Protein 1ZUD (pdb70)

Sequence (605 aa):
MNDRDFMRYSRQILLDDIALDGQQKLLDSQVLIIGLGGLGTPAALYLAGAGVGTLVLADDDDVHLSNLQRQILFTTEDIDRPKSQVSQQRLTQLNPDIQLTALQQRLTGEALKDAVARADVVLDCTDNMATRQEINAACVALNTPLITASAVGFGGQLMVLTPPWEQGCYRCLWPAGVVGPVVGVMGTLQALEAIKLLSGIETPAGELRLFDGKSSQWRSLALRRASGCPVCGGQILFNDQAMQCAAGQTVHELLEQLDQRQAGAALAINQQIVPREQWAQHIVQDGDQILLFQVIAGGMNDRDFMRYSRQILLDDIALDGQQKLLDSQVLIIGLGGLGTPAALYLAGAGVGTLVLADDDDVHLSNLQRQILFTTEDIDRPKSQVSQQRLTQLNPDIQLTALQQRLTGEALKDAVARADVVLDCTDNMATRQEINAACVALNTPLITASAVGFGGQLMVLTPPWEQGCYRCLWPDNQEPTAGVVGPVVGVMGTLQALEAIKLLSGIETPAGELRLFDGKSSQWRSLALRRASGCPVCGGMQILFNDQAMQCAAGQTVHELLEQLDQRQAGAALAINQQIVPREQWAQHIVQDGDQILLFQVIAGG

B-factor: mean 33.73, std 13.26, range [6.79, 96.32]

Secondary structure (DSSP, 8-state):
--HHHHHHTHHHHTSTTTHHHHHHHHHT-EEEEE--STTHHHHHHHHHHTT-SEEEEE---B--GGGTTT-TT--GGGTTSBHHHHHHHHHHHH-TTSEEEEE-S---HHHHHHHHHH-SEEEE--SSHHHHHHHHHHHHHTT--EEEEEEEBTEEEEEEE-TT-TT--HHHH----B-HHHHHHHHHHHHHHHHHHHHT-----SEEEEEETTTTEEEEEE----TT-TTT--/-EEETTEEE---TT-BHHHHHHHHT---TTEEEEETTEE--GGGTTTPBPPTT-EEEEEE-----/--HHHHHHTHHHHTSTTTHHHHHHHHHT-EEEEE--STTHHHHHHHHHHHT-SEEEEE---B--GGGTTT-TT--GGGTTSBHHHHHHHHHHHH-TTSEEEEE-S---HHHHHHHHHH-SEEEE--SSHHHHHHHHHHHHHTT--EEEEEEEBTEEEEEEE-TT-TT--HHHH---SS-----B-HHHHHHHHHHHHHHHHHHHHT-----SEEEEEETTTTEEEEEE----TT-TTT--/-EEEETTEEEE--TT-BHHHHHHHTT---TTEEEEETTEE--GGGTTT-B--TT-EEEEEE-----

Radius of gyration: 24.11 Å; Cα contacts (8 Å, |Δi|>4): 1489; chains: 4; bounding box: 51×65×67 Å

Solvent-accessible surface area: 22979 Å² total; per-residue (Å²): 85,81,126,122,16,97,85,2,0,15,45,0,18,99,24,142,70,1,26,96,109,6,0,68,120,0,34,106,5,37,0,0,0,9,10,0,10,0,0,0,0,0,0,0,7,2,0,0,1,1,0,0,11,35,0,12,0,2,21,80,66,57,0,81,36,9,11,0,2,26,8,10,12,1,11,48,111,0,50,108,76,27,10,2,77,0,0,62,53,32,0,59,44,2,0,68,51,21,101,14,46,30,46,115,70,174,9,60,44,151,44,3,118,71,11,0,55,161,6,68,0,0,0,1,3,15,94,61,60,80,29,3,20,61,0,0,40,16,0,19,85,59,93,8,20,1,0,2,2,4,3,61,12,18,16,2,13,1,7,9,2,49,33,112,20,98,67,2,1,6,76,6,8,7,95,105,2,13,0,1,1,0,0,0,0,0,0,1,0,0,0,0,2,0,0,0,54,9,17,63,10,128,43,53,40,8,33,1,8,19,5,68,0,64,36,4,111,46,93,54,1,45,5,94,122,8,97,51,10,109,39,29,42,123,107,6,58,12,60,76,128,69,60,156,39,51,106,57,32,18,1,74,83,7,0,96,130,57,129,68,199,37,73,34,5,4,1,0,14,73,89,81,4,6,2,94,95,47,7,71,159,55,67,8,103,120,46,10,76,1,17,21,37,109,29,31,26,22,22,84,74,124,123,14,90,95,2,0,10,87,1,15,87,12,139,68,4,32,95,114,3,0,65,103,0,32,104,11,38,0,0,0,8,8,0,10,0,0,0,0,0,0,0,8,2,0,0,1,1,0,0,10,30,0,12,0,2,16,78,64,59,0,90,34,11,10,0,1,14,8,11,11,1,10,49,107,2,51,108,79,41,10,1,70,0,0,54,80,44,0,52,60,3,0,76,54,19,100,11,44,32,43,74,70,128,5,62,28,154,40,2,113,74,9,0,60,166,6,67,0,0,0,1,3,15,94,55,4,45,12,3,19,57,0,0,40,6,0,19,78,67,98,8,20,2,0,3,3,4,3,57,12,21,17,2,13,0,6,11,3,39,33,102,22,106,72,2,2,8,58,4,9,3,46,17,91,138,92,76,148,65,3,9,0,1,0,0,0,0,0,0,0,1,0,0,0,0,2,0,0,0,59,20,6,58,15,170,37,49,43,9,38,0,10,20,7,66,0,60,35,4,120,47,100,50,1,38,9,122,116,7,105,53,5,99,42,28,43,118,118,91,8,57,26,63,83,134,80,37,140,26,66,58,56,24,18,1,70,80,2,0,103,138,59,132,72,140,46,49,0,1,3,2,0,14,62,81,97,8,11,4,56,92,67,3,72,154,63,74,8,114,87,51,12,75,1,15,19,34,73,9,27,0,21,25

Nearest PDB structures (foldseek):
  1zud-assembly1_4  TM=1.008E+00  e=6.772E-12  Escherichia coli K-12
  3cwi-assembly1_A  TM=8.551E-01  e=4.385E-05  Geobacter metallireducens GS-15
  2lek-assembly1_A  TM=8.545E-01  e=7.566E-05  Rhodopseudomonas palustris
  2htm-assembly3_H  TM=7.481E-01  e=8.100E-05  Thermus thermophilus
  1tyg-assembly1_G-2  TM=8.431E-01  e=2.029E-02  Bacillus subtilis

Structure (mmCIF, N/CA/C/O backbone):
data_1ZUD
#
_entry.id   1ZUD
#
_cell.length_a   49.505
_cell.length_b   111.171
_cell.length_c   114.153
_cell.angle_alpha   90.00
_cell.angle_beta   90.00
_cell.angle_gamma   90.00
#
_symmetry.space_group_name_H-M   'P 21 21 21'
#
loop_
_entity.id
_entity.type
_entity.pdbx_description
1 polymer 'Adenylyltransferase thiF'
2 polymer 'ThiS protein'
3 non-polymer 'ZINC ION'
4 non-polymer 'CALCIUM ION'
5 non-polymer 'SODIUM ION'
6 water water
#
loop_
_atom_site.group_PDB
_atom_site.id
_atom_site.type_symbol
_atom_site.label_atom_id
_atom_site.label_alt_id
_atom_site.label_comp_id
_atom_site.label_asym_id
_atom_site.label_entity_id
_atom_site.label_seq_id
_atom_site.pdbx_PDB_ins_code
_atom_site.Cartn_x
_atom_site.Cartn_y
_atom_site.Cartn_z
_atom_site.occupancy
_atom_site.B_iso_or_equiv
_atom_site.auth_seq_id
_atom_site.auth_comp_id
_atom_site.auth_asym_id
_atom_site.auth_atom_id
_atom_site.pdbx_PDB_model_num
ATOM 1 N N . MET A 1 1 ? -5.548 66.234 19.586 1.00 51.95 1 MET 1 N 1
ATOM 2 C CA . MET A 1 1 ? -4.424 66.848 18.820 1.00 50.87 1 MET 1 CA 1
ATOM 3 C C . MET A 1 1 ? -4.913 67.183 1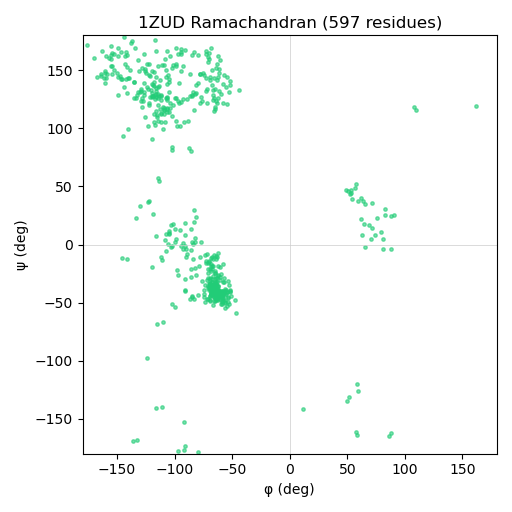7.414 1.00 49.56 1 MET 1 C 1
ATOM 4 O O . MET A 1 1 ? -5.869 66.578 16.919 1.00 52.96 1 MET 1 O 1
ATOM 9 N N . ASN A 1 2 ? -4.229 68.106 16.750 1.00 49.18 2 ASN 1 N 1
ATOM 10 C CA . ASN A 1 2 ? -4.622 68.513 15.405 1.00 47.10 2 ASN 1 CA 1
ATOM 11 C C . ASN A 1 2 ? -4.386 67.441 14.351 1.00 42.47 2 ASN 1 C 1
ATOM 12 O O . ASN A 1 2 ? -3.656 66.474 14.577 1.00 42.43 2 ASN 1 O 1
ATOM 17 N N . ASP A 1 3 ? -4.999 67.626 13.190 1.00 38.52 3 ASP 1 N 1
ATOM 18 C CA . ASP A 1 3 ? -4.909 66.673 12.105 1.00 39.23 3 ASP 1 CA 1
ATOM 19 C C . ASP A 1 3 ? -3.486 66.365 11.644 1.00 39.03 3 ASP 1 C 1
ATOM 20 O O . ASP A 1 3 ? -3.171 65.212 11.342 1.00 36.23 3 ASP 1 O 1
ATOM 25 N N . ARG A 1 4 ? -2.643 67.391 11.562 1.00 35.27 4 ARG 1 N 1
ATOM 26 C CA . ARG A 1 4 ? -1.272 67.187 11.129 1.00 32.82 4 ARG 1 CA 1
ATOM 27 C C . ARG A 1 4 ? -0.517 66.238 12.113 1.00 31.36 4 ARG 1 C 1
ATOM 28 O O . ARG A 1 4 ? 0.190 65.344 11.670 1.00 30.90 4 ARG 1 O 1
ATOM 36 N N . ASP A 1 5 ? -0.657 66.437 13.423 1.00 30.28 5 ASP 1 N 1
ATOM 37 C CA . ASP A 1 5 ? -0.011 65.532 14.393 1.00 31.89 5 ASP 1 CA 1
ATOM 38 C C . ASP A 1 5 ? -0.577 64.104 14.279 1.00 29.83 5 ASP 1 C 1
ATOM 39 O O . ASP A 1 5 ? 0.160 63.115 14.374 1.00 27.52 5 ASP 1 O 1
ATOM 44 N N . PHE A 1 6 ? -1.877 63.991 14.069 1.00 27.39 6 PHE 1 N 1
ATOM 45 C CA . PHE A 1 6 ? -2.484 62.655 13.936 1.00 27.92 6 PHE 1 CA 1
ATOM 46 C C . PHE A 1 6 ? -1.854 61.865 12.781 1.00 27.71 6 PHE 1 C 1
ATOM 47 O O . PHE A 1 6 ? -1.438 60.690 12.944 1.00 28.89 6 PHE 1 O 1
ATOM 55 N N . MET A 1 7 ? -1.786 62.469 11.601 1.00 30.80 7 MET 1 N 1
ATOM 56 C CA . MET A 1 7 ? -1.140 61.765 10.473 1.00 29.31 7 MET 1 CA 1
ATOM 57 C C . MET A 1 7 ? 0.346 61.470 10.728 1.00 30.03 7 MET 1 C 1
ATOM 58 O O . MET A 1 7 ? 0.846 60.340 10.479 1.00 23.74 7 MET 1 O 1
ATOM 63 N N . ARG A 1 8 ? 1.063 62.503 11.181 1.00 25.99 8 ARG 1 N 1
ATOM 64 C CA . ARG A 1 8 ? 2.493 62.359 11.476 1.00 26.15 8 ARG 1 CA 1
ATOM 65 C C . ARG A 1 8 ? 2.785 61.195 12.429 1.00 22.27 8 ARG 1 C 1
ATOM 66 O O . ARG A 1 8 ? 3.736 60.459 12.182 1.00 20.14 8 ARG 1 O 1
ATOM 74 N N . TYR A 1 9 ? 1.994 61.058 13.515 1.00 20.55 9 TYR 1 N 1
ATOM 75 C CA . TYR A 1 9 ? 2.221 60.003 14.503 1.00 22.96 9 TYR 1 CA 1
ATOM 76 C C . TYR A 1 9 ? 1.335 58.782 14.362 1.00 17.57 9 TYR 1 C 1
ATOM 77 O O . TYR A 1 9 ? 1.328 57.948 15.250 1.00 20.23 9 TYR 1 O 1
ATOM 86 N N . SER A 1 10 ? 0.666 58.667 13.231 1.00 20.53 10 SER 1 N 1
ATOM 87 C CA . SER A 1 10 ? -0.294 57.611 12.999 1.00 23.48 10 SER 1 CA 1
ATOM 88 C C . SER A 1 10 ? 0.259 56.206 13.213 1.00 24.40 10 SER 1 C 1
ATOM 89 O O . SER A 1 10 ? -0.425 55.388 13.836 1.00 22.04 10 SER 1 O 1
ATOM 92 N N . ARG A 1 11 ? 1.488 55.930 12.770 1.00 24.52 11 ARG 1 N 1
ATOM 93 C CA . ARG A 1 11 ? 1.989 54.557 12.931 1.00 27.49 11 ARG 1 CA 1
ATOM 94 C C . ARG A 1 11 ? 2.237 54.129 14.361 1.00 27.67 11 ARG 1 C 1
ATOM 95 O O . ARG A 1 11 ? 2.272 52.923 14.642 1.00 30.60 11 ARG 1 O 1
ATOM 110 N N . GLN A 1 12 ? 2.416 55.071 15.303 1.00 22.38 12 GLN 1 N 1
ATOM 111 C CA . GLN A 1 12 ? 2.500 54.611 16.682 1.00 22.46 12 GLN 1 CA 1
ATOM 112 C C . GLN A 1 12 ? 1.159 54.777 17.370 1.00 18.90 12 GLN 1 C 1
ATOM 113 O O . GLN A 1 12 ? 0.889 54.066 18.352 1.00 23.58 12 GLN 1 O 1
ATOM 119 N N . ILE A 1 13 ? 0.296 55.671 16.861 1.00 21.81 13 ILE 1 N 1
ATOM 120 C CA . ILE A 1 13 ? -1.066 55.809 17.439 1.00 19.85 13 ILE 1 CA 1
ATOM 121 C C . ILE A 1 13 ? -1.881 54.518 17.183 1.00 21.52 13 ILE 1 C 1
ATOM 122 O O . ILE A 1 13 ? -2.811 54.152 17.940 1.00 22.81 13 ILE 1 O 1
ATOM 127 N N . LEU A 1 14 ? -1.520 53.819 16.115 1.00 19.04 14 LEU 1 N 1
ATOM 128 C CA . LEU A 1 14 ? -2.192 52.563 15.784 1.00 20.67 14 LEU 1 CA 1
ATOM 129 C C . LEU A 1 14 ? -1.917 51.537 16.873 1.00 19.06 14 LEU 1 C 1
ATOM 130 O O . LEU A 1 14 ? -2.719 50.599 17.075 1.00 23.12 14 LEU 1 O 1
ATOM 135 N N . LEU A 1 15 ? -0.821 51.695 17.610 1.00 22.62 15 LEU 1 N 1
ATOM 136 C CA . LEU A 1 15 ? -0.516 50.738 18.706 1.00 26.72 15 LEU 1 CA 1
ATOM 137 C C . LEU A 1 15 ? -1.394 50.986 19.925 1.00 26.63 15 LEU 1 C 1
ATOM 138 O O . LEU A 1 15 ? -1.417 52.098 20.480 1.00 20.95 15 LEU 1 O 1
ATOM 143 N N . ASP A 1 16 ? -2.122 49.959 20.357 1.00 24.37 16 ASP 1 N 1
ATOM 144 C CA . ASP A 1 16 ? -3.056 50.149 21.473 1.00 27.67 16 ASP 1 CA 1
ATOM 145 C C . ASP A 1 16 ? -2.375 50.590 22.762 1.00 28.02 16 ASP 1 C 1
ATOM 146 O O . ASP A 1 16 ? -2.974 51.318 23.551 1.00 30.00 16 ASP 1 O 1
ATOM 151 N N . ASP A 1 17 ? -1.105 50.216 22.929 1.00 26.31 17 ASP 1 N 1
ATOM 152 C CA . ASP A 1 17 ? -0.345 50.622 24.100 1.00 31.12 17 ASP 1 CA 1
ATOM 153 C C . ASP A 1 17 ? 0.011 52.111 24.085 1.00 31.90 17 ASP 1 C 1
ATOM 154 O O . ASP A 1 17 ? 0.393 52.633 25.101 1.00 30.57 17 ASP 1 O 1
ATOM 159 N N . ILE A 1 18 ? -0.089 52.778 22.946 1.00 27.51 18 ILE 1 N 1
ATOM 160 C CA . ILE A 1 18 ? 0.230 54.208 22.915 1.00 27.59 18 ILE 1 CA 1
ATOM 161 C C . ILE A 1 18 ? -1.052 54.882 22.575 1.00 25.51 18 ILE 1 C 1
ATOM 162 O O . ILE A 1 18 ? -1.632 55.556 23.416 1.00 27.37 18 ILE 1 O 1
ATOM 167 N N . ALA A 1 19 ? -1.531 54.687 21.351 1.00 18.91 19 ALA 1 N 1
ATOM 168 C CA . ALA A 1 19 ? -2.813 55.261 20.976 1.00 21.96 19 ALA 1 CA 1
ATOM 169 C C . ALA A 1 19 ? -2.872 56.818 21.142 1.00 22.29 19 ALA 1 C 1
ATOM 170 O O . ALA A 1 19 ? -1.853 57.466 21.236 1.00 20.90 19 ALA 1 O 1
ATOM 172 N N . LEU A 1 20 ? -4.072 57.388 21.188 1.00 23.21 20 LEU 1 N 1
ATOM 173 C CA . LEU A 1 20 ? -4.225 58.850 21.285 1.00 30.65 20 LEU 1 CA 1
ATOM 174 C C . LEU A 1 20 ? -3.771 59.418 22.620 1.00 31.89 20 LEU 1 C 1
ATOM 175 O O . LEU A 1 20 ? -3.109 60.454 22.655 1.00 29.89 20 LEU 1 O 1
ATOM 180 N N . ASP A 1 21 ? -4.135 58.759 23.718 1.00 30.14 21 ASP 1 N 1
ATOM 181 C CA . ASP A 1 21 ? -3.711 59.257 25.026 1.00 34.48 21 ASP 1 CA 1
ATOM 182 C C . ASP A 1 21 ? -2.216 59.103 25.218 1.00 34.24 21 ASP 1 C 1
ATOM 183 O O . ASP A 1 21 ? -1.594 59.949 25.826 1.00 26.40 21 ASP 1 O 1
ATOM 188 N N . GLY A 1 22 ? -1.632 58.002 24.740 1.00 25.52 22 GLY 1 N 1
ATOM 189 C CA . GLY A 1 22 ? -0.195 57.854 24.895 1.00 25.15 22 GLY 1 CA 1
ATOM 190 C C . GLY A 1 22 ? 0.583 58.878 24.077 1.00 24.07 22 GLY 1 C 1
ATOM 191 O O . GLY A 1 22 ? 1.652 59.371 24.490 1.00 25.29 22 GLY 1 O 1
ATOM 192 N N . GLN A 1 23 ? 0.085 59.193 22.896 1.00 23.97 23 GLN 1 N 1
ATOM 193 C CA . GLN A 1 23 ? 0.798 60.155 22.073 1.00 25.76 23 GLN 1 CA 1
ATOM 194 C C . GLN A 1 23 ? 0.733 61.563 22.687 1.00 25.63 23 GLN 1 C 1
ATOM 195 O O . GLN A 1 23 ? 1.698 62.341 22.627 1.00 26.29 23 GLN 1 O 1
ATOM 201 N N . GLN A 1 24 ? -0.425 61.871 23.254 1.00 22.80 24 GLN 1 N 1
ATOM 202 C CA . GLN A 1 24 ? -0.670 63.177 23.875 1.00 26.46 24 GLN 1 CA 1
ATOM 203 C C . GLN A 1 24 ? 0.305 63.311 25.022 1.00 22.93 24 GLN 1 C 1
ATOM 204 O O . GLN A 1 24 ? 0.883 64.405 25.246 1.00 20.22 24 GLN 1 O 1
ATOM 210 N N . LYS A 1 25 ? 0.511 62.202 25.754 1.00 22.98 25 LYS 1 N 1
ATOM 211 C CA . LYS A 1 25 ? 1.458 62.219 26.864 1.00 24.27 25 LYS 1 CA 1
ATOM 212 C C . LYS A 1 25 ? 2.865 62.520 26.334 1.00 29.25 25 LYS 1 C 1
ATOM 213 O O . LYS A 1 25 ? 3.613 63.316 26.950 1.00 24.24 25 LYS 1 O 1
ATOM 224 N N . LEU A 1 26 ? 3.256 61.890 25.213 1.00 20.46 26 LEU 1 N 1
ATOM 225 C CA . LEU A 1 26 ? 4.585 62.216 24.680 1.00 19.59 26 LEU 1 CA 1
ATOM 226 C C . LEU A 1 26 ? 4.607 63.740 24.310 1.00 18.37 26 LEU 1 C 1
ATOM 227 O O . LEU A 1 26 ? 5.592 64.444 24.534 1.00 19.08 26 LEU 1 O 1
ATOM 232 N N . LEU A 1 27 ? 3.546 64.204 23.678 1.00 21.33 27 LEU 1 N 1
ATOM 233 C CA . LEU A 1 27 ? 3.516 65.598 23.250 1.00 24.63 27 LEU 1 CA 1
ATOM 234 C C . LEU A 1 27 ? 3.589 66.581 24.439 1.00 24.78 27 LEU 1 C 1
ATOM 235 O O . LEU A 1 27 ? 4.052 67.676 24.279 1.00 26.71 27 LEU 1 O 1
ATOM 240 N N . ASP A 1 28 ? 3.149 66.159 25.625 1.00 23.53 28 ASP 1 N 1
ATOM 241 C CA . ASP A 1 28 ? 3.159 67.006 26.821 1.00 27.59 28 ASP 1 CA 1
ATOM 242 C C . ASP A 1 28 ? 4.467 66.827 27.598 1.00 31.56 28 ASP 1 C 1
ATOM 243 O O . ASP A 1 28 ? 4.646 67.469 28.612 1.00 26.52 28 ASP 1 O 1
ATOM 248 N N . SER A 1 29 ? 5.370 65.952 27.135 1.00 23.61 29 SER 1 N 1
ATOM 249 C CA . SER A 1 29 ? 6.598 65.671 27.885 1.00 24.79 29 SER 1 CA 1
ATOM 250 C C . SER A 1 29 ? 7.810 66.486 27.464 1.00 23.75 29 SER 1 C 1
ATOM 251 O O . SER A 1 29 ? 7.859 67.053 26.371 1.00 24.90 29 SER 1 O 1
ATOM 254 N N . GLN A 1 30 ? 8.826 66.452 28.318 1.00 21.35 30 GLN 1 N 1
ATOM 255 C CA . GLN A 1 30 ? 10.066 67.165 28.056 1.00 24.59 30 GLN 1 CA 1
ATOM 256 C C . GLN A 1 30 ? 11.247 66.255 28.333 1.00 19.18 30 GLN 1 C 1
ATOM 257 O O . GLN A 1 30 ? 11.363 65.716 29.459 1.00 22.56 30 GLN 1 O 1
ATOM 263 N N . VAL A 1 31 ? 12.142 66.107 27.351 1.00 21.73 31 VAL 1 N 1
ATOM 264 C CA . VAL A 1 31 ? 13.306 65.245 27.528 1.00 24.63 31 VAL 1 CA 1
ATOM 265 C C . VAL A 1 31 ? 14.586 66.032 27.363 1.00 19.51 31 VAL 1 C 1
ATOM 266 O O . VAL A 1 31 ? 14.713 66.801 26.432 1.00 24.84 31 VAL 1 O 1
ATOM 270 N N . LEU A 1 32 ? 15.500 65.831 28.298 1.00 17.47 32 LEU 1 N 1
ATOM 271 C CA . LEU A 1 32 ? 16.818 66.459 28.274 1.00 19.75 32 LEU 1 CA 1
ATOM 272 C C . LEU A 1 32 ? 17.807 65.431 27.790 1.00 22.41 32 LEU 1 C 1
ATOM 273 O O . LEU A 1 32 ? 17.980 64.368 28.424 1.00 20.11 32 LEU 1 O 1
ATOM 278 N N . ILE A 1 33 ? 18.471 65.734 26.685 1.00 19.16 33 ILE 1 N 1
ATOM 279 C CA . ILE A 1 33 ? 19.490 64.837 26.144 1.00 21.57 33 ILE 1 CA 1
ATOM 280 C C . ILE A 1 33 ? 20.851 65.548 26.320 1.00 22.93 33 ILE 1 C 1
ATOM 281 O O . ILE A 1 33 ? 21.110 66.595 25.654 1.00 25.41 33 ILE 1 O 1
ATOM 286 N N . ILE A 1 34 ? 21.696 64.995 27.189 1.00 20.33 34 ILE 1 N 1
ATOM 287 C CA . ILE A 1 34 ? 23.017 65.525 27.466 1.00 23.02 34 ILE 1 CA 1
ATOM 288 C C . ILE A 1 34 ? 24.110 64.779 26.689 1.00 23.49 34 ILE 1 C 1
ATOM 289 O O . ILE A 1 34 ? 24.444 63.623 27.004 1.00 24.35 34 ILE 1 O 1
ATOM 294 N N . GLY A 1 35 ? 24.642 65.443 25.656 1.00 25.02 35 GLY 1 N 1
ATOM 295 C CA . GLY A 1 35 ? 25.668 64.840 24.800 1.00 23.77 35 GLY 1 CA 1
ATOM 296 C C . GLY A 1 35 ? 25.026 64.523 23.435 1.00 22.62 35 GLY 1 C 1
ATOM 297 O O . GLY A 1 35 ? 24.088 63.748 23.369 1.00 30.81 35 GLY 1 O 1
ATOM 298 N N . LEU A 1 36 ? 25.520 65.122 22.360 1.00 21.63 36 LEU 1 N 1
ATOM 299 C CA . LEU A 1 36 ? 24.993 64.921 21.027 1.00 22.33 36 LEU 1 CA 1
ATOM 300 C C . LEU A 1 36 ? 26.039 64.232 20.140 1.00 28.29 36 LEU 1 C 1
ATOM 301 O O . LEU A 1 36 ? 26.398 64.724 19.062 1.00 26.65 36 LEU 1 O 1
ATOM 306 N N . GLY A 1 37 ? 26.487 63.059 20.584 1.00 31.04 37 GLY 1 N 1
ATOM 307 C CA . GLY A 1 37 ? 27.481 62.288 19.825 1.00 27.88 37 GLY 1 CA 1
ATOM 308 C C . GLY A 1 37 ? 26.882 60.962 19.356 1.00 26.92 37 GLY 1 C 1
ATOM 309 O O . GLY A 1 37 ? 25.705 60.894 18.983 1.00 28.16 37 GLY 1 O 1
ATOM 310 N N . GLY A 1 38 ? 27.679 59.899 19.409 1.00 25.16 38 GLY 1 N 1
ATOM 311 C CA . GLY A 1 38 ? 27.199 58.609 18.979 1.00 25.84 38 GLY 1 CA 1
ATOM 312 C C . GLY A 1 38 ? 25.881 58.156 19.597 1.00 21.15 38 GLY 1 C 1
ATOM 313 O O . GLY A 1 38 ? 25.042 57.525 18.918 1.00 23.30 38 GLY 1 O 1
ATOM 314 N N . LEU A 1 39 ? 25.713 58.424 20.887 1.00 16.36 39 LEU 1 N 1
ATOM 315 C CA . LEU A 1 39 ? 24.490 58.047 21.579 1.00 17.15 39 LEU 1 CA 1
ATOM 316 C C . LEU A 1 39 ? 23.371 59.018 21.406 1.00 22.07 39 LEU 1 C 1
ATOM 317 O O . LEU A 1 39 ? 22.243 58.649 21.112 1.00 21.82 39 LEU 1 O 1
ATOM 322 N N . GLY A 1 40 ? 23.689 60.288 21.584 1.00 21.19 40 GLY 1 N 1
ATOM 323 C CA . GLY A 1 40 ? 22.644 61.296 21.512 1.00 21.00 40 GLY 1 CA 1
ATOM 324 C C . GLY A 1 40 ? 22.006 61.602 20.207 1.00 19.82 40 GLY 1 C 1
ATOM 325 O O . GLY A 1 40 ? 20.840 61.956 20.171 1.00 20.47 40 GLY 1 O 1
ATOM 326 N N . THR A 1 41 ? 22.738 61.447 19.103 1.00 23.97 41 THR 1 N 1
ATOM 327 C CA . THR A 1 41 ? 22.125 61.802 17.858 1.00 25.13 41 THR 1 CA 1
ATOM 328 C C . THR A 1 41 ? 21.049 60.806 17.445 1.00 23.54 41 THR 1 C 1
ATOM 329 O O . THR A 1 41 ? 19.972 61.226 17.030 1.00 22.08 41 THR 1 O 1
ATOM 333 N N . PRO A 1 42 ? 21.321 59.479 17.510 1.00 22.47 42 PRO 1 N 1
ATOM 334 C CA . PRO A 1 42 ? 20.169 58.643 17.102 1.00 19.24 42 PRO 1 CA 1
ATOM 335 C C . PRO A 1 42 ? 19.061 58.843 18.117 1.00 19.98 42 PRO 1 C 1
ATOM 336 O O . PRO A 1 42 ? 17.905 58.942 17.769 1.00 23.17 42 PRO 1 O 1
ATOM 340 N N . ALA A 1 43 ? 19.389 58.975 19.397 1.00 19.22 43 ALA 1 N 1
ATOM 341 C CA . ALA A 1 43 ? 18.288 59.130 20.347 1.00 17.95 43 ALA 1 CA 1
ATOM 342 C C . ALA A 1 43 ? 17.415 60.348 20.082 1.00 20.99 43 ALA 1 C 1
ATOM 343 O O . ALA A 1 43 ? 16.163 60.291 20.177 1.00 18.45 43 ALA 1 O 1
ATOM 345 N N . ALA A 1 44 ? 18.058 61.460 19.757 1.00 18.76 44 ALA 1 N 1
ATOM 346 C CA . ALA A 1 44 ? 17.281 62.679 19.503 1.00 21.04 44 ALA 1 CA 1
ATOM 347 C C . ALA A 1 44 ? 16.461 62.527 18.240 1.00 20.79 44 ALA 1 C 1
ATOM 348 O O . ALA A 1 44 ? 15.340 62.998 18.176 1.00 21.80 44 ALA 1 O 1
ATOM 350 N N . LEU A 1 45 ? 17.023 61.897 17.223 1.00 20.48 45 LEU 1 N 1
ATOM 351 C CA . LEU A 1 45 ? 16.267 61.707 15.995 1.00 20.22 45 LEU 1 CA 1
ATOM 352 C C . LEU A 1 45 ? 14.987 60.894 16.238 1.00 24.03 45 LEU 1 C 1
ATOM 353 O O . LEU A 1 45 ? 13.957 61.247 15.678 1.00 17.63 45 LEU 1 O 1
ATOM 358 N N . TYR A 1 46 ? 15.055 59.807 17.036 1.00 17.49 46 TYR 1 N 1
ATOM 359 C CA . TYR A 1 46 ? 13.895 58.987 17.262 1.00 18.63 46 TYR 1 CA 1
ATOM 360 C C . TYR A 1 46 ? 12.927 59.661 18.165 1.00 19.25 46 TYR 1 C 1
ATOM 361 O O . TYR A 1 46 ? 11.739 59.547 17.988 1.00 19.67 46 TYR 1 O 1
ATOM 370 N N . LEU A 1 47 ? 13.432 60.415 19.126 1.00 19.16 47 LEU 1 N 1
ATOM 371 C CA . LEU A 1 47 ? 12.512 61.072 20.046 1.00 17.49 47 LEU 1 CA 1
ATOM 372 C C . LEU A 1 47 ? 11.762 62.196 19.344 1.00 22.25 47 LEU 1 C 1
ATOM 373 O O . LEU A 1 47 ? 10.581 62.414 19.599 1.00 22.76 47 LEU 1 O 1
ATOM 378 N N . ALA A 1 48 ? 12.429 62.901 18.433 1.00 20.59 48 ALA 1 N 1
ATOM 379 C CA . ALA A 1 48 ? 11.750 63.990 17.665 1.00 22.21 48 ALA 1 CA 1
ATOM 380 C C . ALA A 1 48 ? 10.686 63.347 16.710 1.00 21.69 48 ALA 1 C 1
ATOM 381 O O . ALA A 1 48 ? 9.542 63.798 16.564 1.00 21.74 48 ALA 1 O 1
ATOM 383 N N . GLY A 1 49 ? 11.060 62.241 16.089 1.00 20.03 49 GLY 1 N 1
ATOM 384 C CA . GLY A 1 49 ? 10.112 61.585 15.201 1.00 17.43 49 GLY 1 CA 1
ATOM 385 C C . GLY A 1 49 ? 8.897 61.073 15.957 1.00 16.13 49 GLY 1 C 1
ATOM 386 O O . GLY A 1 49 ? 7.791 61.077 15.433 1.00 22.88 49 GLY 1 O 1
ATOM 387 N N . ALA A 1 50 ? 9.113 60.636 17.184 1.00 19.31 50 ALA 1 N 1
ATOM 388 C CA . ALA A 1 50 ? 8.052 60.058 18.002 1.00 22.27 50 ALA 1 CA 1
ATOM 389 C C . ALA A 1 50 ? 7.143 61.111 18.593 1.00 24.09 50 ALA 1 C 1
ATOM 390 O O . ALA A 1 50 ? 6.116 60.764 19.161 1.00 22.98 50 ALA 1 O 1
ATOM 392 N N . GLY A 1 51 ? 7.517 62.389 18.491 1.00 19.48 51 GLY 1 N 1
ATOM 393 C CA . GLY A 1 51 ? 6.605 63.394 19.012 1.00 19.08 51 GLY 1 CA 1
ATOM 394 C C . GLY A 1 51 ? 6.766 63.823 20.457 1.00 22.00 51 GLY 1 C 1
ATOM 395 O O . GLY A 1 51 ? 5.786 64.254 21.049 1.00 22.33 51 GLY 1 O 1
ATOM 396 N N . VAL A 1 52 ? 7.970 63.697 21.028 1.00 18.60 52 VAL 1 N 1
ATOM 397 C CA . VAL A 1 52 ? 8.207 64.194 22.381 1.00 23.63 52 VAL 1 CA 1
ATOM 398 C C . VAL A 1 52 ? 8.055 65.738 22.207 1.00 24.72 52 VAL 1 C 1
ATOM 399 O O . VAL A 1 52 ? 8.727 66.329 21.376 1.00 23.07 52 VAL 1 O 1
ATOM 403 N N . GLY A 1 53 ? 7.193 66.341 23.022 1.00 24.08 53 GLY 1 N 1
ATOM 404 C CA . GLY A 1 53 ? 6.849 67.763 22.950 1.00 27.40 53 GLY 1 CA 1
ATOM 405 C C . GLY A 1 53 ? 8.001 68.738 22.979 1.00 31.73 53 GLY 1 C 1
ATOM 406 O O . GLY A 1 53 ? 8.038 69.719 22.204 1.00 30.64 53 GLY 1 O 1
ATOM 407 N N . THR A 1 54 ? 8.924 68.517 23.899 1.00 25.95 54 THR 1 N 1
ATOM 408 C CA . THR A 1 54 ? 10.078 69.381 23.906 1.00 30.14 54 THR 1 CA 1
ATOM 409 C C . THR A 1 54 ? 11.321 68.607 24.213 1.00 25.68 54 THR 1 C 1
ATOM 410 O O . THR A 1 54 ? 11.365 67.736 25.076 1.00 24.83 54 THR 1 O 1
ATOM 414 N N . LEU A 1 55 ? 12.291 68.836 23.355 1.00 20.40 55 LEU 1 N 1
ATOM 415 C CA . LEU A 1 55 ? 13.583 68.200 23.476 1.00 25.40 55 LEU 1 CA 1
ATOM 416 C C . LEU A 1 55 ? 14.605 69.259 23.775 1.00 26.19 55 LEU 1 C 1
ATOM 417 O O . LEU A 1 55 ? 14.692 70.234 23.023 1.00 28.62 55 LEU 1 O 1
ATOM 422 N N . VAL A 1 56 ? 15.369 69.075 24.854 1.00 21.86 56 VAL 1 N 1
ATOM 423 C CA . VAL A 1 56 ? 16.438 70.011 25.209 1.00 23.63 56 VAL 1 CA 1
ATOM 424 C C . VAL A 1 56 ? 17.744 69.277 24.874 1.00 27.16 56 VAL 1 C 1
ATOM 425 O O . VAL A 1 56 ? 18.051 68.198 25.429 1.00 25.73 56 VAL 1 O 1
ATOM 429 N N . LEU A 1 57 ? 18.494 69.843 23.929 1.00 22.98 57 LEU 1 N 1
ATOM 430 C CA . LEU A 1 57 ? 19.746 69.232 23.423 1.00 28.93 57 LEU 1 CA 1
ATOM 431 C C . LEU A 1 57 ? 20.981 69.959 23.967 1.00 31.84 57 LEU 1 C 1
ATOM 432 O O . LEU A 1 57 ? 21.226 71.125 23.641 1.00 31.66 57 LEU 1 O 1
ATOM 437 N N . ALA A 1 58 ? 21.763 69.280 24.792 1.00 24.08 58 ALA 1 N 1
ATOM 438 C CA . ALA A 1 58 ? 22.937 69.913 25.409 1.00 27.24 58 ALA 1 CA 1
ATOM 439 C C . ALA A 1 58 ? 24.286 69.363 24.924 1.00 28.95 58 ALA 1 C 1
ATOM 440 O O . ALA A 1 58 ? 24.532 68.148 24.960 1.00 24.77 58 ALA 1 O 1
ATOM 442 N N . ASP A 1 59 ? 25.150 70.239 24.418 1.00 27.24 59 ASP 1 N 1
ATOM 443 C CA . ASP A 1 59 ? 26.496 69.809 23.975 1.00 31.60 59 ASP 1 CA 1
ATOM 444 C C . ASP A 1 59 ? 27.346 71.065 23.751 1.00 36.29 59 ASP 1 C 1
ATOM 445 O O . ASP A 1 59 ? 26.821 72.064 23.283 1.00 33.09 59 ASP 1 O 1
ATOM 450 N N . ASP A 1 60 ? 28.639 71.021 24.065 1.00 40.27 60 ASP 1 N 1
ATOM 451 C CA . ASP A 1 60 ? 29.476 72.207 23.809 1.00 45.23 60 ASP 1 CA 1
ATOM 452 C C . ASP A 1 60 ? 30.624 71.937 22.817 1.00 44.73 60 ASP 1 C 1
ATOM 453 O O . ASP A 1 60 ? 31.642 72.620 22.838 1.00 46.67 60 ASP 1 O 1
ATOM 458 N N . ASP A 1 61 ? 30.446 70.963 21.930 1.00 34.18 61 ASP 1 N 1
ATOM 459 C CA . ASP A 1 61 ? 31.474 70.616 20.959 1.00 32.55 61 ASP 1 CA 1
ATOM 460 C C . ASP A 1 61 ? 31.037 71.117 19.596 1.00 30.87 61 ASP 1 C 1
ATOM 461 O O . ASP A 1 61 ? 29.892 71.485 19.412 1.00 30.73 61 ASP 1 O 1
ATOM 466 N N . ASP A 1 62 ? 31.952 71.134 18.640 1.00 26.92 62 ASP 1 N 1
ATOM 467 C CA . ASP A 1 62 ? 31.616 71.489 17.280 1.00 29.50 62 ASP 1 CA 1
ATOM 468 C C . ASP A 1 62 ? 31.692 70.197 16.477 1.00 26.06 62 ASP 1 C 1
ATOM 469 O O . ASP A 1 62 ? 32.365 69.261 16.872 1.00 31.23 62 ASP 1 O 1
ATOM 474 N N . VAL A 1 63 ? 31.048 70.168 15.324 1.00 25.59 63 VAL 1 N 1
ATOM 475 C CA . VAL A 1 63 ? 31.106 68.982 14.477 1.00 28.54 63 VAL 1 CA 1
ATOM 476 C C . VAL A 1 63 ? 32.514 68.858 13.833 1.00 32.27 63 VAL 1 C 1
ATOM 477 O O . VAL A 1 63 ? 33.091 69.833 13.289 1.00 27.40 63 VAL 1 O 1
ATOM 481 N N . HIS A 1 64 ? 33.046 67.647 13.891 1.00 27.84 64 HIS 1 N 1
ATOM 482 C CA . HIS A 1 64 ? 34.344 67.354 13.316 1.00 32.36 64 HIS 1 CA 1
ATOM 483 C C . HIS A 1 64 ? 34.196 66.177 12.313 1.00 30.98 64 HIS 1 C 1
ATOM 484 O O . HIS A 1 64 ? 33.373 65.256 12.493 1.00 25.26 64 HIS 1 O 1
ATOM 497 N N . LEU A 1 65 ? 35.009 66.195 11.263 1.00 27.36 65 LEU 1 N 1
ATOM 498 C CA . LEU A 1 65 ? 34.946 65.156 10.245 1.00 25.08 65 LEU 1 CA 1
ATOM 499 C C . LEU A 1 65 ? 34.917 63.734 10.829 1.00 23.87 65 LEU 1 C 1
ATOM 500 O O . LEU A 1 65 ? 34.102 62.908 10.428 1.00 24.18 65 LEU 1 O 1
ATOM 505 N N . SER A 1 66 ? 35.807 63.456 11.765 1.00 21.33 66 SER 1 N 1
ATOM 506 C CA . SER A 1 66 ? 35.893 62.116 12.362 1.00 27.79 66 SER 1 CA 1
ATOM 507 C C . SER A 1 66 ? 34.623 61.708 13.135 1.00 29.31 66 SER 1 C 1
ATOM 508 O O . SER A 1 66 ? 34.471 60.529 13.524 1.00 22.41 66 SER 1 O 1
ATOM 511 N N . ASN A 1 67 ? 33.718 62.669 13.350 1.00 22.88 67 ASN 1 N 1
ATOM 512 C CA . ASN A 1 67 ? 32.434 62.416 14.059 1.00 27.78 67 ASN 1 CA 1
ATOM 513 C C . ASN A 1 67 ? 31.417 61.679 13.162 1.00 23.65 67 ASN 1 C 1
ATOM 514 O O . ASN A 1 67 ? 30.570 60.943 13.667 1.00 23.45 67 ASN 1 O 1
ATOM 519 N N . LEU A 1 68 ? 31.487 61.939 11.861 1.00 23.25 68 LEU 1 N 1
ATOM 520 C CA . LEU A 1 68 ? 30.492 61.460 10.894 1.00 28.85 68 LEU 1 CA 1
ATOM 521 C C . LEU A 1 68 ? 30.330 59.941 10.764 1.00 30.97 68 LEU 1 C 1
ATOM 522 O O . LEU A 1 68 ? 29.306 59.465 10.300 1.00 37.45 68 LEU 1 O 1
ATOM 527 N N . GLN A 1 69 ? 31.328 59.206 11.208 1.00 27.24 69 GLN 1 N 1
ATOM 528 C CA . GLN A 1 69 ? 31.320 57.748 11.165 1.00 27.63 69 GLN 1 CA 1
ATOM 529 C C . GLN A 1 69 ? 30.244 57.218 12.126 1.00 29.44 69 GLN 1 C 1
ATOM 530 O O . GLN A 1 69 ? 29.821 56.096 12.006 1.00 30.68 69 GLN 1 O 1
ATOM 536 N N . ARG A 1 70 ? 29.777 58.028 13.073 1.00 27.04 70 ARG 1 N 1
ATOM 537 C CA . ARG A 1 70 ? 28.763 57.538 14.002 1.00 25.88 70 ARG 1 CA 1
ATOM 538 C C . ARG A 1 70 ? 27.729 58.546 14.480 1.00 27.80 70 ARG 1 C 1
ATOM 539 O O . ARG A 1 70 ? 26.722 58.174 15.107 1.00 33.45 70 ARG 1 O 1
ATOM 547 N N . GLN A 1 71 ? 27.946 59.825 14.214 1.00 25.91 71 GLN 1 N 1
ATOM 548 C CA . GLN A 1 71 ? 26.985 60.853 14.675 1.00 20.45 71 GLN 1 CA 1
ATOM 549 C C . GLN A 1 71 ? 26.181 61.197 13.429 1.00 30.79 71 GLN 1 C 1
ATOM 550 O O . GLN A 1 71 ? 26.473 62.179 12.709 1.00 30.96 71 GLN 1 O 1
ATOM 556 N N . ILE A 1 72 ? 25.169 60.355 13.202 1.00 30.80 72 ILE 1 N 1
ATOM 557 C CA . ILE A 1 72 ? 24.302 60.357 12.017 1.00 31.97 72 ILE 1 CA 1
ATOM 558 C C . ILE A 1 72 ? 23.379 61.524 11.746 1.00 31.43 72 ILE 1 C 1
ATOM 559 O O . ILE A 1 72 ? 22.764 61.597 10.681 1.00 33.21 72 ILE 1 O 1
ATOM 564 N N . LEU A 1 73 ? 23.266 62.421 12.704 1.00 26.84 73 LEU 1 N 1
ATOM 565 C CA . LEU A 1 73 ? 22.445 63.580 12.511 1.00 27.10 73 LEU 1 CA 1
ATOM 566 C C . LEU A 1 73 ? 23.231 64.658 11.721 1.00 31.62 73 LEU 1 C 1
ATOM 567 O O . LEU A 1 73 ? 22.635 65.530 11.104 1.00 33.52 73 LEU 1 O 1
ATOM 572 N N . PHE A 1 74 ? 24.567 64.574 11.708 1.00 32.46 74 PHE 1 N 1
ATOM 573 C CA . PHE A 1 74 ? 25.418 65.592 11.054 1.00 25.09 74 PHE 1 CA 1
ATOM 574 C C . PHE A 1 74 ? 25.843 65.302 9.613 1.00 29.37 74 PHE 1 C 1
ATOM 575 O O . PHE A 1 74 ? 25.739 64.182 9.126 1.00 31.30 74 PHE 1 O 1
ATOM 583 N N . THR A 1 75 ? 26.312 66.333 8.924 1.00 25.50 75 THR 1 N 1
ATOM 584 C CA . THR A 1 75 ? 26.773 66.173 7.551 1.00 28.21 75 THR 1 CA 1
ATOM 585 C C . THR A 1 75 ? 28.122 66.890 7.367 1.00 28.82 75 THR 1 C 1
ATOM 586 O O . THR A 1 75 ? 28.561 67.650 8.217 1.00 28.30 75 THR 1 O 1
ATOM 590 N N . THR A 1 76 ? 28.770 66.639 6.247 1.00 27.08 76 THR 1 N 1
ATOM 591 C CA . THR A 1 76 ? 30.045 67.281 5.966 1.00 33.92 76 THR 1 CA 1
ATOM 592 C C . THR A 1 76 ? 29.919 68.809 5.968 1.00 36.91 76 THR 1 C 1
ATOM 593 O O . THR A 1 76 ? 30.843 69.469 6.364 1.00 30.19 76 THR 1 O 1
ATOM 597 N N . GLU A 1 77 ? 28.776 69.370 5.558 1.00 32.19 77 GLU 1 N 1
ATOM 598 C CA . GLU A 1 77 ? 28.651 70.835 5.573 1.00 40.63 77 GLU 1 CA 1
ATOM 599 C C . GLU A 1 77 ? 28.490 71.411 6.984 1.00 41.22 77 GLU 1 C 1
ATOM 600 O O . GLU A 1 77 ? 28.533 72.638 7.172 1.00 38.42 77 GLU 1 O 1
ATOM 606 N N . ASP A 1 78 ? 28.304 70.549 7.986 1.00 31.71 78 ASP 1 N 1
ATOM 607 C CA . ASP A 1 78 ? 28.153 71.052 9.356 1.00 28.33 78 ASP 1 CA 1
ATOM 608 C C . ASP A 1 78 ? 29.503 71.170 10.070 1.00 25.04 78 ASP 1 C 1
ATOM 609 O O . ASP A 1 78 ? 29.573 71.676 11.179 1.00 28.38 78 ASP 1 O 1
ATOM 614 N N . ILE A 1 79 ? 30.571 70.670 9.452 1.00 26.22 79 ILE 1 N 1
ATOM 615 C CA . ILE A 1 79 ? 31.885 70.694 10.103 1.00 27.51 79 ILE 1 CA 1
ATOM 616 C C . ILE A 1 79 ? 32.269 72.082 10.593 1.00 32.27 79 ILE 1 C 1
ATOM 617 O O . ILE A 1 79 ? 32.126 73.045 9.836 1.00 31.65 79 ILE 1 O 1
ATOM 622 N N . ASP A 1 80 ? 32.703 72.147 11.855 1.00 25.69 80 ASP 1 N 1
ATOM 623 C CA . ASP A 1 80 ? 33.104 73.360 12.556 1.00 37.53 80 ASP 1 CA 1
ATOM 624 C C . ASP A 1 80 ? 31.931 74.152 13.101 1.00 39.23 80 ASP 1 C 1
ATOM 625 O O . ASP A 1 80 ? 32.104 75.240 13.638 1.00 37.34 80 ASP 1 O 1
ATOM 630 N N . ARG A 1 81 ? 30.722 73.623 12.973 1.00 33.67 81 ARG 1 N 1
ATOM 631 C CA . ARG A 1 81 ? 29.599 74.361 13.548 1.00 34.37 81 ARG 1 CA 1
ATOM 632 C C . ARG A 1 81 ? 29.280 73.730 14.890 1.00 28.50 81 ARG 1 C 1
ATOM 633 O O . ARG A 1 81 ? 29.602 72.557 15.106 1.00 31.81 81 ARG 1 O 1
ATOM 641 N N . PRO A 1 82 ? 28.665 74.485 15.818 1.00 29.07 82 PRO 1 N 1
ATOM 642 C CA . PRO A 1 82 ? 28.307 73.993 17.166 1.00 28.11 82 PRO 1 CA 1
ATOM 643 C C . PRO A 1 82 ? 27.287 72.832 17.077 1.00 29.95 82 PRO 1 C 1
ATOM 644 O O . PRO A 1 82 ? 26.265 72.997 16.463 1.00 25.73 82 PRO 1 O 1
ATOM 648 N N . LYS A 1 83 ? 27.568 71.677 17.691 1.00 26.92 83 LYS 1 N 1
ATOM 649 C CA . LYS A 1 83 ? 26.641 70.543 17.596 1.00 31.12 83 LYS 1 CA 1
ATOM 650 C C . LYS A 1 83 ? 25.196 70.824 18.038 1.00 26.16 83 LYS 1 C 1
ATOM 651 O O . LYS A 1 83 ? 24.269 70.384 17.394 1.00 27.19 83 LYS 1 O 1
ATOM 657 N N . SER A 1 84 ? 24.991 71.549 19.138 1.00 27.06 84 SER 1 N 1
ATOM 658 C CA . SER A 1 84 ? 23.624 71.762 19.592 1.00 26.84 84 SER 1 CA 1
ATOM 659 C C . SER A 1 84 ? 22.815 72.564 18.587 1.00 25.64 84 SER 1 C 1
ATOM 660 O O . SER A 1 84 ? 21.606 72.345 18.413 1.00 27.92 84 SER 1 O 1
ATOM 663 N N . GLN A 1 85 ? 23.470 73.498 17.893 1.00 30.62 85 GLN 1 N 1
ATOM 664 C CA . GLN A 1 85 ? 22.782 74.329 16.904 1.00 30.09 85 GLN 1 CA 1
ATOM 665 C C . GLN A 1 85 ? 22.458 73.564 15.615 1.00 32.78 85 GLN 1 C 1
ATOM 666 O O . GLN A 1 85 ? 21.360 73.691 15.019 1.00 26.55 85 GLN 1 O 1
ATOM 672 N N . VAL A 1 86 ? 23.426 72.776 15.166 1.00 27.50 86 VAL 1 N 1
ATOM 673 C CA . VAL A 1 86 ? 23.229 71.972 13.969 1.00 28.21 86 VAL 1 CA 1
ATOM 674 C C . VAL A 1 86 ? 22.106 70.933 14.251 1.00 25.33 86 VAL 1 C 1
ATOM 675 O O . VAL A 1 86 ? 21.249 70.659 13.387 1.00 27.11 86 VAL 1 O 1
ATOM 679 N N . SER A 1 87 ? 22.116 70.374 15.462 1.00 25.21 87 SER 1 N 1
ATOM 680 C CA . SER A 1 87 ? 21.127 69.367 15.852 1.00 25.63 87 SER 1 CA 1
ATOM 681 C C . SER A 1 87 ? 19.752 69.972 15.842 1.00 27.47 87 SER 1 C 1
ATOM 682 O O . SER A 1 87 ? 18.790 69.393 15.309 1.00 21.13 87 SER 1 O 1
ATOM 685 N N . GLN A 1 88 ? 19.659 71.158 16.443 1.00 24.09 88 GLN 1 N 1
ATOM 686 C CA . GLN A 1 88 ? 18.397 71.853 16.522 1.00 24.48 88 GLN 1 CA 1
ATOM 687 C C . GLN A 1 88 ? 17.839 72.111 15.115 1.00 24.44 88 GLN 1 C 1
ATOM 688 O O . GLN A 1 88 ? 16.634 71.970 14.852 1.00 25.20 88 GLN 1 O 1
ATOM 694 N N . GLN A 1 89 ? 18.723 72.498 14.196 1.00 29.53 89 GLN 1 N 1
ATOM 695 C CA . GLN A 1 89 ? 18.355 72.798 12.808 1.00 27.82 89 GLN 1 CA 1
ATOM 696 C C . GLN A 1 89 ? 17.884 71.543 12.046 1.00 27.70 89 GLN 1 C 1
ATOM 697 O O . GLN A 1 89 ? 16.815 71.527 11.382 1.00 25.97 89 GLN 1 O 1
ATOM 703 N N . ARG A 1 90 ? 18.710 70.503 12.101 1.00 24.62 90 ARG 1 N 1
ATOM 704 C CA . ARG A 1 90 ? 18.364 69.260 11.389 1.00 29.24 90 ARG 1 CA 1
ATOM 705 C C . ARG A 1 90 ? 17.085 68.635 11.988 1.00 22.35 90 ARG 1 C 1
ATOM 706 O O . ARG A 1 90 ? 16.235 68.163 11.254 1.00 26.13 90 ARG 1 O 1
ATOM 714 N N . LEU A 1 91 ? 16.966 68.607 13.327 1.00 22.99 91 LEU 1 N 1
ATOM 715 C CA . LEU A 1 91 ? 15.759 67.999 13.927 1.00 23.89 91 LEU 1 CA 1
ATOM 716 C C . LEU A 1 91 ? 14.485 68.774 13.594 1.00 27.38 91 LEU 1 C 1
ATOM 717 O O . LEU A 1 91 ? 13.389 68.219 13.511 1.00 22.14 91 LEU 1 O 1
ATOM 722 N N . THR A 1 92 ? 14.620 70.096 13.444 1.00 23.57 92 THR 1 N 1
ATOM 723 C CA . THR A 1 92 ? 13.496 70.923 13.052 1.00 22.85 92 THR 1 CA 1
ATOM 724 C C . THR A 1 92 ? 12.980 70.533 11.650 1.00 25.34 92 THR 1 C 1
ATOM 725 O O . THR A 1 92 ? 11.763 70.551 11.388 1.00 26.14 92 THR 1 O 1
ATOM 729 N N . GLN A 1 93 ? 13.906 70.206 10.757 1.00 26.28 93 GLN 1 N 1
ATOM 730 C CA . GLN A 1 93 ? 13.563 69.799 9.398 1.00 25.52 93 GLN 1 CA 1
ATOM 731 C C . GLN A 1 93 ? 12.770 68.462 9.476 1.00 29.96 93 GLN 1 C 1
ATOM 732 O O . GLN A 1 93 ? 11.851 68.233 8.710 1.00 26.60 93 GLN 1 O 1
ATOM 738 N N . LEU A 1 94 ? 13.170 67.576 10.390 1.00 26.44 94 LEU 1 N 1
ATOM 739 C CA . LEU A 1 94 ? 12.464 66.292 10.564 1.00 23.09 94 LEU 1 CA 1
ATOM 740 C C . LEU A 1 94 ? 11.061 66.514 11.157 1.00 23.08 94 LEU 1 C 1
ATOM 741 O O . LEU A 1 94 ? 10.068 65.980 10.657 1.00 23.36 94 LEU 1 O 1
ATOM 746 N N . ASN A 1 95 ? 10.979 67.324 12.230 1.00 22.95 95 ASN 1 N 1
ATOM 747 C CA . ASN A 1 95 ? 9.704 67.600 12.890 1.00 22.56 95 ASN 1 CA 1
ATOM 748 C C . ASN A 1 95 ? 9.644 69.083 13.311 1.00 25.52 95 ASN 1 C 1
ATOM 749 O O . ASN A 1 95 ? 10.186 69.459 14.379 1.00 19.82 95 ASN 1 O 1
ATOM 754 N N . PRO A 1 96 ? 8.966 69.917 12.517 1.00 28.07 96 PRO 1 N 1
ATOM 755 C CA . PRO A 1 96 ? 8.899 71.351 12.875 1.00 29.60 96 PRO 1 CA 1
ATOM 756 C C . PRO A 1 96 ? 7.792 71.648 13.848 1.00 34.66 96 PRO 1 C 1
ATOM 757 O O . PRO A 1 96 ? 7.615 72.773 14.237 1.00 28.21 96 PRO 1 O 1
ATOM 761 N N . ASP A 1 97 ? 7.072 70.617 14.276 1.00 31.00 97 ASP 1 N 1
ATOM 762 C CA . ASP A 1 97 ? 5.959 70.856 15.155 1.00 33.12 97 ASP 1 CA 1
ATOM 763 C C . ASP A 1 97 ? 6.185 70.650 16.642 1.00 34.89 97 ASP 1 C 1
ATOM 764 O O . ASP A 1 97 ? 5.251 70.749 17.408 1.00 36.32 97 ASP 1 O 1
ATOM 769 N N . ILE A 1 98 ? 7.413 70.365 17.062 1.00 26.58 98 ILE 1 N 1
ATOM 770 C CA . ILE A 1 98 ? 7.653 70.210 18.478 1.00 26.16 98 ILE 1 CA 1
ATOM 771 C C . ILE A 1 98 ? 8.629 71.325 18.883 1.00 25.18 98 ILE 1 C 1
A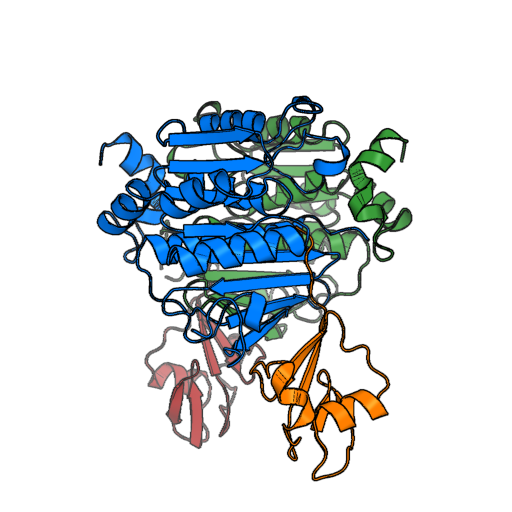TOM 772 O O . ILE A 1 98 ? 9.134 72.043 18.039 1.00 25.86 98 ILE 1 O 1
ATOM 777 N N . GLN A 1 99 ? 8.924 71.421 20.169 1.00 25.70 99 GLN 1 N 1
ATOM 778 C CA . GLN A 1 99 ? 9.852 72.447 20.654 1.00 29.49 99 GLN 1 CA 1
ATOM 779 C C . GLN A 1 99 ? 11.241 71.868 20.805 1.00 28.33 99 GLN 1 C 1
ATOM 780 O O . GLN A 1 99 ? 11.425 70.853 21.499 1.00 25.51 99 GLN 1 O 1
ATOM 786 N N . LEU A 1 100 ? 12.215 72.484 20.127 1.00 22.49 100 LEU 1 N 1
ATOM 787 C CA . LEU A 1 100 ? 13.620 72.042 20.175 1.00 27.02 100 LEU 1 CA 1
ATOM 788 C C . LEU A 1 100 ? 14.471 73.145 20.811 1.00 29.77 100 LEU 1 C 1
ATOM 789 O O . LEU A 1 100 ? 14.592 74.221 20.247 1.00 33.67 100 LEU 1 O 1
ATOM 794 N N . THR A 1 101 ? 15.044 72.886 21.975 1.00 27.20 101 THR 1 N 1
ATOM 795 C CA . THR A 1 101 ? 15.862 73.891 22.655 1.00 33.16 101 THR 1 CA 1
ATOM 796 C C . THR A 1 101 ? 17.310 73.423 22.651 1.00 35.43 101 THR 1 C 1
ATOM 797 O O . THR A 1 101 ? 17.623 72.286 23.062 1.00 32.67 101 THR 1 O 1
ATOM 801 N N . ALA A 1 102 ? 18.193 74.295 22.189 1.00 32.12 102 ALA 1 N 1
ATOM 802 C CA . ALA A 1 102 ? 19.610 73.968 22.142 1.00 34.36 102 ALA 1 CA 1
ATOM 803 C C . ALA A 1 102 ? 20.392 74.669 23.242 1.00 34.06 102 ALA 1 C 1
ATOM 804 O O . ALA A 1 102 ? 20.238 75.875 23.450 1.00 35.02 102 ALA 1 O 1
ATOM 806 N N . LEU A 1 103 ? 21.218 73.916 23.964 1.00 33.15 103 LEU 1 N 1
ATOM 807 C CA . LEU A 1 103 ? 22.070 74.495 25.012 1.00 30.79 103 LEU 1 CA 1
ATOM 808 C C . LEU A 1 103 ? 23.542 74.257 24.604 1.00 34.07 103 LEU 1 C 1
ATOM 809 O O . LEU A 1 103 ? 24.050 73.121 24.684 1.00 32.34 103 LEU 1 O 1
ATOM 814 N N . GLN A 1 104 ? 24.216 75.311 24.145 1.00 32.66 104 GLN 1 N 1
ATOM 815 C CA . GLN A 1 104 ? 25.613 75.209 23.679 1.00 36.49 104 GLN 1 CA 1
ATOM 816 C C . GLN A 1 104 ? 26.523 75.395 24.884 1.00 41.75 104 GLN 1 C 1
ATOM 817 O O . GLN A 1 104 ? 27.008 76.490 25.136 1.00 41.99 104 GLN 1 O 1
ATOM 823 N N . GLN A 1 105 ? 26.755 74.339 25.645 1.00 42.80 105 GLN 1 N 1
ATOM 824 C CA . GLN A 1 105 ? 27.583 74.481 26.831 1.00 44.46 105 GLN 1 CA 1
ATOM 825 C C . GLN A 1 105 ? 27.815 73.168 27.531 1.00 47.68 105 GLN 1 C 1
ATOM 826 O O . GLN A 1 105 ? 27.193 72.143 27.219 1.00 44.78 105 GLN 1 O 1
ATOM 832 N N . ARG A 1 106 ? 28.703 73.220 28.508 1.00 47.16 106 ARG 1 N 1
ATOM 833 C CA . ARG A 1 106 ? 28.987 72.053 29.294 1.00 50.07 106 ARG 1 CA 1
ATOM 834 C C . ARG A 1 106 ? 28.070 72.268 30.499 1.00 49.13 106 ARG 1 C 1
ATOM 835 O O . ARG A 1 106 ? 28.367 73.103 31.362 1.00 43.97 106 ARG 1 O 1
ATOM 843 N N . LEU A 1 107 ? 26.941 71.544 30.499 1.00 42.33 107 LEU 1 N 1
ATOM 844 C CA . LEU A 1 107 ? 25.928 71.606 31.550 1.00 42.10 107 LEU 1 CA 1
ATOM 845 C C . LEU A 1 107 ? 26.501 71.112 32.837 1.00 42.19 107 LEU 1 C 1
ATOM 846 O O . LEU A 1 107 ? 26.831 69.922 32.956 1.00 44.04 107 LEU 1 O 1
ATOM 851 N N . THR A 1 108 ? 26.573 71.996 33.820 1.00 38.00 108 THR 1 N 1
ATOM 852 C CA . THR A 1 108 ? 27.134 71.607 35.098 1.00 40.14 108 THR 1 CA 1
ATOM 853 C C . THR A 1 108 ? 26.587 72.498 36.201 1.00 36.41 108 THR 1 C 1
ATOM 854 O O . THR A 1 108 ? 25.897 73.472 35.929 1.00 37.88 108 THR 1 O 1
ATOM 858 N N . GLY A 1 109 ? 26.859 72.145 37.447 1.00 35.00 109 GLY 1 N 1
ATOM 859 C CA . GLY A 1 109 ? 26.364 72.987 38.520 1.00 36.22 109 GLY 1 CA 1
ATOM 860 C C . GLY A 1 109 ? 24.887 73.352 38.459 1.00 40.93 109 GLY 1 C 1
ATOM 861 O O . GLY A 1 109 ? 24.011 72.499 38.191 1.00 34.46 109 GLY 1 O 1
ATOM 862 N N . GLU A 1 110 ? 24.608 74.637 38.685 1.00 38.91 110 GLU 1 N 1
ATOM 863 C CA . GLU A 1 110 ? 23.242 75.175 38.745 1.00 41.11 110 GLU 1 CA 1
ATOM 864 C C . GLU A 1 110 ? 22.428 74.996 37.471 1.00 36.56 110 GLU 1 C 1
ATOM 865 O O . GLU A 1 110 ? 21.224 74.692 37.513 1.00 37.04 110 GLU 1 O 1
ATOM 871 N N . ALA A 1 111 ? 23.087 75.216 36.348 1.00 34.20 111 ALA 1 N 1
ATOM 872 C CA . ALA A 1 111 ? 22.468 75.095 35.050 1.00 35.97 111 ALA 1 CA 1
ATOM 873 C C . ALA A 1 111 ? 22.013 73.632 34.783 1.00 32.08 111 ALA 1 C 1
ATOM 874 O O . ALA A 1 111 ? 20.964 73.408 34.171 1.00 28.88 111 ALA 1 O 1
ATOM 876 N N . LEU A 1 112 ? 22.822 72.672 35.209 1.00 30.79 112 LEU 1 N 1
ATOM 877 C CA . LEU A 1 112 ? 22.485 71.257 35.021 1.00 31.47 112 LEU 1 CA 1
ATOM 878 C C . LEU A 1 112 ? 21.235 71.022 35.863 1.00 33.39 112 LEU 1 C 1
ATOM 879 O O . LEU A 1 112 ? 20.226 70.479 35.366 1.00 28.87 112 LEU 1 O 1
ATOM 884 N N . LYS A 1 113 ? 21.275 71.473 37.123 1.00 30.92 113 LYS 1 N 1
ATOM 885 C CA . LYS A 1 113 ? 20.138 71.283 38.025 1.00 34.05 113 LYS 1 CA 1
ATOM 886 C C . LYS A 1 113 ? 18.807 71.880 37.526 1.00 30.09 113 LYS 1 C 1
ATOM 887 O O . LYS A 1 113 ? 17.759 71.274 37.686 1.00 33.43 113 LYS 1 O 1
ATOM 898 N N . ASP A 1 114 ? 18.833 73.062 36.918 1.00 28.29 114 ASP 1 N 1
ATOM 899 C CA . ASP A 1 114 ? 17.594 73.648 36.401 1.00 31.44 114 ASP 1 CA 1
ATOM 900 C C . ASP A 1 114 ? 17.065 72.857 35.198 1.00 30.12 114 ASP 1 C 1
ATOM 901 O O . ASP A 1 114 ? 15.877 72.738 34.988 1.00 27.62 114 ASP 1 O 1
ATOM 906 N N . ALA A 1 115 ? 17.966 72.319 34.391 1.00 28.27 115 ALA 1 N 1
ATOM 907 C CA . ALA A 1 115 ? 17.520 71.593 33.225 1.00 25.24 115 ALA 1 CA 1
ATOM 908 C C . ALA A 1 115 ? 16.940 70.219 33.603 1.00 25.63 115 ALA 1 C 1
ATOM 909 O O . ALA A 1 115 ? 15.928 69.809 33.028 1.00 28.50 115 ALA 1 O 1
ATOM 911 N N . VAL A 1 116 ? 17.565 69.535 34.569 1.00 26.51 116 VAL 1 N 1
ATOM 912 C CA . VAL A 1 116 ? 17.103 68.229 35.056 1.00 24.93 116 VAL 1 CA 1
ATOM 913 C C . VAL A 1 116 ? 15.775 68.471 35.755 1.00 30.45 116 VAL 1 C 1
ATOM 914 O O . VAL A 1 116 ? 14.826 67.639 35.659 1.00 28.25 116 VAL 1 O 1
ATOM 918 N N . ALA A 1 117 ? 15.670 69.620 36.443 1.00 25.03 117 ALA 1 N 1
ATOM 919 C CA . ALA A 1 117 ? 14.430 69.930 37.136 1.00 25.68 117 ALA 1 CA 1
ATOM 920 C C . ALA A 1 117 ? 13.292 69.976 36.139 1.00 26.33 117 ALA 1 C 1
ATOM 921 O O . ALA A 1 117 ? 12.272 69.348 36.336 1.00 27.90 117 ALA 1 O 1
ATOM 923 N N . ARG A 1 118 ? 13.459 70.738 35.065 1.00 28.51 118 ARG 1 N 1
ATOM 924 C CA . ARG A 1 118 ? 12.395 70.863 34.060 1.00 28.44 118 ARG 1 CA 1
ATOM 925 C C . ARG A 1 118 ? 12.102 69.602 33.211 1.00 26.95 118 ARG 1 C 1
ATOM 926 O O . ARG A 1 118 ? 11.034 69.502 32.625 1.00 27.85 118 ARG 1 O 1
ATOM 934 N N . ALA A 1 119 ? 13.059 68.677 33.123 1.00 24.78 119 ALA 1 N 1
ATOM 935 C CA . ALA A 1 119 ? 12.870 67.476 32.312 1.00 26.08 119 ALA 1 CA 1
ATOM 936 C C . ALA A 1 119 ? 12.000 66.409 32.979 1.00 27.39 119 ALA 1 C 1
ATOM 937 O O . ALA A 1 119 ? 12.019 66.283 34.205 1.00 28.39 119 ALA 1 O 1
ATOM 939 N N . ASP A 1 120 ? 11.231 65.659 32.188 1.00 20.92 120 ASP 1 N 1
ATOM 940 C CA . ASP A 1 120 ? 10.469 64.540 32.750 1.00 25.76 120 ASP 1 CA 1
ATOM 941 C C . ASP A 1 120 ? 11.397 63.307 32.778 1.00 23.03 120 ASP 1 C 1
ATOM 942 O O . ASP A 1 120 ? 11.209 62.391 33.605 1.00 22.46 120 ASP 1 O 1
ATOM 947 N N . VAL A 1 121 ? 12.369 63.269 31.861 1.00 22.81 121 VAL 1 N 1
ATOM 948 C CA . VAL A 1 121 ? 13.354 62.172 31.851 1.00 24.09 121 VAL 1 CA 1
ATOM 949 C C . VAL A 1 121 ? 14.614 62.767 31.291 1.00 21.90 121 VAL 1 C 1
ATOM 950 O O . VAL A 1 121 ? 14.548 63.644 30.436 1.00 23.22 121 VAL 1 O 1
ATOM 957 N N . VAL A 1 122 ? 15.749 62.271 31.755 1.00 16.93 122 VAL 1 N 1
ATOM 958 C CA . VAL A 1 122 ? 17.037 62.739 31.283 1.00 16.62 122 VAL 1 CA 1
ATOM 959 C C . VAL A 1 122 ? 17.783 61.563 30.623 1.00 20.84 122 VAL 1 C 1
ATOM 960 O O . VAL A 1 122 ? 17.732 60.413 31.141 1.00 21.79 122 VAL 1 O 1
ATOM 964 N N . LEU A 1 123 ? 18.391 61.843 29.468 1.00 15.88 123 LEU 1 N 1
ATOM 965 C CA . LEU A 1 123 ? 19.226 60.868 28.730 1.00 20.94 123 LEU 1 CA 1
ATOM 966 C C . LEU A 1 123 ? 20.660 61.298 28.829 1.00 20.04 123 LEU 1 C 1
ATOM 967 O O . LEU A 1 123 ? 21.018 62.401 28.385 1.00 24.62 123 LEU 1 O 1
ATOM 976 N N . ASP A 1 124 ? 21.449 60.436 29.449 1.00 22.22 124 ASP 1 N 1
ATOM 977 C CA . ASP A 1 124 ? 22.886 60.669 29.660 1.00 24.04 124 ASP 1 CA 1
ATOM 978 C C . ASP A 1 124 ? 23.567 60.042 28.485 1.00 25.55 124 ASP 1 C 1
ATOM 979 O O . ASP A 1 124 ? 23.657 58.799 28.380 1.00 23.47 124 ASP 1 O 1
ATOM 984 N N . CYS A 1 125 ? 24.021 60.913 27.591 1.00 23.06 125 CYS 1 N 1
ATOM 985 C CA . CYS A 1 125 ? 24.695 60.481 26.389 1.00 23.45 125 CYS 1 CA 1
ATOM 986 C C . CYS A 1 125 ? 26.088 61.105 26.331 1.00 26.68 125 CYS 1 C 1
ATOM 987 O O . CYS A 1 125 ? 26.569 61.415 25.245 1.00 28.60 125 CYS 1 O 1
ATOM 990 N N . THR A 1 126 ? 26.739 61.223 27.493 1.00 26.66 126 THR 1 N 1
ATOM 991 C CA . THR A 1 126 ? 28.080 61.823 27.563 1.00 32.16 126 THR 1 CA 1
ATOM 992 C C . THR A 1 126 ? 29.176 60.783 27.449 1.00 35.40 126 THR 1 C 1
ATOM 993 O O . THR A 1 126 ? 28.923 59.573 27.229 1.00 35.11 126 THR 1 O 1
ATOM 997 N N . ASP A 1 127 ? 30.402 61.241 27.565 1.00 32.42 127 ASP 1 N 1
ATOM 998 C CA . ASP A 1 127 ? 31.510 60.327 27.348 1.00 34.84 127 ASP 1 CA 1
ATOM 999 C C . ASP A 1 127 ? 32.597 60.287 28.387 1.00 36.17 127 ASP 1 C 1
ATOM 1000 O O . ASP A 1 127 ? 33.752 60.080 28.036 1.00 34.70 127 ASP 1 O 1
ATOM 1005 N N . ASN A 1 128 ? 32.272 60.489 29.656 1.00 34.43 128 ASN 1 N 1
ATOM 1006 C CA . ASN A 1 128 ? 33.326 60.434 30.651 1.00 38.76 128 ASN 1 CA 1
ATOM 1007 C C . ASN A 1 128 ? 32.630 60.284 32.006 1.00 35.61 128 ASN 1 C 1
ATOM 1008 O O . ASN A 1 128 ? 31.516 60.797 32.178 1.00 29.49 128 ASN 1 O 1
ATOM 1013 N N . MET A 1 129 ? 33.265 59.564 32.933 1.00 33.28 129 MET 1 N 1
ATOM 1014 C CA . MET A 1 129 ? 32.659 59.282 34.234 1.00 39.99 129 MET 1 CA 1
ATOM 1015 C C . MET A 1 129 ? 32.344 60.481 35.128 1.00 39.96 129 MET 1 C 1
ATOM 1016 O O . MET A 1 129 ? 31.317 60.497 35.802 1.00 35.88 129 MET 1 O 1
ATOM 1025 N N . ALA A 1 130 ? 33.214 61.477 35.150 1.00 37.89 130 ALA 1 N 1
ATOM 1026 C CA . ALA A 1 130 ? 32.965 62.636 36.006 1.00 38.52 130 ALA 1 CA 1
ATOM 1027 C C . ALA A 1 130 ? 31.611 63.228 35.644 1.00 36.50 130 ALA 1 C 1
ATOM 1028 O O . ALA A 1 130 ? 30.796 63.441 36.514 1.00 31.13 130 ALA 1 O 1
ATOM 1030 N N . THR A 1 131 ? 31.376 63.480 34.357 1.00 32.86 131 THR 1 N 1
ATOM 1031 C CA . THR A 1 131 ? 30.094 64.026 33.916 1.00 32.95 131 THR 1 CA 1
ATOM 1032 C C . THR A 1 131 ? 28.894 63.110 34.208 1.00 29.54 131 THR 1 C 1
ATOM 1033 O O . THR A 1 131 ? 27.866 63.582 34.665 1.00 27.84 131 THR 1 O 1
ATOM 1037 N N . ARG A 1 132 ? 29.024 61.808 33.935 1.00 26.89 132 ARG 1 N 1
ATOM 1038 C CA . ARG A 1 132 ? 27.959 60.859 34.236 1.00 26.54 132 ARG 1 CA 1
ATOM 1039 C C . ARG A 1 132 ? 27.642 60.853 35.760 1.00 28.96 132 ARG 1 C 1
ATOM 1040 O O . ARG A 1 132 ? 26.481 60.774 36.143 1.00 26.14 132 ARG 1 O 1
ATOM 1048 N N . GLN A 1 133 ? 28.661 60.931 36.630 1.00 27.11 133 GLN 1 N 1
ATOM 1049 C CA . GLN A 1 133 ? 28.419 60.977 38.085 1.00 26.15 133 GLN 1 CA 1
ATOM 1050 C C . GLN A 1 133 ? 27.686 62.275 38.461 1.00 28.85 133 GLN 1 C 1
ATOM 1051 O O . GLN A 1 133 ? 26.786 62.279 39.319 1.00 28.41 133 GLN 1 O 1
ATOM 1057 N N . GLU A 1 134 ? 28.057 63.385 37.828 1.00 27.36 134 GLU 1 N 1
ATOM 1058 C CA . GLU A 1 134 ? 27.376 64.638 38.167 1.00 24.99 134 GLU 1 CA 1
ATOM 1059 C C . GLU A 1 134 ? 25.903 64.596 37.699 1.00 29.58 134 GLU 1 C 1
ATOM 1060 O O . GLU A 1 134 ? 24.998 65.061 38.406 1.00 27.44 134 GLU 1 O 1
ATOM 1066 N N . ILE A 1 135 ? 25.654 64.091 36.488 1.00 25.72 135 ILE 1 N 1
ATOM 1067 C CA . ILE A 1 135 ? 24.259 63.998 36.023 1.00 28.04 135 ILE 1 CA 1
ATOM 1068 C C . ILE A 1 135 ? 23.448 63.044 36.949 1.00 20.38 135 ILE 1 C 1
ATOM 1069 O O . ILE A 1 135 ? 22.316 63.318 37.298 1.00 22.14 135 ILE 1 O 1
ATOM 1074 N N . ASN A 1 136 ? 24.031 61.910 37.321 1.00 24.68 136 ASN 1 N 1
ATOM 1075 C CA . ASN A 1 136 ? 23.332 60.955 38.183 1.00 26.36 136 ASN 1 CA 1
ATOM 1076 C C . ASN A 1 136 ? 22.971 61.640 39.527 1.00 30.97 136 ASN 1 C 1
ATOM 1077 O O . ASN A 1 136 ? 21.853 61.483 40.053 1.00 28.15 136 ASN 1 O 1
ATOM 1082 N N . ALA A 1 137 ? 23.904 62.422 40.072 1.00 27.53 137 ALA 1 N 1
ATOM 1083 C CA . ALA A 1 137 ? 23.643 63.111 41.352 1.00 32.11 137 ALA 1 CA 1
ATOM 1084 C C . ALA A 1 137 ? 22.476 64.073 41.218 1.00 23.51 137 ALA 1 C 1
ATOM 1085 O O . ALA A 1 137 ? 21.635 64.129 42.105 1.00 25.03 137 ALA 1 O 1
ATOM 1087 N N . ALA A 1 138 ? 22.415 64.813 40.109 1.00 23.38 138 ALA 1 N 1
ATOM 1088 C CA . ALA A 1 138 ? 21.334 65.767 39.889 1.00 23.63 138 ALA 1 CA 1
ATOM 1089 C C . ALA A 1 138 ? 19.984 65.039 39.698 1.00 28.79 138 ALA 1 C 1
ATOM 1090 O O . ALA A 1 138 ? 18.984 65.441 40.258 1.00 27.27 138 ALA 1 O 1
ATOM 1092 N N . CYS A 1 139 ? 19.956 63.941 38.933 1.00 26.56 139 CYS 1 N 1
ATOM 1093 C CA . CYS A 1 139 ? 18.695 63.197 38.742 1.00 26.57 139 CYS 1 CA 1
ATOM 1094 C C . CYS A 1 139 ? 18.096 62.631 40.032 1.00 22.74 139 CYS 1 C 1
ATOM 1095 O O . CYS A 1 139 ? 16.900 62.708 40.241 1.00 20.89 139 CYS 1 O 1
ATOM 1098 N N . VAL A 1 140 ? 18.924 62.019 40.867 1.00 19.00 140 VAL 1 N 1
ATOM 1099 C CA . VAL A 1 140 ? 18.413 61.494 42.132 1.00 28.37 140 VAL 1 CA 1
ATOM 1100 C C . VAL A 1 140 ? 17.893 62.662 43.038 1.00 31.63 140 VAL 1 C 1
ATOM 1101 O O . VAL A 1 140 ? 16.747 62.638 43.542 1.00 29.25 140 VAL 1 O 1
ATOM 1105 N N . ALA A 1 141 ? 18.699 63.707 43.158 1.00 28.15 141 ALA 1 N 1
ATOM 1106 C CA . ALA A 1 141 ? 18.323 64.850 44.000 1.00 28.62 141 ALA 1 CA 1
ATOM 1107 C C . ALA A 1 141 ? 17.020 65.465 43.516 1.00 32.72 141 ALA 1 C 1
ATOM 1108 O O . ALA A 1 141 ? 16.167 65.834 44.326 1.00 30.55 141 ALA 1 O 1
ATOM 1110 N N . LEU A 1 142 ? 16.856 65.573 42.197 1.00 29.89 142 LEU 1 N 1
ATOM 1111 C CA . LEU A 1 142 ? 15.647 66.137 41.637 1.00 24.37 142 LEU 1 CA 1
ATOM 1112 C C . LEU A 1 142 ? 14.579 65.085 41.347 1.00 25.40 142 LEU 1 C 1
ATOM 1113 O O . LEU A 1 142 ? 13.567 65.367 40.727 1.00 25.34 142 LEU 1 O 1
ATOM 1118 N N . ASN A 1 143 ? 14.820 63.870 41.785 1.00 23.41 143 ASN 1 N 1
ATOM 1119 C CA . ASN A 1 143 ? 13.856 62.802 41.598 1.00 30.10 143 ASN 1 CA 1
ATOM 1120 C C . ASN A 1 143 ? 13.361 62.665 40.136 1.00 29.36 143 ASN 1 C 1
ATOM 1121 O O . ASN A 1 143 ? 12.176 62.533 39.915 1.00 28.76 143 ASN 1 O 1
ATOM 1126 N N . THR A 1 144 ? 14.284 62.690 39.162 1.00 25.71 144 THR 1 N 1
ATOM 1127 C CA . THR A 1 144 ? 13.961 62.608 37.747 1.00 22.44 144 THR 1 CA 1
ATOM 1128 C C . THR A 1 144 ? 14.589 61.283 37.199 1.00 22.43 144 THR 1 C 1
ATOM 1129 O O . THR A 1 144 ? 15.751 60.978 37.460 1.00 23.72 144 THR 1 O 1
ATOM 1133 N N . PRO A 1 145 ? 13.813 60.485 36.460 1.00 21.34 145 PRO 1 N 1
ATOM 1134 C CA . PRO A 1 145 ? 14.364 59.201 35.924 1.00 22.73 145 PRO 1 CA 1
ATOM 1135 C C . PRO A 1 145 ? 15.533 59.508 34.987 1.00 22.73 145 PRO 1 C 1
ATOM 1136 O O . PRO A 1 145 ? 15.556 60.531 34.328 1.00 23.87 145 PRO 1 O 1
ATOM 1140 N N . LEU A 1 146 ? 16.505 58.624 34.956 1.00 21.06 146 LEU 1 N 1
ATOM 1141 C CA . LEU A 1 146 ? 17.680 58.765 34.143 1.00 19.66 146 LEU 1 CA 1
ATOM 1142 C C . LEU A 1 146 ? 17.877 57.503 33.277 1.00 22.67 146 LEU 1 C 1
ATOM 1143 O O . LEU A 1 146 ? 17.871 56.352 33.809 1.00 19.74 146 LEU 1 O 1
ATOM 1148 N N . ILE A 1 147 ? 18.055 57.724 31.985 1.00 18.57 147 ILE 1 N 1
ATOM 1149 C CA . ILE A 1 147 ? 18.355 56.610 31.076 1.00 20.86 147 ILE 1 CA 1
ATOM 1150 C C . ILE A 1 147 ? 19.798 56.832 30.618 1.00 20.29 147 ILE 1 C 1
ATOM 1151 O O . ILE A 1 147 ? 20.100 57.828 29.929 1.00 22.26 147 ILE 1 O 1
ATOM 1156 N N . THR A 1 148 ? 20.694 55.927 31.040 1.00 19.48 148 THR 1 N 1
ATOM 1157 C CA . THR A 1 148 ? 22.116 56.044 30.737 1.00 20.18 148 THR 1 CA 1
ATOM 1158 C C . THR A 1 148 ? 22.621 54.840 29.938 1.00 22.80 148 THR 1 C 1
ATOM 1159 O O . THR A 1 148 ? 22.214 53.694 30.205 1.00 23.57 148 THR 1 O 1
ATOM 1163 N N . ALA A 1 149 ? 23.448 55.127 28.941 1.00 22.86 149 ALA 1 N 1
ATOM 1164 C CA . ALA A 1 149 ? 24.065 54.098 28.068 1.00 20.91 149 ALA 1 CA 1
ATOM 1165 C C . ALA A 1 149 ? 25.478 54.529 27.730 1.00 25.80 149 ALA 1 C 1
ATOM 1166 O O . ALA A 1 149 ? 25.842 55.740 27.866 1.00 21.67 149 ALA 1 O 1
ATOM 1168 N N . SER A 1 150 ? 26.275 53.556 27.272 1.00 19.07 150 SER 1 N 1
ATOM 1169 C CA . SER A 1 150 ? 27.659 53.795 26.885 1.00 19.67 150 SER 1 CA 1
ATOM 1170 C C . SER A 1 150 ? 28.046 52.711 25.869 1.00 23.30 150 SER 1 C 1
ATOM 1171 O O . SER A 1 150 ? 27.374 51.665 25.751 1.00 22.64 150 SER 1 O 1
ATOM 1174 N N . ALA A 1 151 ? 29.136 52.988 25.156 1.00 20.73 151 ALA 1 N 1
ATOM 1175 C CA . ALA A 1 151 ? 29.677 52.097 24.157 1.00 21.38 151 ALA 1 CA 1
ATOM 1176 C C . ALA A 1 151 ? 31.106 52.424 23.872 1.00 24.23 151 ALA 1 C 1
ATOM 1177 O O . ALA A 1 151 ? 31.501 53.601 23.852 1.00 24.99 151 ALA 1 O 1
ATOM 1179 N N . VAL A 1 152 ? 31.860 51.381 23.559 1.00 20.91 152 VAL 1 N 1
ATOM 1180 C CA . VAL A 1 152 ? 33.249 51.509 23.173 1.00 19.10 152 VAL 1 CA 1
ATOM 1181 C C . VAL A 1 152 ? 33.585 50.208 22.453 1.00 22.99 152 VAL 1 C 1
ATOM 1182 O O . VAL A 1 152 ? 33.125 49.148 22.870 1.00 19.83 152 VAL 1 O 1
ATOM 1186 N N . GLY A 1 153 ? 34.346 50.298 21.356 1.00 23.03 153 GLY 1 N 1
ATOM 1187 C CA . GLY A 1 153 ? 34.672 49.119 20.570 1.00 26.56 153 GLY 1 CA 1
ATOM 1188 C C . GLY A 1 153 ? 33.394 48.430 20.079 1.00 28.38 153 GLY 1 C 1
ATOM 1189 O O . GLY A 1 153 ? 32.577 49.039 19.395 1.00 21.84 153 GLY 1 O 1
ATOM 1190 N N . PHE A 1 154 ? 33.206 47.170 20.464 1.00 21.22 154 PHE 1 N 1
ATOM 1191 C CA . PHE A 1 154 ? 32.026 46.410 20.067 1.00 25.77 154 PHE 1 CA 1
ATOM 1192 C C . PHE A 1 154 ? 31.081 46.223 21.237 1.00 22.56 154 PHE 1 C 1
ATOM 1193 O O . PHE A 1 154 ? 30.089 45.489 21.096 1.00 28.06 154 PHE 1 O 1
ATOM 1201 N N . GLY A 1 155 ? 31.357 46.909 22.359 1.00 23.81 155 GLY 1 N 1
ATOM 1202 C CA . GLY A 1 155 ? 30.541 46.732 23.580 1.00 25.25 155 GLY 1 CA 1
ATOM 1203 C C . GLY A 1 155 ? 29.603 47.873 23.970 1.00 25.95 155 GLY 1 C 1
ATOM 1204 O O . GLY A 1 155 ? 29.887 49.026 23.681 1.00 19.77 155 GLY 1 O 1
ATOM 1205 N N . GLY A 1 156 ? 28.488 47.554 24.627 1.00 21.67 156 GLY 1 N 1
ATOM 1206 C CA . GLY A 1 156 ? 27.591 48.599 25.059 1.00 25.01 156 GLY 1 CA 1
ATOM 1207 C C . GLY A 1 156 ? 26.998 48.248 26.407 1.00 27.06 156 GLY 1 C 1
ATOM 1208 O O . GLY A 1 156 ? 26.941 47.066 26.781 1.00 20.45 156 GLY 1 O 1
ATOM 1209 N N . GLN A 1 157 ? 26.587 49.262 27.162 1.00 20.71 157 GLN 1 N 1
ATOM 1210 C CA . GLN A 1 157 ? 25.941 49.036 28.456 1.00 17.36 157 GLN 1 CA 1
ATOM 1211 C C . GLN A 1 157 ? 24.803 50.041 28.555 1.00 25.23 157 GLN 1 C 1
ATOM 1212 O O . GLN A 1 157 ? 24.941 51.200 28.101 1.00 19.47 157 GLN 1 O 1
ATOM 1218 N N . LEU A 1 158 ? 23.694 49.610 29.150 1.00 20.40 158 LEU 1 N 1
ATOM 1219 C CA . LEU A 1 158 ? 22.529 50.499 29.289 1.00 22.39 158 LEU 1 CA 1
ATOM 1220 C C . LEU A 1 158 ? 21.776 50.205 30.598 1.00 24.62 158 LEU 1 C 1
ATOM 1221 O O . LEU A 1 158 ? 21.669 49.049 31.014 1.00 24.22 158 LEU 1 O 1
ATOM 1226 N N . MET A 1 159 ? 21.258 51.232 31.265 1.00 21.49 159 MET 1 N 1
ATOM 1227 C CA . MET A 1 159 ? 20.429 51.011 32.481 1.00 19.29 159 MET 1 CA 1
ATOM 1228 C C . MET A 1 159 ? 19.376 52.115 32.549 1.00 24.62 159 MET 1 C 1
ATOM 1229 O O . MET A 1 159 ? 19.645 53.260 32.157 1.00 23.97 159 MET 1 O 1
ATOM 1234 N N . VAL A 1 160 ? 18.189 51.761 33.049 1.00 22.41 160 VAL 1 N 1
ATOM 1235 C CA . VAL A 1 160 ? 17.099 52.724 33.231 1.00 23.10 160 VAL 1 CA 1
ATOM 1236 C C . VAL A 1 160 ? 17.003 52.891 34.739 1.00 25.50 160 VAL 1 C 1
ATOM 1237 O O . VAL A 1 160 ? 16.703 51.934 35.455 1.00 21.50 160 VAL 1 O 1
ATOM 1241 N N . LEU A 1 161 ? 17.277 54.099 35.229 1.00 19.41 161 LEU 1 N 1
ATOM 1242 C CA . LEU A 1 161 ? 17.260 54.339 36.692 1.00 24.38 161 LEU 1 CA 1
ATOM 1243 C C . LEU A 1 161 ? 16.066 55.214 37.053 1.00 26.66 161 LEU 1 C 1
ATOM 1244 O O . LEU A 1 161 ? 15.947 56.354 36.580 1.00 20.91 161 LEU 1 O 1
ATOM 1249 N N . THR A 1 162 ? 15.170 54.683 37.864 1.00 23.33 162 THR 1 N 1
ATOM 1250 C CA . THR A 1 162 ? 13.996 55.471 38.198 1.00 30.76 162 THR 1 CA 1
ATOM 1251 C C . THR A 1 162 ? 13.640 55.577 39.709 1.00 26.72 162 THR 1 C 1
ATOM 1252 O O . THR A 1 162 ? 13.936 54.676 40.496 1.00 23.16 162 THR 1 O 1
ATOM 1256 N N . PRO A 1 163 ? 13.037 56.717 40.130 1.00 26.22 163 PRO 1 N 1
ATOM 1257 C CA . PRO A 1 163 ? 12.611 56.933 41.538 1.00 30.05 163 PRO 1 CA 1
ATOM 1258 C C . PRO A 1 163 ? 11.668 55.739 41.810 1.00 31.01 163 PRO 1 C 1
ATOM 1259 O O . PRO A 1 163 ? 10.970 55.326 40.885 1.00 30.74 163 PRO 1 O 1
ATOM 1263 N N . PRO A 1 164 ? 11.618 55.172 43.051 1.00 29.59 164 PRO 1 N 1
ATOM 1264 C CA . PRO A 1 164 ? 12.350 55.523 44.274 1.00 29.66 164 PRO 1 CA 1
ATOM 1265 C C . PRO A 1 164 ? 13.780 54.916 44.377 1.00 23.65 164 PRO 1 C 1
ATOM 1266 O O . PRO A 1 164 ? 14.274 54.655 45.474 1.00 24.49 164 PRO 1 O 1
ATOM 1270 N N . TRP A 1 165 ? 14.435 54.696 43.235 1.00 21.71 165 TRP 1 N 1
ATOM 1271 C CA . TRP A 1 165 ? 15.822 54.172 43.203 1.00 23.71 165 TRP 1 CA 1
ATOM 1272 C C . TRP A 1 165 ? 16.012 52.870 43.997 1.00 22.25 165 TRP 1 C 1
ATOM 1273 O O . TRP A 1 165 ? 17.019 52.684 44.689 1.00 22.01 165 TRP 1 O 1
ATOM 1284 N N . GLU A 1 166 ? 15.016 51.996 43.916 1.00 26.60 166 GLU 1 N 1
ATOM 1285 C CA . GLU A 1 166 ? 15.018 50.702 44.606 1.00 28.38 166 GLU 1 CA 1
ATOM 1286 C C . GLU A 1 166 ? 16.224 49.810 44.259 1.00 27.23 166 GLU 1 C 1
ATOM 1287 O O . GLU A 1 166 ? 16.668 48.983 45.097 1.00 28.30 166 GLU 1 O 1
ATOM 1293 N N . GLN A 1 167 ? 16.716 49.913 43.022 1.00 24.27 167 GLN 1 N 1
ATOM 1294 C CA . GLN A 1 167 ? 17.910 49.154 42.595 1.00 25.33 167 GLN 1 CA 1
ATOM 1295 C C . GLN A 1 167 ? 19.156 50.069 42.594 1.00 25.30 167 GLN 1 C 1
ATOM 1296 O O . GLN A 1 167 ? 20.133 49.804 41.924 1.00 26.19 167 GLN 1 O 1
ATOM 1302 N N . GLY A 1 168 ? 19.076 51.202 43.286 1.00 22.75 168 GLY 1 N 1
ATOM 1303 C CA . GLY A 1 168 ? 20.229 52.068 43.366 1.00 18.40 168 GLY 1 CA 1
ATOM 1304 C C . GLY A 1 168 ? 20.378 53.048 42.216 1.00 24.99 168 GLY 1 C 1
ATOM 1305 O O . GLY A 1 168 ? 19.451 53.244 41.404 1.00 23.30 168 GLY 1 O 1
ATOM 1306 N N . CYS A 1 169 ? 21.577 53.625 42.109 1.00 22.96 169 CYS 1 N 1
ATOM 1307 C CA . CYS A 1 169 ? 21.837 54.627 41.105 1.00 24.08 169 CYS 1 CA 1
ATOM 1308 C C . CYS A 1 169 ? 23.148 54.322 40.375 1.00 23.26 169 CYS 1 C 1
ATOM 1309 O O . CYS A 1 169 ? 23.725 53.208 40.504 1.00 22.47 169 CYS 1 O 1
ATOM 1312 N N . TYR A 1 170 ? 23.622 55.287 39.599 1.00 19.98 170 TYR 1 N 1
ATOM 1313 C CA . TYR A 1 170 ? 24.845 55.067 38.822 1.00 23.20 170 TYR 1 CA 1
ATOM 1314 C C . TYR A 1 170 ? 26.034 54.889 39.771 1.00 26.19 170 TYR 1 C 1
ATOM 1315 O O . TYR A 1 170 ? 26.928 54.045 39.548 1.00 26.55 170 TYR 1 O 1
ATOM 1324 N N . ARG A 1 171 ? 26.015 55.670 40.851 1.00 26.93 171 ARG 1 N 1
ATOM 1325 C CA . ARG A 1 171 ? 27.070 55.633 41.818 1.00 26.81 171 ARG 1 CA 1
ATOM 1326 C C . ARG A 1 171 ? 27.072 54.359 42.654 1.00 30.83 171 ARG 1 C 1
ATOM 1327 O O . ARG A 1 171 ? 28.121 53.968 43.180 1.00 33.75 171 ARG 1 O 1
ATOM 1342 N N . CYS A 1 172 ? 25.931 53.699 42.786 1.00 27.83 172 CYS 1 N 1
ATOM 1343 C CA . CYS A 1 172 ? 25.927 52.416 43.497 1.00 30.48 172 CYS 1 CA 1
ATOM 1344 C C . CYS A 1 172 ? 26.660 51.381 42.655 1.00 32.64 172 CYS 1 C 1
ATOM 1345 O O . CYS A 1 172 ? 27.290 50.450 43.196 1.00 35.47 172 CYS 1 O 1
ATOM 1348 N N . LEU A 1 173 ? 26.528 51.491 41.329 1.00 31.08 173 LEU 1 N 1
ATOM 1349 C CA . LEU A 1 173 ? 27.196 50.527 40.425 1.00 31.67 173 LEU 1 CA 1
ATOM 1350 C C . LEU A 1 173 ? 28.678 50.873 40.240 1.00 29.95 173 LEU 1 C 1
ATOM 1351 O O . LEU A 1 173 ? 29.544 50.002 40.266 1.00 29.24 173 LEU 1 O 1
ATOM 1356 N N . TRP A 1 174 ? 28.963 52.152 40.046 1.00 27.96 174 TRP 1 N 1
ATOM 1357 C CA . TRP A 1 174 ? 30.324 52.592 39.819 1.00 29.51 174 TRP 1 CA 1
ATOM 1358 C C . TRP A 1 174 ? 30.696 53.573 40.925 1.00 32.04 174 TRP 1 C 1
ATOM 1359 O O . TRP A 1 174 ? 30.440 54.784 40.837 1.00 30.55 174 TRP 1 O 1
ATOM 1370 N N . PRO A 1 175 ? 31.271 53.056 42.020 1.00 35.43 175 PRO 1 N 1
ATOM 1371 C CA . PRO A 1 175 ? 31.598 54.059 43.026 1.00 40.51 175 PRO 1 CA 1
ATOM 1372 C C . PRO A 1 175 ? 32.946 54.696 42.667 1.00 41.32 175 PRO 1 C 1
ATOM 1373 O O . PRO A 1 175 ? 33.138 55.883 42.899 1.00 48.22 175 PRO 1 O 1
ATOM 1377 N N . ALA A 1 187 ? 40.025 52.812 22.623 1.00 52.77 187 ALA 1 N 1
ATOM 1378 C CA . ALA A 1 187 ? 40.241 52.761 21.175 1.00 51.15 187 ALA 1 CA 1
ATOM 1379 C C . ALA A 1 187 ? 39.051 53.397 20.460 1.00 48.40 187 ALA 1 C 1
ATOM 1380 O O . ALA A 1 187 ? 38.473 54.402 20.897 1.00 54.26 187 ALA 1 O 1
ATOM 1382 N N . GLY A 1 188 ? 38.656 52.824 19.351 1.00 45.23 188 GLY 1 N 1
ATOM 1383 C CA . GLY A 1 188 ? 37.540 53.428 18.692 1.00 38.27 188 GLY 1 CA 1
ATOM 1384 C C . GLY A 1 188 ? 36.234 52.824 19.131 1.00 31.94 188 GLY 1 C 1
ATOM 1385 O O . GLY A 1 188 ? 36.046 52.298 20.249 1.00 24.04 188 GLY 1 O 1
ATOM 1386 N N . VAL A 1 189 ? 35.301 52.910 18.219 1.00 26.45 189 VAL 1 N 1
ATOM 1387 C CA . VAL A 1 189 ? 34.013 52.337 18.471 1.00 26.92 189 VAL 1 CA 1
ATOM 1388 C C . VAL A 1 189 ? 33.434 52.143 17.104 1.00 27.30 189 VAL 1 C 1
ATOM 1389 O O . VAL A 1 189 ? 33.734 52.897 16.191 1.00 29.75 189 VAL 1 O 1
ATOM 1393 N N . VAL A 1 190 ? 32.640 51.094 16.966 1.00 26.74 190 VAL 1 N 1
ATOM 1394 C CA . VAL A 1 190 ? 31.924 50.771 15.725 1.00 26.64 190 VAL 1 CA 1
ATOM 1395 C C . VAL A 1 190 ? 30.638 51.605 15.730 1.00 24.53 190 VAL 1 C 1
ATOM 1396 O O . VAL A 1 190 ? 29.930 51.608 16.725 1.00 23.71 190 VAL 1 O 1
ATOM 1400 N N . GLY A 1 191 ? 30.335 52.303 14.645 1.00 24.27 191 GLY 1 N 1
ATOM 1401 C CA . GLY A 1 191 ? 29.156 53.152 14.616 1.00 19.86 191 GLY 1 CA 1
ATOM 1402 C C . GLY A 1 191 ? 27.844 52.514 15.002 1.00 21.82 191 GLY 1 C 1
ATOM 1403 O O . GLY A 1 191 ? 27.150 53.016 15.889 1.00 22.92 191 GLY 1 O 1
ATOM 1404 N N . PRO A 1 192 ? 27.494 51.357 14.386 1.00 21.81 192 PRO 1 N 1
ATOM 1405 C CA . PRO A 1 192 ? 26.213 50.788 14.788 1.00 24.15 192 PRO 1 CA 1
ATOM 1406 C C . PRO A 1 192 ? 26.161 50.255 16.215 1.00 22.54 192 PRO 1 C 1
ATOM 1407 O O . PRO A 1 192 ? 25.062 50.058 16.763 1.00 22.04 192 PRO 1 O 1
ATOM 1411 N N . VAL A 1 193 ? 27.301 50.029 16.867 1.00 15.31 193 VAL 1 N 1
ATOM 1412 C CA . VAL A 1 193 ? 27.170 49.567 18.259 1.00 18.32 193 VAL 1 CA 1
ATOM 1413 C C . VAL A 1 193 ? 26.752 50.770 19.143 1.00 21.60 193 VAL 1 C 1
ATOM 1414 O O . VAL A 1 193 ? 25.801 50.693 19.978 1.00 19.16 193 VAL 1 O 1
ATOM 1418 N N . VAL A 1 194 ? 27.405 51.906 18.946 1.00 19.36 194 VAL 1 N 1
ATOM 1419 C CA . VAL A 1 194 ? 26.972 53.022 19.829 1.00 21.87 194 VAL 1 CA 1
ATOM 1420 C C . VAL A 1 194 ? 25.566 53.449 19.406 1.00 22.97 194 VAL 1 C 1
ATOM 1421 O O . VAL A 1 194 ? 24.718 53.827 20.251 1.00 22.18 194 VAL 1 O 1
ATOM 1425 N N . GLY A 1 195 ? 25.301 53.347 18.111 1.00 24.64 195 GLY 1 N 1
ATOM 1426 C CA . GLY A 1 195 ? 23.988 53.675 17.572 1.00 22.46 195 GLY 1 CA 1
ATOM 1427 C C . GLY A 1 195 ? 22.865 52.805 18.153 1.00 21.12 195 GLY 1 C 1
ATOM 1428 O O . GLY A 1 195 ? 21.811 53.327 18.518 1.00 22.57 195 GLY 1 O 1
ATOM 1429 N N . VAL A 1 196 ? 23.080 51.493 18.274 1.00 21.04 196 VAL 1 N 1
ATOM 1430 C CA . VAL A 1 196 ? 22.049 50.664 18.861 1.00 18.18 196 VAL 1 CA 1
ATOM 1431 C C . VAL A 1 196 ? 21.798 51.074 20.297 1.00 19.83 196 VAL 1 C 1
ATOM 1432 O O . VAL A 1 196 ? 20.636 51.094 20.728 1.00 17.91 196 VAL 1 O 1
ATOM 1439 N N . MET A 1 197 ? 22.852 51.481 21.026 1.00 19.81 197 MET 1 N 1
ATOM 1440 C CA . MET A 1 197 ? 22.661 51.874 22.424 1.00 19.95 197 MET 1 CA 1
ATOM 1441 C C . MET A 1 197 ? 21.859 53.172 22.561 1.00 20.07 197 MET 1 C 1
ATOM 1442 O O . MET A 1 197 ? 21.008 53.283 23.447 1.00 20.65 197 MET 1 O 1
ATOM 1447 N N . GLY A 1 198 ? 22.162 54.151 21.708 1.00 22.97 198 GLY 1 N 1
ATOM 1448 C CA . GLY A 1 198 ? 21.443 55.424 21.772 1.00 25.02 198 GLY 1 CA 1
ATOM 1449 C C . GLY A 1 198 ? 19.970 55.238 21.357 1.00 23.36 198 GLY 1 C 1
ATOM 1450 O O . GLY A 1 198 ? 19.040 55.847 21.919 1.00 20.42 198 GLY 1 O 1
ATOM 1451 N N . THR A 1 199 ? 19.744 54.367 20.378 1.00 17.98 199 THR 1 N 1
ATOM 1452 C CA . THR A 1 199 ? 18.378 54.114 19.909 1.00 20.73 199 THR 1 CA 1
ATOM 1453 C C . THR A 1 199 ? 17.588 53.423 21.003 1.00 20.73 199 THR 1 C 1
ATOM 1454 O O . THR A 1 199 ? 16.399 53.711 21.200 1.00 20.62 199 THR 1 O 1
ATOM 1458 N N . LEU A 1 200 ? 18.237 52.510 21.730 1.00 21.37 200 LEU 1 N 1
ATOM 1459 C CA . LEU A 1 200 ? 17.552 51.840 22.837 1.00 18.48 200 LEU 1 CA 1
ATOM 1460 C C . LEU A 1 200 ? 17.256 52.841 23.968 1.00 20.44 200 LEU 1 C 1
ATOM 1461 O O . LEU A 1 200 ? 16.292 52.693 24.707 1.00 20.01 200 LEU 1 O 1
ATOM 1466 N N . GLN A 1 201 ? 18.094 53.864 24.121 1.00 18.04 201 GLN 1 N 1
ATOM 1467 C CA . GLN A 1 201 ? 17.793 54.884 25.127 1.00 22.96 201 GLN 1 CA 1
ATOM 1468 C C . GLN A 1 201 ? 16.499 55.562 24.732 1.00 18.66 201 GLN 1 C 1
ATOM 1469 O O . GLN A 1 201 ? 15.667 55.836 25.600 1.00 21.37 201 GLN 1 O 1
ATOM 1475 N N . ALA A 1 202 ? 16.311 55.827 23.439 1.00 19.29 202 ALA 1 N 1
ATOM 1476 C CA . ALA A 1 202 ? 15.085 56.477 22.976 1.00 19.69 202 ALA 1 CA 1
ATOM 1477 C C . ALA A 1 202 ? 13.886 55.552 23.238 1.00 21.65 202 ALA 1 C 1
ATOM 1478 O O . ALA A 1 202 ? 12.811 55.980 23.633 1.00 17.76 202 ALA 1 O 1
ATOM 1480 N N . LEU A 1 203 ? 14.059 54.273 22.955 1.00 18.81 203 LEU 1 N 1
ATOM 1481 C CA . LEU A 1 203 ? 12.964 53.356 23.206 1.00 12.75 203 LEU 1 CA 1
ATOM 1482 C C . LEU A 1 203 ? 12.573 53.387 24.695 1.00 17.48 203 LEU 1 C 1
ATOM 1483 O O . LEU A 1 203 ? 11.384 53.389 25.033 1.00 17.69 203 LEU 1 O 1
ATOM 1488 N N . GLU A 1 204 ? 13.539 53.405 25.610 1.00 19.61 204 GLU 1 N 1
ATOM 1489 C CA . GLU A 1 204 ? 13.171 53.392 27.017 1.00 20.41 204 GLU 1 CA 1
ATOM 1490 C C . GLU A 1 204 ? 12.424 54.669 27.432 1.00 19.65 204 GLU 1 C 1
ATOM 1491 O O . GLU A 1 204 ? 11.530 54.642 28.293 1.00 21.09 204 GLU 1 O 1
ATOM 1497 N N . ALA A 1 205 ? 12.829 55.783 26.855 1.00 17.58 205 ALA 1 N 1
ATOM 1498 C CA . ALA A 1 205 ? 12.172 57.055 27.182 1.00 19.72 205 ALA 1 CA 1
ATOM 1499 C C . ALA A 1 205 ? 10.721 57.032 26.690 1.00 16.85 205 ALA 1 C 1
ATOM 1500 O O . ALA A 1 205 ? 9.806 57.487 27.387 1.00 19.48 205 ALA 1 O 1
ATOM 1502 N N . ILE A 1 206 ? 10.490 56.496 25.488 1.00 18.53 206 ILE 1 N 1
ATOM 1503 C CA . ILE A 1 206 ? 9.125 56.483 24.982 1.00 20.13 206 ILE 1 CA 1
ATOM 1504 C C . ILE A 1 206 ? 8.225 55.677 25.872 1.00 19.57 206 ILE 1 C 1
ATOM 1505 O O . ILE A 1 206 ? 7.082 56.053 26.132 1.00 20.68 206 ILE 1 O 1
ATOM 1510 N N . LYS A 1 207 ? 8.728 54.540 26.336 1.00 17.19 207 LYS 1 N 1
ATOM 1511 C CA . LYS A 1 207 ? 7.938 53.693 27.194 1.00 19.32 207 LYS 1 CA 1
ATOM 1512 C C . LYS A 1 207 ? 7.645 54.369 28.554 1.00 20.48 207 LYS 1 C 1
ATOM 1513 O O . LYS A 1 207 ? 6.528 54.325 29.074 1.00 20.15 207 LYS 1 O 1
ATOM 1519 N N . LEU A 1 208 ? 8.678 54.956 29.133 1.00 19.09 208 LEU 1 N 1
ATOM 1520 C CA . LEU A 1 208 ? 8.528 55.607 30.430 1.00 22.08 208 LEU 1 CA 1
ATOM 1521 C C . LEU A 1 208 ? 7.569 56.801 30.278 1.00 25.90 208 LEU 1 C 1
ATOM 1522 O O . LEU A 1 208 ? 6.665 56.980 31.105 1.00 25.86 208 LEU 1 O 1
ATOM 1527 N N . LEU A 1 209 ? 7.718 57.595 29.218 1.00 24.26 209 LEU 1 N 1
ATOM 1528 C CA . LEU A 1 209 ? 6.828 58.782 29.098 1.00 27.81 209 LEU 1 CA 1
ATOM 1529 C C . LEU A 1 209 ? 5.392 58.393 28.746 1.00 31.63 209 LEU 1 C 1
ATOM 1530 O O . LEU A 1 209 ? 4.458 59.063 29.156 1.00 28.75 209 LEU 1 O 1
ATOM 1535 N N . SER A 1 210 ? 5.202 57.298 28.011 1.00 23.94 210 SER 1 N 1
ATOM 1536 C CA . SER A 1 210 ? 3.855 56.932 27.642 1.00 25.16 210 SER 1 CA 1
ATOM 1537 C C . SER A 1 210 ? 3.210 56.014 28.685 1.00 27.20 210 SER 1 C 1
ATOM 1538 O O . SER A 1 210 ? 2.047 55.664 28.559 1.00 29.34 210 SER 1 O 1
ATOM 1541 N N . GLY A 1 211 ? 3.946 55.612 29.718 1.00 26.56 211 GLY 1 N 1
ATOM 1542 C CA . GLY A 1 211 ? 3.354 54.776 30.757 1.00 26.64 211 GLY 1 CA 1
ATOM 1543 C C . GLY A 1 211 ? 3.315 53.276 30.423 1.00 34.28 211 GLY 1 C 1
ATOM 1544 O O . GLY A 1 211 ? 2.481 52.512 30.947 1.00 34.11 211 GLY 1 O 1
ATOM 1545 N N . ILE A 1 212 ? 4.214 52.820 29.564 1.00 27.49 212 ILE 1 N 1
ATOM 1546 C CA . ILE A 1 212 ? 4.219 51.397 29.214 1.00 29.47 212 ILE 1 CA 1
ATOM 1547 C C . ILE A 1 212 ? 5.030 50.654 30.269 1.00 32.08 212 ILE 1 C 1
ATOM 1548 O O . ILE A 1 212 ? 6.141 51.034 30.582 1.00 31.10 212 ILE 1 O 1
ATOM 1553 N N . GLU A 1 213 ? 4.443 49.612 30.837 1.00 30.31 213 GLU 1 N 1
ATOM 1554 C CA . GLU A 1 213 ? 5.098 48.821 31.880 1.00 37.37 213 GLU 1 CA 1
ATOM 1555 C C . GLU A 1 213 ? 6.283 48.110 31.248 1.00 39.36 213 GLU 1 C 1
ATOM 1556 O O . GLU A 1 213 ? 6.140 47.418 30.227 1.00 32.31 213 GLU 1 O 1
ATOM 1562 N N . THR A 1 214 ? 7.446 48.245 31.871 1.00 36.23 214 THR 1 N 1
ATOM 1563 C CA . THR A 1 214 ? 8.640 47.626 31.329 1.00 35.89 214 THR 1 CA 1
ATOM 1564 C C . THR A 1 214 ? 9.606 47.527 32.502 1.00 31.93 214 THR 1 C 1
ATOM 1565 O O . THR A 1 214 ? 9.411 48.173 33.494 1.00 30.05 214 THR 1 O 1
ATOM 1569 N N . PRO A 1 215 ? 10.644 46.689 32.414 1.00 34.23 215 PRO 1 N 1
ATOM 1570 C CA . PRO A 1 215 ? 11.588 46.580 33.540 1.00 32.03 215 PRO 1 CA 1
ATOM 1571 C C . PRO A 1 215 ? 12.431 47.861 33.661 1.00 31.13 215 PRO 1 C 1
ATOM 1572 O O . PRO A 1 215 ? 12.547 48.600 32.690 1.00 33.46 215 PRO 1 O 1
ATOM 1576 N N . ALA A 1 216 ? 13.008 48.097 34.839 1.00 29.14 216 ALA 1 N 1
ATOM 1577 C CA . ALA A 1 216 ? 13.957 49.206 35.069 1.00 29.38 216 ALA 1 CA 1
ATOM 1578 C C . ALA A 1 216 ? 14.854 48.624 36.137 1.00 29.12 216 ALA 1 C 1
ATOM 1579 O O . ALA A 1 216 ? 14.541 47.561 36.692 1.00 27.29 216 ALA 1 O 1
ATOM 1581 N N . GLY A 1 217 ? 15.976 49.268 36.438 1.00 25.82 217 GLY 1 N 1
ATOM 1582 C CA . GLY A 1 217 ? 16.804 48.703 37.475 1.00 27.09 217 GLY 1 CA 1
ATOM 1583 C C . GLY A 1 217 ? 17.593 47.488 37.003 1.00 29.05 217 GLY 1 C 1
ATOM 1584 O O . GLY A 1 217 ? 17.980 46.650 37.806 1.00 28.60 217 GLY 1 O 1
ATOM 1585 N N . GLU A 1 218 ? 17.817 47.369 35.703 1.00 29.76 218 GLU 1 N 1
ATOM 1586 C CA . GLU A 1 218 ? 18.634 46.263 35.218 1.00 28.39 218 GLU 1 CA 1
ATOM 1587 C C . GLU A 1 218 ? 19.772 46.774 34.339 1.00 27.12 218 GLU 1 C 1
ATOM 1588 O O . GLU A 1 218 ? 19.617 47.716 33.583 1.00 32.33 218 GLU 1 O 1
ATOM 1594 N N . LEU A 1 219 ? 20.959 46.221 34.478 1.00 21.12 219 LEU 1 N 1
ATOM 1595 C CA . LEU A 1 219 ? 22.021 46.670 33.606 1.00 18.79 219 LEU 1 CA 1
ATOM 1596 C C . LEU A 1 219 ? 22.000 45.724 32.405 1.00 26.97 219 LEU 1 C 1
ATOM 1597 O O . LEU A 1 219 ? 22.062 44.478 32.583 1.00 25.26 219 LEU 1 O 1
ATOM 1602 N N . ARG A 1 220 ? 21.895 46.276 31.203 1.00 19.63 220 ARG 1 N 1
ATOM 1603 C CA . ARG A 1 220 ? 21.891 45.426 30.010 1.00 23.25 220 ARG 1 CA 1
ATOM 1604 C C . ARG A 1 220 ? 23.212 45.588 29.323 1.00 25.52 220 ARG 1 C 1
ATOM 1605 O O . ARG A 1 220 ? 23.664 46.720 29.033 1.00 20.69 220 ARG 1 O 1
ATOM 1613 N N . LEU A 1 221 ? 23.857 44.460 29.078 1.00 19.67 221 LEU 1 N 1
ATOM 1614 C CA . LEU A 1 221 ? 25.158 44.491 28.438 1.00 22.58 221 LEU 1 CA 1
ATOM 1615 C C . LEU A 1 221 ? 25.099 43.857 27.049 1.00 25.06 221 LEU 1 C 1
ATOM 1616 O O . LEU A 1 221 ? 24.532 42.773 26.862 1.00 22.98 221 LEU 1 O 1
ATOM 1621 N N . PHE A 1 222 ? 25.747 44.520 26.106 1.00 21.36 222 PHE 1 N 1
ATOM 1622 C CA . PHE A 1 222 ? 25.785 44.063 24.731 1.00 23.77 222 PHE 1 CA 1
ATOM 1623 C C . PHE A 1 222 ? 27.219 43.834 24.234 1.00 23.59 222 PHE 1 C 1
ATOM 1624 O O . PHE A 1 222 ? 28.097 44.713 24.363 1.00 20.89 222 PHE 1 O 1
ATOM 1632 N N . ASP A 1 223 ? 27.449 42.639 23.702 1.00 23.47 223 ASP 1 N 1
ATOM 1633 C CA . ASP A 1 223 ? 28.736 42.302 23.079 1.00 26.24 223 ASP 1 CA 1
ATOM 1634 C C . ASP A 1 223 ? 28.394 42.197 21.567 1.00 24.26 223 ASP 1 C 1
ATOM 1635 O O . ASP A 1 223 ? 27.847 41.177 21.118 1.00 24.97 223 ASP 1 O 1
ATOM 1640 N N . GLY A 1 224 ? 28.684 43.248 20.795 1.00 22.98 224 GLY 1 N 1
ATOM 1641 C CA . GLY A 1 224 ? 28.362 43.253 19.364 1.00 22.06 224 GLY 1 CA 1
ATOM 1642 C C . GLY A 1 224 ? 29.166 42.270 18.510 1.00 29.99 224 GLY 1 C 1
ATOM 1643 O O . GLY A 1 224 ? 28.847 42.078 17.348 1.00 29.19 224 GLY 1 O 1
ATOM 1644 N N . LYS A 1 225 ? 30.212 41.662 19.069 1.00 25.92 225 LYS 1 N 1
ATOM 1645 C CA . LYS A 1 225 ? 31.030 40.718 18.323 1.00 26.63 225 LYS 1 CA 1
ATOM 1646 C C . LYS A 1 225 ? 30.484 39.291 18.509 1.00 26.07 225 LYS 1 C 1
ATOM 1647 O O . LYS A 1 225 ? 30.490 38.482 17.577 1.00 33.87 225 LYS 1 O 1
ATOM 1658 N N . SER A 1 226 ? 30.039 38.948 19.702 1.00 26.16 226 SER 1 N 1
ATOM 1659 C CA . SER A 1 226 ? 29.468 37.604 19.869 1.00 29.53 226 SER 1 CA 1
ATOM 1660 C C . SER A 1 226 ? 27.957 37.729 19.573 1.00 32.05 226 SER 1 C 1
ATOM 1661 O O . SER A 1 226 ? 27.253 36.732 19.465 1.00 28.08 226 SER 1 O 1
ATOM 1664 N N . SER A 1 227 ? 27.474 38.974 19.465 1.00 27.49 227 SER 1 N 1
ATOM 1665 C CA . SER A 1 227 ? 26.075 39.285 19.190 1.00 29.42 227 SER 1 CA 1
ATOM 1666 C C . SER A 1 227 ? 25.153 38.808 20.318 1.00 31.58 227 SER 1 C 1
ATOM 1667 O O . SER A 1 227 ? 24.037 38.336 20.071 1.00 31.45 227 SER 1 O 1
ATOM 1670 N N . GLN A 1 228 ? 25.618 38.927 21.549 1.00 26.07 228 GLN 1 N 1
ATOM 1671 C CA . GLN A 1 228 ? 24.830 38.475 22.689 1.00 26.66 228 GLN 1 CA 1
ATOM 1672 C C . GLN A 1 228 ? 24.557 39.600 23.693 1.00 24.12 228 GLN 1 C 1
ATOM 1673 O O . GLN A 1 228 ? 25.331 40.541 23.792 1.00 23.48 228 GLN 1 O 1
ATOM 1679 N N . TRP A 1 229 ? 23.480 39.452 24.451 1.00 20.07 229 TRP 1 N 1
ATOM 1680 C CA . TRP A 1 229 ? 23.054 40.402 25.461 1.00 23.54 229 TRP 1 CA 1
ATOM 1681 C C . TRP A 1 229 ? 22.895 39.675 26.780 1.00 26.84 229 TRP 1 C 1
ATOM 1682 O O . TRP A 1 229 ? 22.542 38.484 26.815 1.00 26.43 229 TRP 1 O 1
ATOM 1693 N N . ARG A 1 230 ? 23.132 40.388 27.869 1.00 25.18 230 ARG 1 N 1
ATOM 1694 C CA . ARG A 1 230 ? 22.890 39.801 29.175 1.00 30.09 230 ARG 1 CA 1
ATOM 1695 C C . ARG A 1 230 ? 22.286 40.895 30.050 1.00 27.51 230 ARG 1 C 1
ATOM 1696 O O . ARG A 1 230 ? 22.615 42.071 29.896 1.00 25.73 230 ARG 1 O 1
ATOM 1704 N N . SER A 1 231 ? 21.355 40.503 30.911 1.00 22.19 231 SER 1 N 1
ATOM 1705 C CA . SER A 1 231 ? 20.689 41.407 31.820 1.00 24.23 231 SER 1 CA 1
ATOM 1706 C C . SER A 1 231 ? 21.070 41.047 33.239 1.00 27.60 231 SER 1 C 1
ATOM 1707 O O . SER A 1 231 ? 21.041 39.877 33.623 1.00 27.55 231 SER 1 O 1
ATOM 1710 N N . LEU A 1 232 ? 21.494 42.048 33.997 1.00 22.28 232 LEU 1 N 1
ATOM 1711 C CA . LEU A 1 232 ? 21.862 41.851 35.366 1.00 20.97 232 LEU 1 CA 1
ATOM 1712 C C . LEU A 1 232 ? 21.043 42.785 36.222 1.00 29.07 232 LEU 1 C 1
ATOM 1713 O O . LEU A 1 232 ? 20.898 43.985 35.899 1.00 26.24 232 LEU 1 O 1
ATOM 1718 N N . ALA A 1 233 ? 20.527 42.238 37.327 1.00 23.85 233 ALA 1 N 1
ATOM 1719 C CA . ALA A 1 233 ? 19.775 43.018 38.312 1.00 28.72 233 ALA 1 CA 1
ATOM 1720 C C . ALA A 1 233 ? 20.730 43.952 39.103 1.00 27.52 233 ALA 1 C 1
ATOM 1721 O O . ALA A 1 233 ? 21.717 43.490 39.707 1.00 25.99 233 ALA 1 O 1
ATOM 1723 N N . LEU A 1 234 ? 20.474 45.268 39.050 1.00 23.81 234 LEU 1 N 1
ATOM 1724 C CA . LEU A 1 234 ? 21.280 46.234 39.784 1.00 22.53 234 LEU 1 CA 1
ATOM 1725 C C . LEU A 1 234 ? 20.900 46.072 41.260 1.00 28.06 234 LEU 1 C 1
ATOM 1726 O O . LEU A 1 234 ? 19.875 45.468 41.560 1.00 26.39 234 LEU 1 O 1
ATOM 1731 N N . ARG A 1 235 ? 21.715 46.594 42.175 1.00 25.79 235 ARG 1 N 1
ATOM 1732 C CA . ARG A 1 235 ? 21.434 46.473 43.615 1.00 26.72 235 ARG 1 CA 1
ATOM 1733 C C . ARG A 1 235 ? 21.878 47.775 44.297 1.00 27.73 235 ARG 1 C 1
ATOM 1734 O O . ARG A 1 235 ? 22.946 48.311 44.000 1.00 27.10 235 ARG 1 O 1
ATOM 1742 N N . ARG A 1 236 ? 21.071 48.331 45.189 1.00 24.75 236 ARG 1 N 1
ATOM 1743 C CA . ARG A 1 236 ? 21.552 49.587 45.786 1.00 26.97 236 ARG 1 CA 1
ATOM 1744 C C . ARG A 1 236 ? 22.658 49.280 46.831 1.00 26.83 236 ARG 1 C 1
ATOM 1745 O O . ARG A 1 236 ? 22.698 48.194 47.410 1.00 28.33 236 ARG 1 O 1
ATOM 1753 N N . ALA A 1 237 ? 23.608 50.197 46.947 1.00 23.68 237 ALA 1 N 1
ATOM 1754 C CA . ALA A 1 237 ? 24.724 50.109 47.864 1.00 27.83 237 ALA 1 CA 1
ATOM 1755 C C . ALA A 1 237 ? 24.325 50.911 49.121 1.00 30.15 237 ALA 1 C 1
ATOM 1756 O O . ALA A 1 237 ? 24.059 52.131 49.055 1.00 30.08 237 ALA 1 O 1
ATOM 1758 N N . SER A 1 238 ? 24.325 50.253 50.274 1.00 34.48 238 SER 1 N 1
ATOM 1759 C CA . SER A 1 238 ? 23.909 50.946 51.506 1.00 38.68 238 SER 1 CA 1
ATOM 1760 C C . SER A 1 238 ? 24.711 52.209 51.756 1.00 38.86 238 SER 1 C 1
ATOM 1761 O O . SER A 1 238 ? 24.160 53.226 52.174 1.00 44.79 238 SER 1 O 1
ATOM 1764 N N . GLY A 1 239 ? 26.002 52.180 51.483 1.00 36.71 239 GLY 1 N 1
ATOM 1765 C CA . GLY A 1 239 ? 26.767 53.397 51.724 1.00 41.39 239 GLY 1 CA 1
ATOM 1766 C C . GLY A 1 239 ? 26.743 54.491 50.668 1.00 41.74 239 GLY 1 C 1
ATOM 1767 O O . GLY A 1 239 ? 27.437 55.507 50.830 1.00 40.54 239 GLY 1 O 1
ATOM 1768 N N . CYS A 1 240 ? 25.924 54.338 49.612 1.00 38.23 240 CYS 1 N 1
ATOM 1769 C CA . CYS A 1 240 ? 25.905 55.320 48.532 1.00 29.45 240 CYS 1 CA 1
ATOM 1770 C C . CYS A 1 240 ? 25.663 56.757 48.970 1.00 28.09 240 CYS 1 C 1
ATOM 1771 O O . CYS A 1 240 ? 24.602 57.066 49.533 1.00 26.70 240 CYS 1 O 1
ATOM 1774 N N . PRO A 1 241 ? 26.624 57.660 48.671 1.00 26.90 241 PRO 1 N 1
ATOM 1775 C CA . PRO A 1 241 ? 26.537 59.084 49.021 1.00 27.74 241 PRO 1 CA 1
ATOM 1776 C C . PRO A 1 241 ? 25.470 59.810 48.245 1.00 31.75 241 PRO 1 C 1
ATOM 1777 O O . PRO A 1 241 ? 25.161 60.950 48.569 1.00 35.58 241 PRO 1 O 1
ATOM 1781 N N . VAL A 1 242 ? 24.909 59.173 47.202 1.00 28.74 242 VAL 1 N 1
ATOM 1782 C CA . VAL A 1 242 ? 23.883 59.845 46.410 1.00 24.12 242 VAL 1 CA 1
ATOM 1783 C C . VAL A 1 242 ? 22.441 59.384 46.729 1.00 28.49 242 VAL 1 C 1
ATOM 1784 O O . VAL A 1 242 ? 21.545 60.232 46.942 1.00 24.08 242 VAL 1 O 1
ATOM 1788 N N . CYS A 1 243 ? 22.196 58.064 46.720 1.00 24.09 243 CYS 1 N 1
ATOM 1789 C CA . CYS A 1 243 ? 20.845 57.562 46.957 1.00 22.82 243 CYS 1 CA 1
ATOM 1790 C C . CYS A 1 243 ? 20.704 56.713 48.246 1.00 22.32 243 CYS 1 C 1
ATOM 1791 O O . CYS A 1 243 ? 19.629 56.145 48.532 1.00 26.84 243 CYS 1 O 1
ATOM 1794 N N . GLY A 1 244 ? 21.759 56.660 49.057 1.00 26.99 244 GLY 1 N 1
ATOM 1795 C CA . GLY A 1 244 ? 21.676 55.868 50.273 1.00 28.50 244 GLY 1 CA 1
ATOM 1796 C C . GLY A 1 244 ? 21.033 56.607 51.463 1.00 30.79 244 GLY 1 C 1
ATOM 1797 O O . GLY A 1 244 ? 20.910 56.044 52.531 1.00 35.60 244 GLY 1 O 1
ATOM 1798 N N . GLY A 1 245 ? 20.610 57.849 51.301 1.00 28.86 245 GLY 1 N 1
ATOM 1799 C CA . GLY A 1 245 ? 20.005 58.534 52.440 1.00 36.90 245 GLY 1 CA 1
ATOM 1800 C C . GLY A 1 245 ? 20.819 59.653 53.078 1.00 43.10 245 GLY 1 C 1
ATOM 1801 O O . GLY A 1 245 ? 20.207 60.597 53.631 1.00 44.89 245 GLY 1 O 1
ATOM 1802 N N . GLN B 2 2 ? 33.722 24.788 43.301 1.00 59.93 2 GLN 2 N 1
ATOM 1803 C CA . GLN B 2 2 ? 33.138 24.821 41.917 1.00 57.64 2 GLN 2 CA 1
ATOM 1804 C C . GLN B 2 2 ? 32.143 25.990 41.648 1.00 54.01 2 GLN 2 C 1
ATOM 1805 O O . GLN B 2 2 ? 31.035 26.051 42.203 1.00 55.74 2 GLN 2 O 1
ATOM 1811 N N . ILE B 2 3 ? 32.549 26.905 40.775 1.00 51.12 3 ILE 2 N 1
ATOM 1812 C CA . ILE B 2 3 ? 31.742 28.072 40.396 1.00 44.13 3 ILE 2 CA 1
ATOM 1813 C C . ILE B 2 3 ? 31.983 28.349 38.917 1.00 45.32 3 ILE 2 C 1
ATOM 1814 O O . ILE B 2 3 ? 32.788 27.682 38.272 1.00 43.18 3 ILE 2 O 1
ATOM 1819 N N . LEU B 2 4 ? 31.295 29.362 38.395 1.00 41.33 4 LEU 2 N 1
ATOM 1820 C CA . LEU B 2 4 ? 31.442 29.771 37.010 1.00 42.65 4 LEU 2 CA 1
ATOM 1821 C C . LEU B 2 4 ? 31.995 31.182 37.136 1.00 43.01 4 LEU 2 C 1
ATOM 1822 O O . LEU B 2 4 ? 31.441 31.994 37.846 1.00 42.17 4 LEU 2 O 1
ATOM 1827 N N . PHE B 2 5 ? 33.106 31.459 36.480 1.00 40.39 5 PHE 2 N 1
ATOM 1828 C CA . PHE B 2 5 ? 33.677 32.775 36.552 1.00 43.33 5 PHE 2 CA 1
ATOM 1829 C C . PHE B 2 5 ? 33.718 33.202 35.119 1.00 46.56 5 PHE 2 C 1
ATOM 1830 O O . PHE B 2 5 ? 34.320 32.532 34.269 1.00 47.14 5 PHE 2 O 1
ATOM 1838 N N . ASN B 2 6 ? 33.047 34.311 34.848 1.00 40.63 6 ASN 2 N 1
ATOM 1839 C CA . ASN B 2 6 ? 32.970 34.820 33.513 1.00 39.38 6 ASN 2 CA 1
ATOM 1840 C C . ASN B 2 6 ? 32.566 33.712 32.537 1.00 38.58 6 ASN 2 C 1
ATOM 1841 O O . ASN B 2 6 ? 33.139 33.526 31.479 1.00 44.77 6 ASN 2 O 1
ATOM 1846 N N . ASP B 2 7 ? 31.531 32.985 32.942 1.00 43.58 7 ASP 2 N 1
ATOM 1847 C CA . ASP B 2 7 ? 30.918 31.896 32.171 1.00 47.06 7 ASP 2 CA 1
ATOM 1848 C C . ASP B 2 7 ? 31.765 30.633 32.056 1.00 49.10 7 ASP 2 C 1
ATOM 1849 O O . ASP B 2 7 ? 31.371 29.705 31.336 1.00 46.86 7 ASP 2 O 1
ATOM 1854 N N . GLN B 2 8 ? 32.910 30.602 32.741 1.00 51.82 8 GLN 2 N 1
ATOM 1855 C CA . GLN B 2 8 ? 33.819 29.454 32.689 1.00 56.09 8 GLN 2 CA 1
ATOM 1856 C C . GLN B 2 8 ? 34.046 28.807 34.048 1.00 55.46 8 GLN 2 C 1
ATOM 1857 O O . GLN B 2 8 ? 34.432 29.470 35.026 1.00 52.00 8 GLN 2 O 1
ATOM 1863 N N . ALA B 2 9 ? 33.827 27.497 34.095 1.00 55.75 9 ALA 2 N 1
ATOM 1864 C CA . ALA B 2 9 ? 34.010 26.746 35.331 1.00 57.40 9 ALA 2 CA 1
ATOM 1865 C C . ALA B 2 9 ? 35.449 26.835 35.798 1.00 58.43 9 ALA 2 C 1
ATOM 1866 O O . ALA B 2 9 ? 36.384 27.011 34.999 1.00 57.98 9 ALA 2 O 1
ATOM 1868 N N . MET B 2 10 ? 35.608 26.737 37.112 1.00 59.30 10 MET 2 N 1
ATOM 1869 C CA . MET B 2 10 ? 36.910 26.769 37.748 1.00 58.84 10 MET 2 CA 1
ATOM 1870 C C . MET B 2 10 ? 36.640 26.383 39.185 1.00 60.23 10 MET 2 C 1
ATOM 1871 O O . MET B 2 10 ? 35.502 26.464 39.636 1.00 56.32 10 MET 2 O 1
ATOM 1876 N N . GLN B 2 11 ? 37.674 25.941 39.893 1.00 65.52 11 GLN 2 N 1
ATOM 1877 C CA . GLN B 2 11 ? 37.539 25.562 41.299 1.00 68.56 11 GLN 2 CA 1
ATOM 1878 C C . GLN B 2 11 ? 38.013 26.722 42.179 1.00 69.42 11 GLN 2 C 1
ATOM 1879 O O . GLN B 2 11 ? 38.861 27.511 41.765 1.00 65.68 11 GLN 2 O 1
ATOM 1885 N N . CYS B 2 12 ? 37.493 26.804 43.400 1.00 70.26 12 CYS 2 N 1
ATOM 1886 C CA . CYS B 2 12 ? 37.824 27.924 44.266 1.00 74.86 12 CYS 2 CA 1
ATOM 1887 C C . CYS B 2 12 ? 38.416 27.607 45.662 1.00 75.83 12 CYS 2 C 1
ATOM 1888 O O . CYS B 2 12 ? 39.624 27.386 45.805 1.00 79.60 12 CYS 2 O 1
ATOM 1891 N N . ALA B 2 13 ? 37.565 27.609 46.684 1.00 73.00 13 ALA 2 N 1
ATOM 1892 C CA . ALA B 2 13 ? 37.965 27.365 48.066 1.00 69.91 13 ALA 2 CA 1
ATOM 1893 C C . ALA B 2 13 ? 36.793 27.912 48.865 1.00 69.12 13 ALA 2 C 1
ATOM 1894 O O . ALA B 2 13 ? 36.488 29.104 48.761 1.00 68.87 13 ALA 2 O 1
ATOM 1896 N N . ALA B 2 14 ? 36.141 27.052 49.649 1.00 64.98 14 ALA 2 N 1
ATOM 1897 C CA . ALA B 2 14 ? 34.970 27.446 50.435 1.00 63.87 14 ALA 2 CA 1
ATOM 1898 C C . ALA B 2 14 ? 35.252 28.521 51.473 1.00 62.72 14 ALA 2 C 1
ATOM 1899 O O . ALA B 2 14 ? 36.408 28.754 51.834 1.00 61.86 14 ALA 2 O 1
ATOM 1901 N N . GLY B 2 15 ? 34.184 29.170 51.943 1.00 60.63 15 GLY 2 N 1
ATOM 1902 C CA . GLY B 2 15 ? 34.297 30.220 52.947 1.00 60.59 15 GLY 2 CA 1
ATOM 1903 C C . GLY B 2 15 ? 35.085 31.469 52.565 1.00 60.75 15 GLY 2 C 1
ATOM 1904 O O . GLY B 2 15 ? 35.339 32.318 53.416 1.00 63.70 15 GLY 2 O 1
ATOM 1905 N N . GLN B 2 16 ? 35.469 31.591 51.296 1.00 60.06 16 GLN 2 N 1
ATOM 1906 C CA . GLN B 2 16 ? 36.252 32.732 50.832 1.00 59.88 16 GLN 2 CA 1
ATOM 1907 C C . GLN B 2 16 ? 35.389 33.910 50.441 1.00 57.48 16 GLN 2 C 1
ATOM 1908 O O . GLN B 2 16 ? 34.287 33.720 49.933 1.00 54.11 16 GLN 2 O 1
ATOM 1914 N N . THR B 2 17 ? 35.903 35.119 50.669 1.00 54.00 17 THR 2 N 1
ATOM 1915 C CA . THR B 2 17 ? 35.178 36.334 50.308 1.00 51.72 17 THR 2 CA 1
ATOM 1916 C C . THR B 2 17 ? 35.399 36.647 48.834 1.00 50.31 17 THR 2 C 1
ATOM 1917 O O . THR B 2 17 ? 36.309 36.087 48.190 1.00 41.56 17 THR 2 O 1
ATOM 1921 N N . VAL B 2 18 ? 34.560 37.542 48.304 1.00 46.82 18 VAL 2 N 1
ATOM 1922 C CA . VAL B 2 18 ? 34.707 37.947 46.912 1.00 45.88 18 VAL 2 CA 1
ATOM 1923 C C . VAL B 2 18 ? 36.097 38.548 46.789 1.00 43.27 18 VAL 2 C 1
ATOM 1924 O O . VAL B 2 18 ? 36.818 38.264 45.834 1.00 43.76 18 VAL 2 O 1
ATOM 1928 N N . HIS B 2 19 ? 36.462 39.385 47.766 1.00 47.21 19 HIS 2 N 1
ATOM 1929 C CA . HIS B 2 19 ? 37.773 40.029 47.765 1.00 52.25 19 HIS 2 CA 1
ATOM 1930 C C . HIS B 2 19 ? 38.889 38.978 47.744 1.00 51.82 19 HIS 2 C 1
ATOM 1931 O O . HIS B 2 19 ? 39.829 39.071 46.956 1.00 49.88 19 HIS 2 O 1
ATOM 1938 N N . GLU B 2 20 ? 38.774 37.977 48.607 1.00 56.59 20 GLU 2 N 1
ATOM 1939 C CA . GLU B 2 20 ? 39.766 36.912 48.659 1.00 60.88 20 GLU 2 CA 1
ATOM 1940 C C . GLU B 2 20 ? 39.920 36.314 47.254 1.00 60.42 20 GLU 2 C 1
ATOM 1941 O O . GLU B 2 20 ? 41.040 36.226 46.730 1.00 56.82 20 GLU 2 O 1
ATOM 1947 N N . LEU B 2 21 ? 38.795 35.916 46.644 1.00 56.75 21 LEU 2 N 1
ATOM 1948 C CA . LEU B 2 21 ? 38.824 35.330 45.299 1.00 51.38 21 LEU 2 CA 1
ATOM 1949 C C . LEU B 2 21 ? 39.489 36.241 44.260 1.00 50.09 21 LEU 2 C 1
ATOM 1950 O O . LEU B 2 21 ? 40.421 35.815 43.572 1.00 45.04 21 LEU 2 O 1
ATOM 1955 N N . LEU B 2 22 ? 39.020 37.485 44.134 1.00 45.68 22 LEU 2 N 1
ATOM 1956 C CA . LEU B 2 22 ? 39.624 38.409 43.171 1.00 50.20 22 LEU 2 CA 1
ATOM 1957 C C . LEU B 2 22 ? 41.135 38.563 43.420 1.00 53.10 22 LEU 2 C 1
ATOM 1958 O O . LEU B 2 22 ? 41.920 38.658 42.471 1.00 58.09 22 LEU 2 O 1
ATOM 1963 N N . GLU B 2 23 ? 41.549 38.597 44.681 1.00 55.51 23 GLU 2 N 1
ATOM 1964 C CA . GLU B 2 23 ? 42.984 38.721 44.998 1.00 60.03 23 GLU 2 CA 1
ATOM 1965 C C . GLU B 2 23 ? 43.838 37.559 44.487 1.00 60.06 23 GLU 2 C 1
ATOM 1966 O O . GLU B 2 23 ? 44.941 37.765 43.977 1.00 59.24 23 GLU 2 O 1
ATOM 1972 N N . GLN B 2 24 ? 43.328 36.342 44.633 1.00 58.90 24 GLN 2 N 1
ATOM 1973 C CA . GLN B 2 24 ? 44.042 35.169 44.170 1.00 62.46 24 GLN 2 CA 1
ATOM 1974 C C . GLN B 2 24 ? 44.151 35.127 42.650 1.00 65.72 24 GLN 2 C 1
ATOM 1975 O O . GLN B 2 24 ? 45.137 34.623 42.111 1.00 66.24 24 GLN 2 O 1
ATOM 1981 N N . LEU B 2 25 ? 43.141 35.663 41.963 1.00 66.77 25 LEU 2 N 1
ATOM 1982 C CA . LEU B 2 25 ? 43.098 35.676 40.504 1.00 65.17 25 LEU 2 CA 1
ATOM 1983 C C . LEU B 2 25 ? 43.838 36.874 39.923 1.00 70.05 25 LEU 2 C 1
ATOM 1984 O O . LEU B 2 25 ? 43.962 37.000 38.695 1.00 68.76 25 LEU 2 O 1
ATOM 1989 N N . ASP B 2 26 ? 44.311 37.757 40.800 1.00 72.38 26 ASP 2 N 1
ATOM 1990 C CA . ASP B 2 26 ? 45.034 38.947 40.366 1.00 76.73 26 ASP 2 CA 1
ATOM 1991 C C . ASP B 2 26 ? 44.223 39.806 39.410 1.00 77.04 26 ASP 2 C 1
ATOM 1992 O O . ASP B 2 26 ? 44.723 40.204 38.366 1.00 75.51 26 ASP 2 O 1
ATOM 1997 N N . GLN B 2 27 ? 42.974 40.101 39.745 1.00 79.02 27 GLN 2 N 1
ATOM 1998 C CA . GLN B 2 27 ? 42.180 40.921 38.838 1.00 78.78 27 GLN 2 CA 1
ATOM 1999 C C . GLN B 2 27 ? 42.016 42.344 39.333 1.00 77.67 27 GLN 2 C 1
ATOM 2000 O O . GLN B 2 27 ? 41.826 42.575 40.526 1.00 74.86 27 GLN 2 O 1
ATOM 2006 N N . ARG B 2 28 ? 42.101 43.296 38.405 1.00 80.34 28 ARG 2 N 1
ATOM 2007 C CA . ARG B 2 28 ? 41.936 44.713 38.737 1.00 80.99 28 ARG 2 CA 1
ATOM 2008 C C . ARG B 2 28 ? 40.500 44.883 39.209 1.00 77.41 28 ARG 2 C 1
ATOM 2009 O O . ARG B 2 28 ? 39.566 44.385 38.582 1.00 75.97 28 ARG 2 O 1
ATOM 2017 N N . GLN B 2 29 ? 40.334 45.593 40.312 1.00 73.13 29 GLN 2 N 1
ATOM 2018 C CA . GLN B 2 29 ? 39.019 45.815 40.873 1.00 70.68 29 GLN 2 CA 1
ATOM 2019 C C . GLN B 2 29 ? 38.586 47.259 40.640 1.00 68.91 29 GLN 2 C 1
ATOM 2020 O O . GLN B 2 29 ? 37.459 47.644 40.942 1.00 66.18 29 GLN 2 O 1
ATOM 2026 N N . ALA B 2 30 ? 39.499 48.053 40.086 1.00 65.53 30 ALA 2 N 1
ATOM 2027 C CA . ALA B 2 30 ? 39.203 49.442 39.781 1.00 58.89 30 ALA 2 CA 1
ATOM 2028 C C . ALA B 2 30 ? 38.443 49.452 38.444 1.00 52.68 30 ALA 2 C 1
ATOM 2029 O O . ALA B 2 30 ? 38.817 48.752 37.494 1.00 45.52 30 ALA 2 O 1
ATOM 2031 N N . GLY B 2 31 ? 37.393 50.262 38.380 1.00 49.60 31 GLY 2 N 1
ATOM 2032 C CA . GLY B 2 31 ? 36.595 50.340 37.169 1.00 45.79 31 GLY 2 CA 1
ATOM 2033 C C . GLY B 2 31 ? 35.911 49.014 36.879 1.00 40.43 31 GLY 2 C 1
ATOM 2034 O O . GLY B 2 31 ? 35.447 48.802 35.781 1.00 38.39 31 GLY 2 O 1
ATOM 2035 N N . ALA B 2 32 ? 35.830 48.144 37.884 1.00 37.17 32 ALA 2 N 1
ATOM 2036 C CA . ALA B 2 32 ? 35.234 46.833 37.712 1.00 36.96 32 ALA 2 CA 1
ATOM 2037 C C . ALA B 2 32 ? 33.994 46.666 38.558 1.00 35.49 32 ALA 2 C 1
ATOM 2038 O O . ALA B 2 32 ? 33.938 47.198 39.662 1.00 35.18 32 ALA 2 O 1
ATOM 2040 N N . ALA B 2 33 ? 32.995 45.941 38.040 1.00 25.55 33 ALA 2 N 1
ATOM 2041 C CA . ALA B 2 33 ? 31.807 45.640 38.829 1.00 27.27 33 ALA 2 CA 1
ATOM 2042 C C . ALA B 2 33 ? 31.664 44.099 38.755 1.00 28.92 33 ALA 2 C 1
ATOM 2043 O O . ALA B 2 33 ? 32.225 43.459 37.871 1.00 27.83 33 ALA 2 O 1
ATOM 2045 N N . LEU B 2 34 ? 30.869 43.537 39.645 1.00 28.06 34 LEU 2 N 1
ATOM 2046 C CA . LEU B 2 34 ? 30.747 42.098 39.714 1.00 33.30 34 LEU 2 CA 1
ATOM 2047 C C . LEU B 2 34 ? 29.336 41.651 40.014 1.00 33.06 34 LEU 2 C 1
ATOM 2048 O O . LEU B 2 34 ? 28.627 42.298 40.778 1.00 30.33 34 LEU 2 O 1
ATOM 2053 N N . ALA B 2 35 ? 28.918 40.557 39.391 1.00 29.79 35 ALA 2 N 1
ATOM 2054 C CA . ALA B 2 35 ? 27.602 40.025 39.642 1.00 27.81 35 ALA 2 CA 1
ATOM 2055 C C . ALA B 2 35 ? 27.744 38.572 40.041 1.00 30.38 35 ALA 2 C 1
ATOM 2056 O O . ALA B 2 35 ? 28.697 37.921 39.647 1.00 25.42 35 ALA 2 O 1
ATOM 2058 N N . ILE B 2 36 ? 26.801 38.096 40.849 1.00 30.35 36 ILE 2 N 1
ATOM 2059 C CA . ILE B 2 36 ? 26.771 36.698 41.281 1.00 36.61 36 ILE 2 CA 1
ATOM 2060 C C . ILE B 2 36 ? 25.368 36.236 40.979 1.00 31.34 36 ILE 2 C 1
ATOM 2061 O O . ILE B 2 36 ? 24.414 36.847 41.419 1.00 36.58 36 ILE 2 O 1
ATOM 2066 N N . ASN B 2 37 ? 25.235 35.183 40.195 1.00 31.92 37 ASN 2 N 1
ATOM 2067 C CA . ASN B 2 37 ? 23.904 34.695 39.848 1.00 32.64 37 ASN 2 CA 1
ATOM 2068 C C . ASN B 2 37 ? 23.003 35.804 39.269 1.00 35.27 37 ASN 2 C 1
ATOM 2069 O O . ASN B 2 37 ? 21.827 35.969 39.670 1.00 32.61 37 ASN 2 O 1
ATOM 2074 N N . GLN B 2 38 ? 23.589 36.552 38.337 1.00 33.10 38 GLN 2 N 1
ATOM 2075 C CA . GLN B 2 38 ? 22.943 37.640 37.619 1.00 30.17 38 GLN 2 CA 1
ATOM 2076 C C . GLN B 2 38 ? 22.454 38.838 38.422 1.00 26.89 38 GLN 2 C 1
ATOM 2077 O O . GLN B 2 38 ? 21.575 39.590 37.964 1.00 30.92 38 GLN 2 O 1
ATOM 2083 N N . GLN B 2 39 ? 23.019 39.028 39.603 1.00 27.88 39 GLN 2 N 1
ATOM 2084 C CA . GLN B 2 39 ? 22.686 40.176 40.403 1.00 27.19 39 GLN 2 CA 1
ATOM 2085 C C . GLN B 2 39 ? 23.969 40.849 40.840 1.00 28.43 39 GLN 2 C 1
ATOM 2086 O O . GLN B 2 39 ? 24.898 40.198 41.317 1.00 30.17 39 GLN 2 O 1
ATOM 2092 N N . ILE B 2 40 ? 24.031 42.166 40.664 1.00 27.85 40 ILE 2 N 1
ATOM 2093 C CA . ILE B 2 40 ? 25.211 42.917 41.005 1.00 27.74 40 ILE 2 CA 1
ATOM 2094 C C . ILE B 2 40 ? 25.451 42.784 42.496 1.00 30.90 40 ILE 2 C 1
ATOM 2095 O O . ILE B 2 40 ? 24.477 42.715 43.262 1.00 29.38 40 ILE 2 O 1
ATOM 2100 N N . VAL B 2 41 ? 26.733 42.726 42.889 1.00 29.69 41 VAL 2 N 1
ATOM 2101 C CA . VAL B 2 41 ? 27.130 42.699 44.307 1.00 30.49 41 VAL 2 CA 1
ATOM 2102 C C . VAL B 2 41 ? 27.896 44.008 44.476 1.00 26.20 41 VAL 2 C 1
ATOM 2103 O O . VAL B 2 41 ? 28.980 44.165 43.930 1.00 32.01 41 VAL 2 O 1
ATOM 2107 N N . PRO B 2 42 ? 27.319 44.988 45.207 1.00 28.24 42 PRO 2 N 1
ATOM 2108 C CA . PRO B 2 42 ? 28.038 46.263 45.362 1.00 32.02 42 PRO 2 CA 1
ATOM 2109 C C . PRO B 2 42 ? 29.471 46.054 45.860 1.00 36.11 42 PRO 2 C 1
ATOM 2110 O O . PRO B 2 42 ? 29.741 45.172 46.705 1.00 36.06 42 PRO 2 O 1
ATOM 2114 N N . ARG B 2 43 ? 30.382 46.847 45.315 1.00 29.76 43 ARG 2 N 1
ATOM 2115 C CA . ARG B 2 43 ? 31.803 46.740 45.662 1.00 40.35 43 ARG 2 CA 1
ATOM 2116 C C . ARG B 2 43 ? 32.083 46.778 47.177 1.00 43.08 43 ARG 2 C 1
ATOM 2117 O O . ARG B 2 43 ? 32.921 46.029 47.687 1.00 37.87 43 ARG 2 O 1
ATOM 2125 N N . GLU B 2 44 ? 31.346 47.623 47.889 1.00 43.11 44 GLU 2 N 1
ATOM 2126 C CA . GLU B 2 44 ? 31.514 47.750 49.317 1.00 46.75 44 GLU 2 CA 1
ATOM 2127 C C . GLU B 2 44 ? 31.161 46.453 50.046 1.00 47.53 44 GLU 2 C 1
ATOM 2128 O O . GLU B 2 44 ? 31.442 46.312 51.248 1.00 46.94 44 GLU 2 O 1
ATOM 2134 N N . GLN B 2 45 ? 30.570 45.495 49.345 1.00 40.90 45 GLN 2 N 1
ATOM 2135 C CA . GLN B 2 45 ? 30.227 44.243 50.006 1.00 38.83 45 GLN 2 CA 1
ATOM 2136 C C . GLN B 2 45 ? 31.195 43.088 49.701 1.00 41.11 45 GLN 2 C 1
ATOM 2137 O O . GLN B 2 45 ? 31.042 41.965 50.228 1.00 42.82 45 GLN 2 O 1
ATOM 2143 N N . TRP B 2 46 ? 32.191 43.350 48.864 1.00 41.24 46 TRP 2 N 1
ATOM 2144 C CA . TRP B 2 46 ? 33.142 42.317 48.462 1.00 45.71 46 TRP 2 CA 1
ATOM 2145 C C . TRP B 2 46 ? 34.005 41.764 49.591 1.00 49.12 46 TRP 2 C 1
ATOM 2146 O O . TRP B 2 46 ? 34.334 40.580 49.590 1.00 49.87 46 TRP 2 O 1
ATOM 2157 N N . ALA B 2 47 ? 34.389 42.626 50.529 1.00 52.70 47 ALA 2 N 1
ATOM 2158 C CA . ALA B 2 47 ? 35.228 42.200 51.657 1.00 57.29 47 ALA 2 CA 1
ATOM 2159 C C . ALA B 2 47 ? 34.514 41.134 52.485 1.00 56.28 47 ALA 2 C 1
ATOM 2160 O O . ALA B 2 47 ? 35.130 40.162 52.911 1.00 59.78 47 ALA 2 O 1
ATOM 2162 N N . GLN B 2 48 ? 33.209 41.301 52.685 1.00 57.29 48 GLN 2 N 1
ATOM 2163 C CA . GLN B 2 48 ? 32.429 40.357 53.484 1.00 54.26 48 GLN 2 CA 1
ATOM 2164 C C . GLN B 2 48 ? 31.639 39.241 52.772 1.00 54.70 48 GLN 2 C 1
ATOM 2165 O O . GLN B 2 48 ? 31.395 38.198 53.374 1.00 50.22 48 GLN 2 O 1
ATOM 2171 N N . HIS B 2 49 ? 31.236 39.452 51.514 1.00 50.93 49 HIS 2 N 1
ATOM 2172 C CA . HIS B 2 49 ? 30.428 38.472 50.783 1.00 47.59 49 HIS 2 CA 1
ATOM 2173 C C . HIS B 2 49 ? 31.155 37.165 50.525 1.00 47.62 49 HIS 2 C 1
ATOM 2174 O O . HIS B 2 49 ? 32.181 37.130 49.842 1.00 49.46 49 HIS 2 O 1
ATOM 2181 N N . ILE B 2 50 ? 30.610 36.080 51.063 1.00 49.31 50 ILE 2 N 1
ATOM 2182 C CA . ILE B 2 50 ? 31.223 34.768 50.899 1.00 48.45 50 ILE 2 CA 1
ATOM 2183 C C . ILE B 2 50 ? 30.761 34.088 49.616 1.00 47.44 50 ILE 2 C 1
ATOM 2184 O O . ILE B 2 50 ? 29.561 33.969 49.371 1.00 50.45 50 ILE 2 O 1
ATOM 2189 N N . VAL B 2 51 ? 31.699 33.626 48.795 1.00 47.68 51 VAL 2 N 1
ATOM 2190 C CA . VAL B 2 51 ? 31.317 32.932 47.562 1.00 49.05 51 VAL 2 CA 1
ATOM 2191 C C . VAL B 2 51 ? 30.771 31.521 47.916 1.00 53.50 51 VAL 2 C 1
ATOM 2192 O O . VAL B 2 51 ? 31.383 30.785 48.709 1.00 54.46 51 VAL 2 O 1
ATOM 2196 N N . GLN B 2 52 ? 29.629 31.154 47.341 1.00 49.89 52 GLN 2 N 1
ATOM 2197 C CA . GLN B 2 52 ? 29.022 29.845 47.606 1.00 51.08 52 GLN 2 CA 1
ATOM 2198 C C . GLN B 2 52 ? 29.245 28.906 46.455 1.00 52.08 52 GLN 2 C 1
ATOM 2199 O O . GLN B 2 52 ? 29.558 29.317 45.323 1.00 48.99 52 GLN 2 O 1
ATOM 2205 N N . ASP B 2 53 ? 29.067 27.626 46.749 1.00 50.83 53 ASP 2 N 1
ATOM 2206 C CA . ASP B 2 53 ? 29.239 26.618 45.734 1.00 52.15 53 ASP 2 CA 1
ATOM 2207 C C . ASP B 2 53 ? 28.169 26.717 44.643 1.00 49.56 53 ASP 2 C 1
ATOM 2208 O O . ASP B 2 53 ? 26.976 26.812 44.932 1.00 47.88 53 ASP 2 O 1
ATOM 2213 N N . GLY B 2 54 ? 28.606 26.655 43.388 1.00 47.04 54 GLY 2 N 1
ATOM 2214 C CA . GLY B 2 54 ? 27.669 26.786 42.283 1.00 47.13 54 GLY 2 CA 1
ATOM 2215 C C . GLY B 2 54 ? 27.461 28.252 41.872 1.00 42.56 54 GLY 2 C 1
ATOM 2216 O O . GLY B 2 54 ? 26.745 28.530 40.910 1.00 39.55 54 GLY 2 O 1
ATOM 2217 N N . ASP B 2 55 ? 28.069 29.197 42.591 1.00 40.14 55 ASP 2 N 1
ATOM 2218 C CA . ASP B 2 55 ? 27.900 30.612 42.239 1.00 42.09 55 ASP 2 CA 1
ATOM 2219 C C . ASP B 2 55 ? 28.344 30.904 40.792 1.00 41.59 55 ASP 2 C 1
ATOM 2220 O O . ASP B 2 55 ? 29.343 30.361 40.322 1.00 41.32 55 ASP 2 O 1
ATOM 2225 N N . GLN B 2 56 ? 27.572 31.727 40.068 1.00 38.28 56 GLN 2 N 1
ATOM 2226 C CA . GLN B 2 56 ? 27.920 32.086 38.687 1.00 32.83 56 GLN 2 CA 1
ATOM 2227 C C . GLN B 2 56 ? 28.352 33.545 38.758 1.00 32.32 56 GLN 2 C 1
ATOM 2228 O O . GLN B 2 56 ? 27.509 34.455 38.909 1.00 31.45 56 GLN 2 O 1
ATOM 2234 N N . ILE B 2 57 ? 29.653 33.761 38.654 1.00 33.57 57 ILE 2 N 1
ATOM 2235 C CA . ILE B 2 57 ? 30.225 35.084 38.831 1.00 36.30 57 ILE 2 CA 1
ATOM 2236 C C . ILE B 2 57 ? 30.640 35.761 37.557 1.00 39.01 57 ILE 2 C 1
ATOM 2237 O O . ILE B 2 57 ? 31.155 35.125 36.660 1.00 41.62 57 ILE 2 O 1
ATOM 2242 N N . LEU B 2 58 ? 30.424 37.068 37.514 1.00 34.38 58 LEU 2 N 1
ATOM 2243 C CA . LEU B 2 58 ? 30.791 37.894 36.365 1.00 33.77 58 LEU 2 CA 1
ATOM 2244 C C . LEU B 2 58 ? 31.590 39.058 36.871 1.00 32.93 58 LEU 2 C 1
ATOM 2245 O O . LEU B 2 58 ? 31.206 39.687 37.855 1.00 37.49 58 LEU 2 O 1
ATOM 2250 N N . LEU B 2 59 ? 32.705 39.336 36.198 1.00 34.94 59 LEU 2 N 1
ATOM 2251 C CA . LEU B 2 59 ? 33.599 40.448 36.534 1.00 37.38 59 LEU 2 CA 1
ATOM 2252 C C . LEU B 2 59 ? 33.772 41.178 35.209 1.00 37.66 59 LEU 2 C 1
ATOM 2253 O O . LEU B 2 59 ? 34.260 40.583 34.255 1.00 32.66 59 LEU 2 O 1
ATOM 2258 N N . PHE B 2 60 ? 33.353 42.445 35.147 1.00 32.37 60 PHE 2 N 1
ATOM 2259 C CA . PHE B 2 60 ? 33.460 43.257 33.919 1.00 28.79 60 PHE 2 CA 1
ATOM 2260 C C . PHE B 2 60 ? 33.826 44.719 34.222 1.00 26.52 60 PHE 2 C 1
ATOM 2261 O O . PHE B 2 60 ? 33.694 45.174 35.339 1.00 27.57 60 PHE 2 O 1
ATOM 2269 N N . GLN B 2 61 ? 34.227 45.450 33.190 1.00 28.39 61 GLN 2 N 1
ATOM 2270 C CA . GLN B 2 61 ? 34.683 46.822 33.313 1.00 32.90 61 GLN 2 CA 1
ATOM 2271 C C . GLN B 2 61 ? 33.625 47.782 32.878 1.00 28.84 61 GLN 2 C 1
ATOM 2272 O O . GLN B 2 61 ? 32.824 47.495 31.981 1.00 27.51 61 GLN 2 O 1
ATOM 2278 N N . VAL B 2 62 ? 33.701 48.957 33.463 1.00 27.72 62 VAL 2 N 1
ATOM 2279 C CA . VAL B 2 62 ? 32.801 50.025 33.135 1.00 29.91 62 VAL 2 CA 1
ATOM 2280 C C . VAL B 2 62 ? 33.170 50.563 31.772 1.00 26.71 62 VAL 2 C 1
ATOM 2281 O O . VAL B 2 62 ? 34.353 50.592 31.391 1.00 27.57 62 VAL 2 O 1
ATOM 2285 N N . ILE B 2 63 ? 32.145 50.937 31.011 1.00 25.34 63 ILE 2 N 1
ATOM 2286 C CA . ILE B 2 63 ? 32.367 51.566 29.720 1.00 23.40 63 ILE 2 CA 1
ATOM 2287 C C . ILE B 2 63 ? 31.738 52.968 29.928 1.00 27.34 63 ILE 2 C 1
ATOM 2288 O O . ILE B 2 63 ? 30.571 53.091 30.371 1.00 28.49 63 ILE 2 O 1
ATOM 2293 N N . ALA B 2 64 ? 32.518 54.009 29.673 1.00 29.03 64 ALA 2 N 1
ATOM 2294 C CA . ALA B 2 64 ? 32.053 55.399 29.835 1.00 30.06 64 ALA 2 CA 1
ATOM 2295 C C . ALA B 2 64 ? 31.890 56.149 28.514 1.00 30.42 64 ALA 2 C 1
ATOM 2296 O O . ALA B 2 64 ? 31.257 57.204 28.481 1.00 32.28 64 ALA 2 O 1
ATOM 2298 N N . GLY B 2 65 ? 32.434 55.591 27.428 1.00 32.64 65 GLY 2 N 1
ATOM 2299 C CA . GLY B 2 65 ? 32.335 56.212 26.108 1.00 33.64 65 GLY 2 CA 1
ATOM 2300 C C . GLY B 2 65 ? 30.918 56.417 25.571 1.00 37.97 65 GLY 2 C 1
ATOM 2301 O O . GLY B 2 65 ? 29.979 55.732 25.997 1.00 31.15 65 GLY 2 O 1
ATOM 2302 N N . GLY B 2 66 ? 30.741 57.327 24.620 1.00 32.64 66 GLY 2 N 1
ATOM 2303 C CA . GLY B 2 66 ? 29.392 57.537 24.108 1.00 43.78 66 GLY 2 CA 1
ATOM 2304 C C . GLY B 2 66 ? 29.255 58.298 22.797 1.00 48.20 66 GLY 2 C 1
ATOM 2305 O O . GLY B 2 66 ? 28.340 59.158 22.665 1.00 43.67 66 GLY 2 O 1
ATOM 2307 N N . MET C 1 1 ? 43.592 53.989 0.778 1.00 64.84 1 MET 3 N 1
ATOM 2308 C CA . MET C 1 1 ? 42.744 55.186 1.034 1.00 59.37 1 MET 3 CA 1
ATOM 2309 C C . MET C 1 1 ? 43.622 56.434 1.171 1.00 56.78 1 MET 3 C 1
ATOM 2310 O O . MET C 1 1 ? 44.832 56.335 1.349 1.00 58.89 1 MET 3 O 1
ATOM 2315 N N . ASN C 1 2 ? 43.006 57.606 1.080 1.00 52.28 2 ASN 3 N 1
ATOM 2316 C CA . ASN C 1 2 ? 43.730 58.867 1.196 1.00 45.82 2 ASN 3 CA 1
ATOM 2317 C C . ASN C 1 2 ? 43.645 59.432 2.608 1.00 43.89 2 ASN 3 C 1
ATOM 2318 O O . ASN C 1 2 ? 43.054 58.830 3.498 1.00 33.56 2 ASN 3 O 1
ATOM 2323 N N . ASP C 1 3 ? 44.236 60.605 2.790 1.00 37.57 3 ASP 3 N 1
ATOM 2324 C CA . ASP C 1 3 ? 44.265 61.263 4.081 1.00 40.21 3 ASP 3 CA 1
ATOM 2325 C C . ASP C 1 3 ? 42.891 61.681 4.605 1.00 35.45 3 ASP 3 C 1
ATOM 2326 O O . ASP C 1 3 ? 42.653 61.673 5.824 1.00 33.40 3 ASP 3 O 1
ATOM 2335 N N . ARG C 1 4 ? 41.998 62.071 3.708 1.00 33.03 4 ARG 3 N 1
ATOM 2336 C CA . ARG C 1 4 ? 40.678 62.493 4.150 1.00 37.85 4 ARG 3 CA 1
ATOM 2337 C C . ARG C 1 4 ? 39.967 61.263 4.681 1.00 34.91 4 ARG 3 C 1
ATOM 2338 O O . ARG C 1 4 ? 39.320 61.340 5.729 1.00 33.87 4 ARG 3 O 1
ATOM 2353 N N . ASP C 1 5 ? 40.100 60.129 3.978 1.00 31.89 5 ASP 3 N 1
ATOM 2354 C CA . ASP C 1 5 ? 39.480 58.885 4.450 1.00 31.62 5 ASP 3 CA 1
ATOM 2355 C C . ASP C 1 5 ? 40.072 58.471 5.799 1.00 32.20 5 ASP 3 C 1
ATOM 2356 O O . ASP C 1 5 ? 39.352 58.027 6.721 1.00 31.16 5 ASP 3 O 1
ATOM 2361 N N . PHE C 1 6 ? 41.385 58.619 5.946 1.00 33.01 6 PHE 3 N 1
ATOM 2362 C CA . PHE C 1 6 ? 42.001 58.224 7.208 1.00 30.84 6 PHE 3 CA 1
ATOM 2363 C C . PHE C 1 6 ? 41.370 58.947 8.425 1.00 28.68 6 PHE 3 C 1
ATOM 2364 O O . PHE C 1 6 ? 41.042 58.339 9.450 1.00 25.43 6 PHE 3 O 1
ATOM 2372 N N . MET C 1 7 ? 41.140 60.252 8.286 1.00 29.62 7 MET 3 N 1
ATOM 2373 C CA . MET C 1 7 ? 40.535 61.047 9.341 1.00 27.89 7 MET 3 CA 1
ATOM 2374 C C . MET C 1 7 ? 39.067 60.698 9.567 1.00 19.74 7 MET 3 C 1
ATOM 2375 O O . MET C 1 7 ? 38.580 60.529 10.708 1.00 22.57 7 MET 3 O 1
ATOM 2380 N N . ARG C 1 8 ? 38.363 60.567 8.468 1.00 25.81 8 ARG 3 N 1
ATOM 2381 C CA . ARG C 1 8 ? 36.934 60.279 8.522 1.00 23.36 8 ARG 3 CA 1
ATOM 2382 C C . ARG C 1 8 ? 36.664 58.950 9.217 1.00 24.65 8 ARG 3 C 1
ATOM 2383 O O . ARG C 1 8 ? 35.764 58.847 10.067 1.00 24.80 8 ARG 3 O 1
ATOM 2398 N N . TYR C 1 9 ? 37.446 57.924 8.872 1.00 23.78 9 TYR 3 N 1
ATOM 2399 C CA . TYR C 1 9 ? 37.236 56.586 9.476 1.00 21.33 9 TYR 3 CA 1
ATOM 2400 C C . TYR C 1 9 ? 38.109 56.279 10.679 1.00 21.13 9 TYR 3 C 1
ATOM 2401 O O . TYR C 1 9 ? 38.164 55.134 11.167 1.00 24.34 9 TYR 3 O 1
ATOM 2410 N N . SER C 1 10 ? 38.756 57.314 11.189 1.00 23.57 10 SER 3 N 1
ATOM 2411 C CA . SER C 1 10 ? 39.687 57.115 12.286 1.00 27.92 10 SER 3 CA 1
ATOM 2412 C C . SER C 1 10 ? 39.200 56.351 13.504 1.00 26.71 10 SER 3 C 1
ATOM 2413 O O . SER C 1 10 ? 39.931 55.491 14.003 1.00 21.52 10 SER 3 O 1
ATOM 2416 N N . ARG C 1 11 ? 37.963 56.582 13.959 1.00 24.48 11 ARG 3 N 1
ATOM 2417 C CA . ARG C 1 11 ? 37.553 55.916 15.166 1.00 24.11 11 ARG 3 CA 1
ATOM 2418 C C . ARG C 1 11 ? 37.278 54.433 15.012 1.00 30.40 11 ARG 3 C 1
ATOM 2419 O O . ARG C 1 11 ? 37.208 53.720 15.986 1.00 31.19 11 ARG 3 O 1
ATOM 2427 N N . GLN C 1 12 ? 37.119 54.003 13.772 1.00 23.33 12 GLN 3 N 1
ATOM 2428 C CA . GLN C 1 12 ? 36.890 52.623 13.408 1.00 29.13 12 GLN 3 CA 1
ATOM 2429 C C . GLN C 1 12 ? 38.310 52.010 13.166 1.00 25.94 12 GLN 3 C 1
ATOM 2430 O O . GLN C 1 12 ? 38.617 50.860 13.550 1.00 26.47 12 GLN 3 O 1
ATOM 2436 N N . ILE C 1 13 ? 39.176 52.787 12.534 1.00 24.12 13 ILE 3 N 1
ATOM 2437 C CA . ILE C 1 13 ? 40.526 52.314 12.255 1.00 23.57 13 ILE 3 CA 1
ATOM 2438 C C . ILE C 1 13 ? 41.353 52.028 13.495 1.00 28.14 13 ILE 3 C 1
ATOM 2439 O O . ILE C 1 13 ? 42.213 51.166 13.464 1.00 23.34 13 ILE 3 O 1
ATOM 2444 N N . LEU C 1 14 ? 41.059 52.735 14.585 1.00 23.61 14 LEU 3 N 1
ATOM 2445 C CA . LEU C 1 14 ? 41.733 52.546 15.874 1.00 21.65 14 LEU 3 CA 1
ATOM 2446 C C . LEU C 1 14 ? 41.434 51.150 16.416 1.00 23.27 14 LEU 3 C 1
ATOM 2447 O O . LEU C 1 14 ? 42.168 50.614 17.245 1.00 23.35 14 LEU 3 O 1
ATOM 2452 N N . LEU C 1 15 ? 40.340 50.546 15.978 1.00 23.34 15 LEU 3 N 1
ATOM 2453 C CA . LEU C 1 15 ? 40.020 49.219 16.498 1.00 22.68 15 LEU 3 CA 1
ATOM 2454 C C . LEU C 1 15 ? 40.901 48.198 15.801 1.00 22.49 15 LEU 3 C 1
ATOM 2455 O O . LEU C 1 15 ? 40.828 48.080 14.598 1.00 24.48 15 LEU 3 O 1
ATOM 2460 N N . ASP C 1 16 ? 41.694 47.440 16.541 1.00 24.15 16 ASP 3 N 1
ATOM 2461 C CA . ASP C 1 16 ? 42.561 46.453 15.892 1.00 27.50 16 ASP 3 CA 1
ATOM 2462 C C . ASP C 1 16 ? 41.795 45.447 15.030 1.00 31.90 16 ASP 3 C 1
ATOM 2463 O O . ASP C 1 16 ? 42.334 44.950 14.050 1.00 28.91 16 ASP 3 O 1
ATOM 2468 N N . ASP C 1 17 ? 40.545 45.168 15.378 1.00 30.62 17 ASP 3 N 1
ATOM 2469 C CA . ASP C 1 17 ? 39.694 44.258 14.597 1.00 35.22 17 ASP 3 CA 1
ATOM 2470 C C . ASP C 1 17 ? 39.386 44.778 13.192 1.00 36.40 17 ASP 3 C 1
ATOM 2471 O O . ASP C 1 17 ? 39.097 44.001 12.281 1.00 34.63 17 ASP 3 O 1
ATOM 2476 N N . ILE C 1 18 ? 39.439 46.087 12.999 1.00 27.61 18 ILE 3 N 1
ATOM 2477 C CA . ILE C 1 18 ? 39.145 46.656 11.694 1.00 27.99 18 ILE 3 CA 1
ATOM 2478 C C . ILE C 1 18 ? 40.475 47.201 11.133 1.00 28.94 18 ILE 3 C 1
ATOM 2479 O O . ILE C 1 18 ? 40.992 46.755 10.094 1.00 25.32 18 ILE 3 O 1
ATOM 2488 N N . ALA C 1 19 ? 40.993 48.233 11.786 1.00 30.56 19 ALA 3 N 1
ATOM 2489 C CA . ALA C 1 19 ? 42.288 48.770 11.400 1.00 30.15 19 ALA 3 CA 1
ATOM 2490 C C . ALA C 1 19 ? 42.353 49.243 9.940 1.00 29.53 19 ALA 3 C 1
ATOM 2491 O O . ALA C 1 19 ? 41.318 49.400 9.288 1.00 27.26 19 ALA 3 O 1
ATOM 2493 N N . LEU C 1 20 ? 43.564 49.444 9.414 1.00 25.05 20 LEU 3 N 1
ATOM 2494 C CA . LEU C 1 20 ? 43.704 49.924 8.039 1.00 27.06 20 LEU 3 CA 1
ATOM 2495 C C . LEU C 1 20 ? 43.254 48.861 7.031 1.00 25.12 20 LEU 3 C 1
ATOM 2496 O O . LEU C 1 20 ? 42.587 49.180 6.055 1.00 25.80 20 LEU 3 O 1
ATOM 2501 N N . ASP C 1 21 ? 43.582 47.604 7.280 1.00 22.23 21 ASP 3 N 1
ATOM 2502 C CA . ASP C 1 21 ? 43.166 46.532 6.356 1.00 27.57 21 ASP 3 CA 1
ATOM 2503 C C . ASP C 1 21 ? 41.648 46.372 6.241 1.00 29.14 21 ASP 3 C 1
ATOM 2504 O O . ASP C 1 21 ? 41.108 46.183 5.133 1.00 27.11 21 ASP 3 O 1
ATOM 2509 N N . GLY C 1 22 ? 40.977 46.375 7.400 1.00 26.43 22 GLY 3 N 1
ATOM 2510 C CA . GLY C 1 22 ? 39.535 46.194 7.422 1.00 24.25 22 GLY 3 CA 1
ATOM 2511 C C . GLY C 1 22 ? 38.830 47.377 6.770 1.00 28.49 22 GLY 3 C 1
ATOM 2512 O O . GLY C 1 22 ? 37.813 47.244 6.091 1.00 24.70 22 GLY 3 O 1
ATOM 2513 N N . GLN C 1 23 ? 39.362 48.562 6.984 1.00 27.05 23 GLN 3 N 1
ATOM 2514 C CA . GLN C 1 23 ? 38.719 49.739 6.386 1.00 27.24 23 GLN 3 CA 1
ATOM 2515 C C . GLN C 1 23 ? 38.818 49.648 4.858 1.00 28.83 23 GLN 3 C 1
ATOM 2516 O O . GLN C 1 23 ? 37.885 50.010 4.126 1.00 24.10 23 GLN 3 O 1
ATOM 2522 N N . GLN C 1 24 ? 39.969 49.181 4.366 1.00 25.51 24 GLN 3 N 1
ATOM 2523 C CA . GLN C 1 24 ? 40.120 49.072 2.920 1.00 23.68 24 GLN 3 CA 1
ATOM 2524 C C . GLN C 1 24 ? 39.148 48.071 2.342 1.00 20.00 24 GLN 3 C 1
ATOM 2525 O O . GLN C 1 24 ? 38.588 48.306 1.274 1.00 26.69 24 GLN 3 O 1
ATOM 2531 N N . LYS C 1 25 ? 38.943 46.955 3.041 1.00 23.46 25 LYS 3 N 1
ATOM 2532 C CA . LYS C 1 25 ? 37.971 45.971 2.573 1.00 24.74 25 LYS 3 CA 1
ATOM 2533 C C . LYS C 1 25 ? 36.567 46.623 2.578 1.00 25.24 25 LYS 3 C 1
ATOM 2534 O O . LYS C 1 25 ? 35.774 46.384 1.644 1.00 22.81 25 LYS 3 O 1
ATOM 2540 N N . LEU C 1 26 ? 36.234 47.421 3.609 1.00 17.25 26 LEU 3 N 1
ATOM 2541 C CA . LEU C 1 26 ? 34.877 48.089 3.570 1.00 24.16 26 LEU 3 CA 1
ATOM 2542 C C . LEU C 1 26 ? 34.815 49.002 2.359 1.00 21.46 26 LEU 3 C 1
ATOM 2543 O O . LEU C 1 26 ? 33.845 49.053 1.599 1.00 19.59 26 LEU 3 O 1
ATOM 2548 N N . LEU C 1 27 ? 35.893 49.750 2.174 1.00 24.03 27 LEU 3 N 1
ATOM 2549 C CA . LEU C 1 27 ? 35.933 50.687 1.064 1.00 26.58 27 LEU 3 CA 1
ATOM 2550 C C . LEU C 1 27 ? 35.838 49.973 -0.316 1.00 28.58 27 LEU 3 C 1
ATOM 2551 O O . LEU C 1 27 ? 35.379 50.551 -1.287 1.00 26.49 27 LEU 3 O 1
ATOM 2556 N N . ASP C 1 28 ? 36.280 48.722 -0.387 1.00 26.14 28 ASP 3 N 1
ATOM 2557 C CA . ASP C 1 28 ? 36.241 47.957 -1.622 1.00 28.76 28 ASP 3 CA 1
ATOM 2558 C C . ASP C 1 28 ? 34.957 47.128 -1.742 1.00 30.48 28 ASP 3 C 1
ATOM 2559 O O . ASP C 1 28 ? 34.780 46.399 -2.706 1.00 28.72 28 ASP 3 O 1
ATOM 2564 N N . SER C 1 29 ? 34.064 47.208 -0.773 1.00 26.88 29 SER 3 N 1
ATOM 2565 C CA . SER C 1 29 ? 32.860 46.383 -0.847 1.00 23.19 29 SER 3 CA 1
ATOM 2566 C C . SER C 1 29 ? 31.654 47.046 -1.459 1.00 26.50 29 SER 3 C 1
ATOM 2567 O O . SER C 1 29 ? 31.578 48.309 -1.593 1.00 22.41 29 SER 3 O 1
ATOM 2570 N N . GLN C 1 30 ? 30.661 46.200 -1.728 1.00 20.62 30 GLN 3 N 1
ATOM 2571 C CA . GLN C 1 30 ? 29.403 46.674 -2.267 1.00 18.85 30 GLN 3 CA 1
ATOM 2572 C C . GLN C 1 30 ? 28.239 46.079 -1.509 1.00 22.19 30 GLN 3 C 1
ATOM 2573 O O . GLN C 1 30 ? 28.141 44.846 -1.327 1.00 21.77 30 GLN 3 O 1
ATOM 2579 N N . VAL C 1 31 ? 27.323 46.931 -1.063 1.00 19.88 31 VAL 3 N 1
ATOM 2580 C CA . VAL C 1 31 ? 26.164 46.433 -0.293 1.00 19.23 31 VAL 3 CA 1
ATOM 2581 C C . VAL C 1 31 ? 24.886 46.858 -0.964 1.00 19.94 31 VAL 3 C 1
ATOM 2582 O O . VAL C 1 31 ? 24.743 48.021 -1.423 1.00 21.71 31 VAL 3 O 1
ATOM 2586 N N . LEU C 1 32 ? 23.971 45.913 -1.094 1.00 20.88 32 LEU 3 N 1
ATOM 2587 C CA . LEU C 1 32 ? 22.666 46.233 -1.652 1.00 17.43 32 LEU 3 CA 1
ATOM 2588 C C . LEU C 1 32 ? 21.662 46.282 -0.489 1.00 21.61 32 LEU 3 C 1
ATOM 2589 O O . LEU C 1 32 ? 21.467 45.277 0.238 1.00 17.70 32 LEU 3 O 1
ATOM 2594 N N . ILE C 1 33 ? 21.011 47.448 -0.328 1.00 17.54 33 ILE 3 N 1
ATOM 2595 C CA . ILE C 1 33 ? 19.972 47.612 0.696 1.00 18.72 33 ILE 3 CA 1
ATOM 2596 C C . ILE C 1 33 ? 18.617 47.641 -0.045 1.00 21.32 33 ILE 3 C 1
ATOM 2597 O O . ILE C 1 33 ? 18.323 48.552 -0.856 1.00 20.93 33 ILE 3 O 1
ATOM 2602 N N . ILE C 1 34 ? 17.796 46.630 0.195 1.00 18.97 34 ILE 3 N 1
ATOM 2603 C CA . ILE C 1 34 ? 16.489 46.588 -0.457 1.00 21.28 34 ILE 3 CA 1
ATOM 2604 C C . ILE C 1 34 ? 15.420 47.031 0.548 1.00 21.32 34 ILE 3 C 1
ATOM 2605 O O . ILE C 1 34 ? 15.147 46.328 1.501 1.00 20.25 34 ILE 3 O 1
ATOM 2610 N N . GLY C 1 35 ? 14.835 48.217 0.329 1.00 23.58 35 GLY 3 N 1
ATOM 2611 C CA . GLY C 1 35 ? 13.861 48.763 1.261 1.00 20.93 35 GLY 3 CA 1
ATOM 2612 C C . GLY C 1 35 ? 14.478 49.949 1.985 1.00 23.60 35 GLY 3 C 1
ATOM 2613 O O . GLY C 1 35 ? 15.468 49.813 2.662 1.00 27.97 35 GLY 3 O 1
ATOM 2614 N N . LEU C 1 36 ? 13.931 51.141 1.788 1.00 19.23 36 LEU 3 N 1
ATOM 2615 C CA . LEU C 1 36 ? 14.473 52.338 2.444 1.00 22.36 36 LEU 3 CA 1
ATOM 2616 C C . LEU C 1 36 ? 13.462 52.903 3.449 1.00 26.76 36 LEU 3 C 1
ATOM 2617 O O . LEU C 1 36 ? 13.091 54.104 3.416 1.00 26.50 36 LEU 3 O 1
ATOM 2622 N N . GLY C 1 37 ? 13.051 52.021 4.361 1.00 25.84 37 GLY 3 N 1
ATOM 2623 C CA . GLY C 1 37 ? 12.067 52.357 5.382 1.00 26.72 37 GLY 3 CA 1
ATOM 2624 C C . GLY C 1 37 ? 12.628 52.419 6.776 1.00 26.79 37 GLY 3 C 1
ATOM 2625 O O . GLY C 1 37 ? 13.718 52.934 6.979 1.00 28.58 37 GLY 3 O 1
ATOM 2626 N N . GLY C 1 38 ? 11.887 51.909 7.758 1.00 22.96 38 GLY 3 N 1
ATOM 2627 C CA . GLY C 1 38 ? 12.390 51.958 9.124 1.00 20.57 38 GLY 3 CA 1
ATOM 2628 C C . GLY C 1 38 ? 13.681 51.145 9.311 1.00 24.03 38 GLY 3 C 1
ATOM 2629 O O . GLY C 1 38 ? 14.568 51.457 10.146 1.00 20.01 38 GLY 3 O 1
ATOM 2630 N N . LEU C 1 39 ? 13.809 50.060 8.565 1.00 18.34 39 LEU 3 N 1
ATOM 2631 C CA . LEU C 1 39 ? 15.019 49.235 8.731 1.00 17.13 39 LEU 3 CA 1
ATOM 2632 C C . LEU C 1 39 ? 16.142 49.803 7.866 1.00 15.38 39 LEU 3 C 1
ATOM 2633 O O . LEU C 1 39 ? 17.317 49.899 8.253 1.00 17.57 39 LEU 3 O 1
ATOM 2638 N N . GLY C 1 40 ? 15.757 50.115 6.645 1.00 16.15 40 GLY 3 N 1
ATOM 2639 C CA . GLY C 1 40 ? 16.741 50.543 5.689 1.00 23.44 40 GLY 3 CA 1
ATOM 2640 C C . GLY C 1 40 ? 17.372 51.896 5.901 1.00 19.92 40 GLY 3 C 1
ATOM 2641 O O . GLY C 1 40 ? 18.569 52.040 5.590 1.00 18.62 40 GLY 3 O 1
ATOM 2642 N N . THR C 1 41 ? 16.606 52.874 6.386 1.00 22.97 41 THR 3 N 1
ATOM 2643 C CA . THR C 1 41 ? 17.243 54.188 6.530 1.00 23.83 41 THR 3 CA 1
ATOM 2644 C C . THR C 1 41 ? 18.384 54.182 7.582 1.00 20.13 41 THR 3 C 1
ATOM 2645 O O . THR C 1 41 ? 19.449 54.693 7.284 1.00 19.28 41 THR 3 O 1
ATOM 2649 N N . PRO C 1 42 ? 18.204 53.600 8.796 1.00 23.56 42 PRO 3 N 1
ATOM 2650 C CA . PRO C 1 42 ? 19.393 53.646 9.683 1.00 22.60 42 PRO 3 CA 1
ATOM 2651 C C . PRO C 1 42 ? 20.504 52.750 9.153 1.00 25.82 42 PRO 3 C 1
ATOM 2652 O O . PRO C 1 42 ? 21.691 53.088 9.297 1.00 25.30 42 PRO 3 O 1
ATOM 2656 N N . ALA C 1 43 ? 20.158 51.604 8.559 1.00 23.30 43 ALA 3 N 1
ATOM 2657 C CA . ALA C 1 43 ? 21.239 50.760 8.036 1.00 23.91 43 ALA 3 CA 1
ATOM 2658 C C . ALA C 1 43 ? 22.065 51.524 6.992 1.00 19.49 43 ALA 3 C 1
ATOM 2659 O O . ALA C 1 43 ? 23.307 51.498 6.996 1.00 25.04 43 ALA 3 O 1
ATOM 2661 N N . ALA C 1 44 ? 21.400 52.234 6.106 1.00 21.07 44 ALA 3 N 1
ATOM 2662 C CA . ALA C 1 44 ? 22.153 52.960 5.083 1.00 20.08 44 ALA 3 CA 1
ATOM 2663 C C . ALA C 1 44 ? 23.029 54.091 5.715 1.00 23.40 44 ALA 3 C 1
ATOM 2664 O O . ALA C 1 44 ? 24.180 54.281 5.305 1.00 18.71 44 ALA 3 O 1
ATOM 2666 N N . LEU C 1 45 ? 22.480 54.812 6.695 1.00 22.41 45 LEU 3 N 1
ATOM 2667 C CA . LEU C 1 45 ? 23.206 55.910 7.348 1.00 21.20 45 LEU 3 CA 1
ATOM 2668 C C . LEU C 1 45 ? 24.485 55.353 7.968 1.00 21.51 45 LEU 3 C 1
ATOM 2669 O O . LEU C 1 45 ? 25.548 55.915 7.801 1.00 22.39 45 LEU 3 O 1
ATOM 2674 N N . TYR C 1 46 ? 24.369 54.263 8.720 1.00 19.37 46 TYR 3 N 1
ATOM 2675 C CA . TYR C 1 46 ? 25.559 53.691 9.384 1.00 20.26 46 TYR 3 CA 1
ATOM 2676 C C . TYR C 1 46 ? 26.552 53.085 8.426 1.00 19.67 46 TYR 3 C 1
ATOM 2677 O O . TYR C 1 46 ? 27.782 53.136 8.656 1.00 24.35 46 TYR 3 O 1
ATOM 2686 N N . LEU C 1 47 ? 26.042 52.449 7.383 1.00 21.09 47 LEU 3 N 1
ATOM 2687 C CA . LEU C 1 47 ? 26.930 51.827 6.374 1.00 20.04 47 LEU 3 CA 1
ATOM 2688 C C . LEU C 1 47 ? 27.658 52.963 5.625 1.00 24.00 47 LEU 3 C 1
ATOM 2689 O O . LEU C 1 47 ? 28.861 52.867 5.329 1.00 21.86 47 LEU 3 O 1
ATOM 2698 N N . ALA C 1 48 ? 26.939 54.039 5.312 1.00 20.95 48 ALA 3 N 1
ATOM 2699 C CA . ALA C 1 48 ? 27.616 55.185 4.666 1.00 23.41 48 ALA 3 CA 1
ATOM 2700 C C . ALA C 1 48 ? 28.687 55.770 5.609 1.00 24.60 48 ALA 3 C 1
ATOM 2701 O O . ALA C 1 48 ? 29.820 56.090 5.186 1.00 25.33 48 ALA 3 O 1
ATOM 2703 N N . GLY C 1 49 ? 28.327 55.931 6.881 1.00 25.81 49 GLY 3 N 1
ATOM 2704 C CA . GLY C 1 49 ? 29.278 56.501 7.811 1.00 22.43 49 GLY 3 CA 1
ATOM 2705 C C . GLY C 1 49 ? 30.473 55.599 7.971 1.00 24.29 49 GLY 3 C 1
ATOM 2706 O O . GLY C 1 49 ? 31.582 56.101 8.187 1.00 24.23 49 GLY 3 O 1
ATOM 2707 N N . ALA C 1 50 ? 30.261 54.284 7.871 1.00 19.81 50 ALA 3 N 1
ATOM 2708 C CA . ALA C 1 50 ? 31.331 53.290 8.015 1.00 22.22 50 ALA 3 CA 1
ATOM 2709 C C . ALA C 1 50 ? 32.332 53.199 6.842 1.00 20.99 50 ALA 3 C 1
ATOM 2710 O O . ALA C 1 50 ? 33.384 52.526 6.947 1.00 23.19 50 ALA 3 O 1
ATOM 2712 N N . GLY C 1 51 ? 31.983 53.792 5.708 1.00 21.98 51 GLY 3 N 1
ATOM 2713 C CA . GLY C 1 51 ? 32.858 53.717 4.564 1.00 24.32 51 GLY 3 CA 1
ATOM 2714 C C . GLY C 1 51 ? 32.669 52.513 3.641 1.00 27.17 51 GLY 3 C 1
ATOM 2715 O O . GLY C 1 51 ? 33.623 52.094 2.973 1.00 25.83 51 GLY 3 O 1
ATOM 2716 N N . VAL C 1 52 ? 31.475 51.922 3.621 1.00 22.79 52 VAL 3 N 1
ATOM 2717 C CA . VAL C 1 52 ? 31.245 50.846 2.657 1.00 27.10 52 VAL 3 CA 1
ATOM 2718 C C . VAL C 1 52 ? 31.370 51.604 1.329 1.00 25.98 52 VAL 3 C 1
ATOM 2719 O O . VAL C 1 52 ? 30.667 52.591 1.097 1.00 27.51 52 VAL 3 O 1
ATOM 2723 N N . GLY C 1 53 ? 32.278 51.143 0.479 1.00 24.92 53 GLY 3 N 1
ATOM 2724 C CA . GLY C 1 53 ? 32.574 51.779 -0.810 1.00 26.84 53 GLY 3 CA 1
ATOM 2725 C C . GLY C 1 53 ? 31.466 52.051 -1.805 1.00 29.31 53 GLY 3 C 1
ATOM 2726 O O . GLY C 1 53 ? 31.459 53.109 -2.511 1.00 23.85 53 GLY 3 O 1
ATOM 2727 N N . THR C 1 54 ? 30.557 51.085 -1.918 1.00 27.01 54 THR 3 N 1
ATOM 2728 C CA . THR C 1 54 ? 29.398 51.247 -2.803 1.00 27.59 54 THR 3 CA 1
ATOM 2729 C C . THR C 1 54 ? 28.118 50.785 -2.111 1.00 25.12 54 THR 3 C 1
ATOM 2730 O O . THR C 1 54 ? 28.033 49.668 -1.596 1.00 20.47 54 THR 3 O 1
ATOM 2734 N N . LEU C 1 55 ? 27.138 51.658 -2.077 1.00 22.15 55 LEU 3 N 1
ATOM 2735 C CA . LEU C 1 55 ? 25.842 51.302 -1.518 1.00 22.76 55 LEU 3 CA 1
ATOM 2736 C C . LEU C 1 55 ? 24.816 51.438 -2.615 1.00 24.92 55 LEU 3 C 1
ATOM 2737 O O . LEU C 1 55 ? 24.712 52.495 -3.266 1.00 25.24 55 LEU 3 O 1
ATOM 2742 N N . VAL C 1 56 ? 24.043 50.384 -2.816 1.00 18.79 56 VAL 3 N 1
ATOM 2743 C CA . VAL C 1 56 ? 22.978 50.431 -3.796 1.00 17.88 56 VAL 3 CA 1
ATOM 2744 C C . VAL C 1 56 ? 21.688 50.494 -2.969 1.00 21.04 56 VAL 3 C 1
ATOM 2745 O O . VAL C 1 56 ? 21.458 49.660 -2.095 1.00 23.36 56 VAL 3 O 1
ATOM 2749 N N . LEU C 1 57 ? 20.849 51.500 -3.247 1.00 18.73 57 LEU 3 N 1
ATOM 2750 C CA . LEU C 1 57 ? 19.669 51.785 -2.437 1.00 22.17 57 LEU 3 CA 1
ATOM 2751 C C . LEU C 1 57 ? 18.467 51.614 -3.323 1.00 24.77 57 LEU 3 C 1
ATOM 2752 O O . LEU C 1 57 ? 18.249 52.398 -4.222 1.00 26.70 57 LEU 3 O 1
ATOM 2761 N N . ALA C 1 58 ? 17.668 50.602 -3.037 1.00 21.46 58 ALA 3 N 1
ATOM 2762 C CA . ALA C 1 58 ? 16.503 50.306 -3.874 1.00 22.61 58 ALA 3 CA 1
ATOM 2763 C C . ALA C 1 58 ? 15.205 50.483 -3.078 1.00 26.42 58 ALA 3 C 1
ATOM 2764 O O . ALA C 1 58 ? 15.065 49.942 -1.964 1.00 25.02 58 ALA 3 O 1
ATOM 2766 N N . ASP C 1 59 ? 14.257 51.239 -3.628 1.00 20.01 59 ASP 3 N 1
ATOM 2767 C CA . ASP C 1 59 ? 12.951 51.388 -2.971 1.00 23.23 59 ASP 3 CA 1
ATOM 2768 C C . ASP C 1 59 ? 12.002 51.959 -4.029 1.00 21.97 59 ASP 3 C 1
ATOM 2769 O O . ASP C 1 59 ? 12.426 52.737 -4.874 1.00 24.04 59 ASP 3 O 1
ATOM 2774 N N . ASP C 1 60 ? 10.737 51.561 -3.993 1.00 21.39 60 ASP 3 N 1
ATOM 2775 C CA . ASP C 1 60 ? 9.806 52.081 -4.967 1.00 29.50 60 ASP 3 CA 1
ATOM 2776 C C . ASP C 1 60 ? 8.835 53.129 -4.406 1.00 25.39 60 ASP 3 C 1
ATOM 2777 O O . ASP C 1 60 ? 7.929 53.507 -5.121 1.00 28.90 60 ASP 3 O 1
ATOM 2782 N N . ASP C 1 61 ? 9.020 53.606 -3.168 1.00 22.59 61 ASP 3 N 1
ATOM 2783 C CA . ASP C 1 61 ? 8.079 54.567 -2.576 1.00 22.87 61 ASP 3 CA 1
ATOM 2784 C C . ASP C 1 61 ? 8.527 56.026 -2.651 1.00 21.27 61 ASP 3 C 1
ATOM 2785 O O . ASP C 1 61 ? 9.642 56.285 -2.990 1.00 20.62 61 ASP 3 O 1
ATOM 2790 N N . ASP C 1 62 ? 7.615 56.949 -2.334 1.00 23.21 62 ASP 3 N 1
ATOM 2791 C CA . ASP C 1 62 ? 7.893 58.388 -2.244 1.00 26.84 62 ASP 3 CA 1
ATOM 2792 C C . ASP C 1 62 ? 7.773 58.703 -0.727 1.00 23.89 62 ASP 3 C 1
ATOM 2793 O O . ASP C 1 62 ? 7.080 58.007 0.008 1.00 25.79 62 ASP 3 O 1
ATOM 2798 N N . VAL C 1 63 ? 8.434 59.743 -0.249 1.00 22.45 63 VAL 3 N 1
ATOM 2799 C CA . VAL C 1 63 ? 8.324 60.059 1.161 1.00 22.18 63 VAL 3 CA 1
ATOM 2800 C C . VAL C 1 63 ? 6.907 60.540 1.529 1.00 23.90 63 VAL 3 C 1
ATOM 2801 O O . VAL C 1 63 ? 6.292 61.336 0.812 1.00 27.62 63 VAL 3 O 1
ATOM 2805 N N . HIS C 1 64 ? 6.385 60.067 2.660 1.00 24.84 64 HIS 3 N 1
ATOM 2806 C CA . HIS C 1 64 ? 5.047 60.483 3.117 1.00 24.32 64 HIS 3 CA 1
ATOM 2807 C C . HIS C 1 64 ? 5.259 61.025 4.508 1.00 26.04 64 HIS 3 C 1
ATOM 2808 O O . HIS C 1 64 ? 6.176 60.582 5.197 1.00 24.93 64 HIS 3 O 1
ATOM 2821 N N . LEU C 1 65 ? 4.363 61.908 4.970 1.00 21.69 65 LEU 3 N 1
ATOM 2822 C CA . LEU C 1 65 ? 4.527 62.505 6.287 1.00 22.12 65 LEU 3 CA 1
ATOM 2823 C C . LEU C 1 65 ? 4.576 61.453 7.399 1.00 24.07 65 LEU 3 C 1
ATOM 2824 O O . LEU C 1 65 ? 5.354 61.585 8.340 1.00 20.17 65 LEU 3 O 1
ATOM 2829 N N . SER C 1 66 ? 3.731 60.426 7.297 1.00 21.48 66 SER 3 N 1
ATOM 2830 C CA . SER C 1 66 ? 3.696 59.394 8.341 1.00 23.48 66 SER 3 CA 1
ATOM 2831 C C . SER C 1 66 ? 4.983 58.534 8.424 1.00 23.12 66 SER 3 C 1
ATOM 2832 O O . SER C 1 66 ? 5.179 57.787 9.378 1.00 25.07 66 SER 3 O 1
ATOM 2835 N N . ASN C 1 67 ? 5.844 58.639 7.427 1.00 21.67 67 ASN 3 N 1
ATOM 2836 C CA . ASN C 1 67 ? 7.145 57.947 7.417 1.00 24.45 67 ASN 3 CA 1
ATOM 2837 C C . ASN C 1 67 ? 8.139 58.499 8.437 1.00 27.21 67 ASN 3 C 1
ATOM 2838 O O . ASN C 1 67 ? 8.973 57.772 8.972 1.00 20.86 67 ASN 3 O 1
ATOM 2843 N N . LEU C 1 68 ? 8.067 59.810 8.669 1.00 19.74 68 LEU 3 N 1
ATOM 2844 C CA . LEU C 1 68 ? 9.044 60.483 9.474 1.00 20.03 68 LEU 3 CA 1
ATOM 2845 C C . LEU C 1 68 ? 9.176 59.983 10.894 1.00 26.56 68 LEU 3 C 1
ATOM 2846 O O . LEU C 1 68 ? 10.241 60.110 11.468 1.00 32.90 68 LEU 3 O 1
ATOM 2851 N N . GLN C 1 69 ? 8.132 59.381 11.444 1.00 21.59 69 GLN 3 N 1
ATOM 2852 C CA . GLN C 1 69 ? 8.216 58.879 12.808 1.00 22.37 69 GLN 3 CA 1
ATOM 2853 C C . GLN C 1 69 ? 9.292 57.787 12.931 1.00 24.29 69 GLN 3 C 1
ATOM 2854 O O . GLN C 1 69 ? 9.735 57.474 14.041 1.00 28.07 69 GLN 3 O 1
ATOM 2860 N N . ARG C 1 70 ? 9.712 57.181 11.817 1.00 23.26 70 ARG 3 N 1
ATOM 2861 C CA . ARG C 1 70 ? 10.733 56.113 11.956 1.00 27.35 70 ARG 3 CA 1
ATOM 2862 C C . ARG C 1 70 ? 11.784 56.088 10.883 1.00 26.78 70 ARG 3 C 1
ATOM 2863 O O . ARG C 1 70 ? 12.779 55.385 11.003 1.00 33.78 70 ARG 3 O 1
ATOM 2871 N N . GLN C 1 71 ? 11.572 56.824 9.799 1.00 24.62 71 GLN 3 N 1
ATOM 2872 C CA . GLN C 1 71 ? 12.536 56.812 8.687 1.00 22.86 71 GLN 3 CA 1
ATOM 2873 C C . GLN C 1 71 ? 13.352 58.091 8.791 1.00 25.99 71 GLN 3 C 1
ATOM 2874 O O . GLN C 1 71 ? 13.073 59.077 8.081 1.00 29.39 71 GLN 3 O 1
ATOM 2880 N N . ILE C 1 72 ? 14.352 58.016 9.674 1.00 26.84 72 ILE 3 N 1
ATOM 2881 C CA . ILE C 1 72 ? 15.250 59.095 10.111 1.00 31.67 72 ILE 3 CA 1
ATOM 2882 C C . ILE C 1 72 ? 16.166 59.780 9.133 1.00 31.73 72 ILE 3 C 1
ATOM 2883 O O . ILE C 1 72 ? 16.831 60.762 9.486 1.00 32.12 72 ILE 3 O 1
ATOM 2892 N N . LEU C 1 73 ? 16.224 59.274 7.917 1.00 30.76 73 LEU 3 N 1
ATOM 2893 C CA . LEU C 1 73 ? 17.053 59.865 6.894 1.00 30.06 73 LEU 3 CA 1
ATOM 2894 C C . LEU C 1 73 ? 16.298 60.998 6.185 1.00 26.52 73 LEU 3 C 1
ATOM 2895 O O . LEU C 1 73 ? 16.925 61.865 5.605 1.00 29.45 73 LEU 3 O 1
ATOM 2900 N N . PHE C 1 74 ? 14.965 60.989 6.258 1.00 24.30 74 PHE 3 N 1
ATOM 2901 C CA . PHE C 1 74 ? 14.112 61.947 5.549 1.00 26.23 74 PHE 3 CA 1
ATOM 2902 C C . PHE C 1 74 ? 13.629 63.163 6.365 1.00 27.80 74 PHE 3 C 1
ATOM 2903 O O . PHE C 1 74 ? 13.719 63.160 7.564 1.00 24.21 74 PHE 3 O 1
ATOM 2911 N N . THR C 1 75 ? 13.143 64.208 5.707 1.00 24.02 75 THR 3 N 1
ATOM 2912 C CA . THR C 1 75 ? 12.644 65.349 6.460 1.00 26.61 75 THR 3 CA 1
ATOM 2913 C C . THR C 1 75 ? 11.334 65.825 5.848 1.00 28.76 75 THR 3 C 1
ATOM 2914 O O . THR C 1 75 ? 10.863 65.316 4.816 1.00 28.06 75 THR 3 O 1
ATOM 2918 N N . THR C 1 76 ? 10.722 66.803 6.495 1.00 28.86 76 THR 3 N 1
ATOM 2919 C CA . THR C 1 76 ? 9.465 67.317 6.003 1.00 25.98 76 THR 3 CA 1
ATOM 2920 C C . THR C 1 76 ? 9.646 67.889 4.598 1.00 29.11 76 THR 3 C 1
ATOM 2921 O O . THR C 1 76 ? 8.726 67.838 3.792 1.00 27.12 76 THR 3 O 1
ATOM 2925 N N . GLU C 1 77 ? 10.833 68.404 4.294 1.00 29.05 77 GLU 3 N 1
ATOM 2926 C CA . GLU C 1 77 ? 11.089 68.971 2.967 1.00 35.73 77 GLU 3 CA 1
ATOM 2927 C C . GLU C 1 77 ? 11.146 67.895 1.880 1.00 37.08 77 GLU 3 C 1
ATOM 2928 O O . GLU C 1 77 ? 11.082 68.200 0.693 1.00 33.98 77 GLU 3 O 1
ATOM 2939 N N . ASP C 1 78 ? 11.271 66.634 2.268 1.00 25.17 78 ASP 3 N 1
ATOM 2940 C CA . ASP C 1 78 ? 11.343 65.610 1.246 1.00 26.12 78 ASP 3 CA 1
ATOM 2941 C C . ASP C 1 78 ? 10.010 64.989 0.924 1.00 25.22 78 ASP 3 C 1
ATOM 2942 O O . ASP C 1 78 ? 9.959 64.104 0.086 1.00 26.69 78 ASP 3 O 1
ATOM 2947 N N . ILE C 1 79 ? 8.932 65.400 1.589 1.00 25.27 79 ILE 3 N 1
ATOM 2948 C CA . ILE C 1 79 ? 7.653 64.760 1.319 1.00 23.21 79 ILE 3 CA 1
ATOM 2949 C C . ILE C 1 79 ? 7.271 64.796 -0.170 1.00 26.82 79 ILE 3 C 1
ATOM 2950 O O . ILE C 1 79 ? 7.456 65.801 -0.839 1.00 26.49 79 ILE 3 O 1
ATOM 2955 N N . ASP C 1 80 ? 6.786 63.655 -0.678 1.00 23.96 80 ASP 3 N 1
ATOM 2956 C CA . ASP C 1 80 ? 6.392 63.471 -2.069 1.00 29.68 80 ASP 3 CA 1
ATOM 2957 C C . ASP C 1 80 ? 7.532 63.195 -3.044 1.00 26.42 80 ASP 3 C 1
ATOM 2958 O O . ASP C 1 80 ? 7.296 62.913 -4.202 1.00 28.14 80 ASP 3 O 1
ATOM 2963 N N . ARG C 1 81 ? 8.767 63.222 -2.574 1.00 21.16 81 ARG 3 N 1
ATOM 2964 C CA . ARG C 1 81 ? 9.888 62.930 -3.458 1.00 22.59 81 ARG 3 CA 1
ATOM 2965 C C . ARG C 1 81 ? 10.265 61.424 -3.401 1.00 26.09 81 ARG 3 C 1
ATOM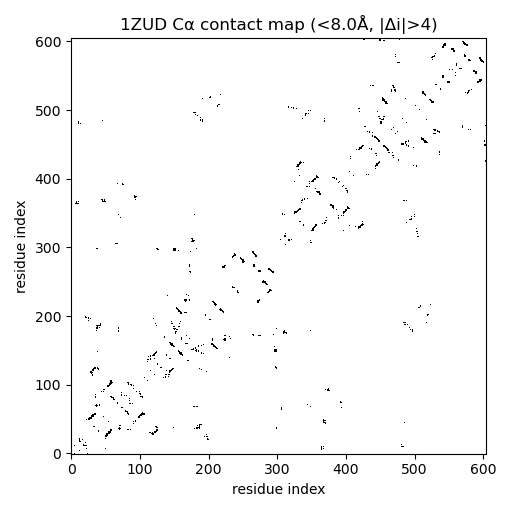 2966 O O . ARG C 1 81 ? 9.997 60.757 -2.390 1.00 23.53 81 ARG 3 O 1
ATOM 2974 N N . PRO C 1 82 ? 10.865 60.871 -4.481 1.00 25.24 82 PRO 3 N 1
ATOM 2975 C CA . PRO C 1 82 ? 11.256 59.433 -4.539 1.00 27.52 82 PRO 3 CA 1
ATOM 2976 C C . PRO C 1 82 ? 12.261 59.061 -3.436 1.00 23.23 82 PRO 3 C 1
ATOM 2977 O O . PRO C 1 82 ? 13.282 59.710 -3.310 1.00 21.92 82 PRO 3 O 1
ATOM 2981 N N . LYS C 1 83 ? 11.989 57.979 -2.684 1.00 23.02 83 LYS 3 N 1
ATOM 2982 C CA . LYS C 1 83 ? 12.861 57.605 -1.582 1.00 21.09 83 LYS 3 CA 1
ATOM 2983 C C . LYS C 1 83 ? 14.300 57.300 -1.926 1.00 24.53 83 LYS 3 C 1
ATOM 2984 O O . LYS C 1 83 ? 15.208 57.709 -1.185 1.00 23.74 83 LYS 3 O 1
ATOM 2990 N N . SER C 1 84 ? 14.538 56.573 -3.018 1.00 22.12 84 SER 3 N 1
ATOM 2991 C CA . SER C 1 84 ? 15.932 56.242 -3.355 1.00 21.73 84 SER 3 CA 1
ATOM 2992 C C . SER C 1 84 ? 16.735 57.494 -3.762 1.00 21.10 84 SER 3 C 1
ATOM 2993 O O . SER C 1 84 ? 17.926 57.631 -3.438 1.00 21.79 84 SER 3 O 1
ATOM 2996 N N . GLN C 1 85 ? 16.075 58.436 -4.424 1.00 24.41 85 GLN 3 N 1
ATOM 2997 C CA . GLN C 1 85 ? 16.755 59.669 -4.840 1.00 23.76 85 GLN 3 CA 1
ATOM 2998 C C . GLN C 1 85 ? 17.099 60.537 -3.641 1.00 23.65 85 GLN 3 C 1
ATOM 2999 O O . GLN C 1 85 ? 18.221 61.056 -3.536 1.00 27.65 85 GLN 3 O 1
ATOM 3005 N N . VAL C 1 86 ? 16.113 60.742 -2.761 1.00 27.53 86 VAL 3 N 1
ATOM 3006 C CA . VAL C 1 86 ? 16.286 61.525 -1.539 1.00 22.97 86 VAL 3 CA 1
ATOM 3007 C C . VAL C 1 86 ? 17.398 60.898 -0.675 1.00 25.74 86 VAL 3 C 1
ATOM 3008 O O . VAL C 1 86 ? 18.244 61.600 -0.127 1.00 22.90 86 VAL 3 O 1
ATOM 3012 N N . SER C 1 87 ? 17.365 59.574 -0.533 1.00 21.92 87 SER 3 N 1
ATOM 3013 C CA . SER C 1 87 ? 18.358 58.828 0.257 1.00 23.92 87 SER 3 CA 1
ATOM 3014 C C . SER C 1 87 ? 19.759 59.032 -0.321 1.00 23.97 87 SER 3 C 1
ATOM 3015 O O . SER C 1 87 ? 20.705 59.305 0.416 1.00 24.48 87 SER 3 O 1
ATOM 3018 N N . GLN C 1 88 ? 19.886 58.894 -1.641 1.00 22.62 88 GLN 3 N 1
ATOM 3019 C CA . GLN C 1 88 ? 21.186 59.092 -2.311 1.00 23.64 88 GLN 3 CA 1
ATOM 3020 C C . GLN C 1 88 ? 21.654 60.528 -2.040 1.00 28.14 88 GLN 3 C 1
ATOM 3021 O O . GLN C 1 88 ? 22.814 60.736 -1.672 1.00 24.53 88 GLN 3 O 1
ATOM 3032 N N . GLN C 1 89 ? 20.751 61.507 -2.123 1.00 23.84 89 GLN 3 N 1
ATOM 3033 C CA . GLN C 1 89 ? 21.180 62.897 -1.897 1.00 29.78 89 GLN 3 CA 1
ATOM 3034 C C . GLN C 1 89 ? 21.568 63.185 -0.448 1.00 27.48 89 GLN 3 C 1
ATOM 3035 O O . GLN C 1 89 ? 22.563 63.836 -0.162 1.00 27.01 89 GLN 3 O 1
ATOM 3041 N N . ARG C 1 90 ? 20.760 62.698 0.488 1.00 23.78 90 ARG 3 N 1
ATOM 3042 C CA . ARG C 1 90 ? 21.086 62.925 1.883 1.00 28.30 90 ARG 3 CA 1
ATOM 3043 C C . ARG C 1 90 ? 22.375 62.200 2.310 1.00 29.73 90 ARG 3 C 1
ATOM 3044 O O . ARG C 1 90 ? 23.193 62.743 3.062 1.00 29.30 90 ARG 3 O 1
ATOM 3052 N N . LEU C 1 91 ? 22.555 60.977 1.828 1.00 24.97 91 LEU 3 N 1
ATOM 3053 C CA . LEU C 1 91 ? 23.733 60.207 2.199 1.00 28.31 91 LEU 3 CA 1
ATOM 3054 C C . LEU C 1 91 ? 25.004 60.811 1.578 1.00 26.32 91 LEU 3 C 1
ATOM 3055 O O . LEU C 1 91 ? 26.075 60.755 2.187 1.00 28.71 91 LEU 3 O 1
ATOM 3060 N N . THR C 1 92 ? 24.930 61.381 0.382 1.00 25.51 92 THR 3 N 1
ATOM 3061 C CA . THR C 1 92 ? 26.165 61.961 -0.107 1.00 30.86 92 THR 3 CA 1
ATOM 3062 C C . THR C 1 92 ? 26.539 63.178 0.730 1.00 30.60 92 THR 3 C 1
ATOM 3063 O O . THR C 1 92 ? 27.718 63.519 0.784 1.00 28.56 92 THR 3 O 1
ATOM 3067 N N . GLN C 1 93 ? 25.565 63.799 1.400 1.00 29.13 93 GLN 3 N 1
ATOM 3068 C CA . GLN C 1 93 ? 25.865 64.951 2.271 1.00 33.66 93 GLN 3 CA 1
ATOM 3069 C C . GLN C 1 93 ? 26.668 64.450 3.473 1.00 33.28 93 GLN 3 C 1
ATOM 3070 O O . GLN C 1 93 ? 27.580 65.130 3.987 1.00 32.88 93 GLN 3 O 1
ATOM 3081 N N . LEU C 1 94 ? 26.310 63.256 3.943 1.00 24.95 94 LEU 3 N 1
ATOM 3082 C CA . LEU C 1 94 ? 27.014 62.672 5.073 1.00 21.54 94 LEU 3 CA 1
ATOM 3083 C C . LEU C 1 94 ? 28.422 62.245 4.633 1.00 19.55 94 LEU 3 C 1
ATOM 3084 O O . LEU C 1 94 ? 29.439 62.519 5.290 1.00 20.83 94 LEU 3 O 1
ATOM 3089 N N . ASN C 1 95 ? 28.468 61.571 3.486 1.00 22.34 95 ASN 3 N 1
ATOM 3090 C CA . ASN C 1 95 ? 29.713 61.047 2.970 1.00 24.09 95 ASN 3 CA 1
ATOM 3091 C C . ASN C 1 95 ? 29.763 61.103 1.423 1.00 24.00 95 ASN 3 C 1
ATOM 3092 O O . ASN C 1 95 ? 29.359 60.172 0.725 1.00 27.31 95 ASN 3 O 1
ATOM 3097 N N . PRO C 1 96 ? 30.325 62.197 0.880 1.00 25.90 96 PRO 3 N 1
ATOM 3098 C CA . PRO C 1 96 ? 30.456 62.411 -0.565 1.00 24.71 96 PRO 3 CA 1
ATOM 3099 C C . PRO C 1 96 ? 31.580 61.627 -1.203 1.00 27.59 96 PRO 3 C 1
ATOM 3100 O O . PRO C 1 96 ? 31.808 61.749 -2.383 1.00 28.39 96 PRO 3 O 1
ATOM 3104 N N . ASP C 1 97 ? 32.279 60.813 -0.426 1.00 26.53 97 ASP 3 N 1
ATOM 3105 C CA . ASP C 1 97 ? 33.419 60.066 -0.946 1.00 28.71 97 ASP 3 CA 1
ATOM 3106 C C . ASP C 1 97 ? 33.151 58.610 -1.299 1.00 31.99 97 ASP 3 C 1
ATOM 3107 O O . ASP C 1 97 ? 34.038 57.875 -1.712 1.00 33.63 97 ASP 3 O 1
ATOM 3112 N N . ILE C 1 98 ? 31.927 58.167 -1.156 1.00 29.11 98 ILE 3 N 1
ATOM 3113 C CA . ILE C 1 98 ? 31.669 56.780 -1.546 1.00 26.71 98 ILE 3 CA 1
ATOM 3114 C C . ILE C 1 98 ? 30.686 56.788 -2.718 1.00 27.15 98 ILE 3 C 1
ATOM 3115 O O . ILE C 1 98 ? 30.102 57.840 -3.016 1.00 29.50 98 ILE 3 O 1
ATOM 3124 N N . GLN C 1 99 ? 30.535 55.642 -3.394 1.00 22.81 99 GLN 3 N 1
ATOM 3125 C CA . GLN C 1 99 ? 29.615 55.498 -4.521 1.00 26.83 99 GLN 3 CA 1
ATOM 3126 C C . GLN C 1 99 ? 28.171 55.223 -4.061 1.00 26.22 99 GLN 3 C 1
ATOM 3127 O O . GLN C 1 99 ? 27.886 54.179 -3.436 1.00 30.07 99 GLN 3 O 1
ATOM 3133 N N . LEU C 1 100 ? 27.248 56.134 -4.347 1.00 25.94 100 LEU 3 N 1
ATOM 3134 C CA . LEU C 1 100 ? 25.858 55.902 -3.911 1.00 24.98 100 LEU 3 CA 1
ATOM 3135 C C . LEU C 1 100 ? 24.926 55.735 -5.091 1.00 24.38 100 LEU 3 C 1
ATOM 3136 O O . LEU C 1 100 ? 24.676 56.672 -5.804 1.00 25.13 100 LEU 3 O 1
ATOM 3141 N N . THR C 1 101 ? 24.395 54.527 -5.284 1.00 20.93 101 THR 3 N 1
ATOM 3142 C CA . THR C 1 101 ? 23.529 54.250 -6.418 1.00 26.76 101 THR 3 CA 1
ATOM 3143 C C . THR C 1 101 ? 22.051 54.102 -6.055 1.00 27.53 101 THR 3 C 1
ATOM 3144 O O . THR C 1 101 ? 21.693 53.301 -5.192 1.00 23.98 101 THR 3 O 1
ATOM 3148 N N . ALA C 1 102 ? 21.209 54.873 -6.733 1.00 24.28 102 ALA 3 N 1
ATOM 3149 C CA . ALA C 1 102 ? 19.757 54.884 -6.495 1.00 28.10 102 ALA 3 CA 1
ATOM 3150 C C . ALA C 1 102 ? 18.995 54.059 -7.473 1.00 25.84 102 ALA 3 C 1
ATOM 3151 O O . ALA C 1 102 ? 19.132 54.275 -8.666 1.00 28.48 102 ALA 3 O 1
ATOM 3153 N N . LEU C 1 103 ? 18.179 53.129 -6.992 1.00 27.67 103 LEU 3 N 1
ATOM 3154 C CA . LEU C 1 103 ? 17.305 52.323 -7.885 1.00 28.33 103 LEU 3 CA 1
ATOM 3155 C C . LEU C 1 103 ? 15.869 52.543 -7.398 1.00 28.29 103 LEU 3 C 1
ATOM 3156 O O . LEU C 1 103 ? 15.442 51.955 -6.369 1.00 26.32 103 LEU 3 O 1
ATOM 3161 N N . GLN C 1 104 ? 15.118 53.385 -8.100 1.00 25.06 104 GLN 3 N 1
ATOM 3162 C CA . GLN C 1 104 ? 13.739 53.642 -7.691 1.00 24.95 104 GLN 3 CA 1
ATOM 3163 C C . GLN C 1 104 ? 12.885 52.540 -8.336 1.00 29.79 104 GLN 3 C 1
ATOM 3164 O O . GLN C 1 104 ? 12.280 52.730 -9.395 1.00 28.28 104 GLN 3 O 1
ATOM 3170 N N . GLN C 1 105 ? 12.877 51.368 -7.728 1.00 28.27 105 GLN 3 N 1
ATOM 3171 C CA . GLN C 1 105 ? 12.093 50.321 -8.306 1.00 27.25 105 GLN 3 CA 1
ATOM 3172 C C . GLN C 1 105 ? 11.859 49.217 -7.277 1.00 31.23 105 GLN 3 C 1
ATOM 3173 O O . GLN C 1 105 ? 12.475 49.215 -6.190 1.00 27.89 105 GLN 3 O 1
ATOM 3179 N N . ARG C 1 106 ? 10.916 48.329 -7.597 1.00 32.41 106 ARG 3 N 1
ATOM 3180 C CA . ARG C 1 106 ? 10.579 47.174 -6.757 1.00 39.49 106 ARG 3 CA 1
ATOM 3181 C C . ARG C 1 106 ? 11.390 46.127 -7.482 1.00 34.40 106 ARG 3 C 1
ATOM 3182 O O . ARG C 1 106 ? 11.002 45.666 -8.554 1.00 34.87 106 ARG 3 O 1
ATOM 3190 N N . LEU C 1 107 ? 12.530 45.796 -6.900 1.00 29.89 107 LEU 3 N 1
ATOM 3191 C CA . LEU C 1 107 ? 13.459 44.871 -7.529 1.00 26.06 107 LEU 3 CA 1
ATOM 3192 C C . LEU C 1 107 ? 12.876 43.517 -7.607 1.00 27.34 107 LEU 3 C 1
ATOM 3193 O O . LEU C 1 107 ? 12.506 42.951 -6.588 1.00 27.31 107 LEU 3 O 1
ATOM 3198 N N . THR C 1 108 ? 12.822 42.987 -8.811 1.00 27.57 108 THR 3 N 1
ATOM 3199 C CA . THR C 1 108 ? 12.315 41.652 -8.999 1.00 29.28 108 THR 3 CA 1
ATOM 3200 C C . THR C 1 108 ? 12.911 41.051 -10.282 1.00 26.14 108 THR 3 C 1
ATOM 3201 O O . THR C 1 108 ? 13.452 41.757 -11.153 1.00 26.89 108 THR 3 O 1
ATOM 3205 N N . GLY C 1 109 ? 12.784 39.743 -10.394 1.00 29.70 109 GLY 3 N 1
ATOM 3206 C CA . GLY C 1 109 ? 13.281 39.062 -11.571 1.00 30.28 109 GLY 3 CA 1
ATOM 3207 C C . GLY C 1 109 ? 14.709 39.360 -11.944 1.00 30.36 109 GLY 3 C 1
ATOM 3208 O O . GLY C 1 109 ? 15.616 39.347 -11.095 1.00 26.70 109 GLY 3 O 1
ATOM 3209 N N . GLU C 1 110 ? 14.909 39.668 -13.226 1.00 25.76 110 GLU 3 N 1
ATOM 3210 C CA . GLU C 1 110 ? 16.237 39.940 -13.739 1.00 28.69 110 GLU 3 CA 1
ATOM 3211 C C . GLU C 1 110 ? 16.972 41.124 -13.084 1.00 25.10 110 GLU 3 C 1
ATOM 3212 O O . GLU C 1 110 ? 18.177 41.062 -12.869 1.00 26.15 110 GLU 3 O 1
ATOM 3218 N N . ALA C 1 111 ? 16.265 42.207 -12.812 1.00 28.26 111 ALA 3 N 1
ATOM 3219 C CA . ALA C 1 111 ? 16.897 43.372 -12.186 1.00 28.65 111 ALA 3 CA 1
ATOM 3220 C C . ALA C 1 111 ? 17.343 42.986 -10.745 1.00 24.79 111 ALA 3 C 1
ATOM 3221 O O . ALA C 1 111 ? 18.397 43.413 -10.288 1.00 29.46 111 ALA 3 O 1
ATOM 3223 N N . LEU C 1 112 ? 16.542 42.190 -10.047 1.00 25.30 112 LEU 3 N 1
ATOM 3224 C CA . LEU C 1 112 ? 16.915 41.790 -8.693 1.00 23.19 112 LEU 3 CA 1
ATOM 3225 C C . LEU C 1 112 ? 18.181 40.905 -8.755 1.00 27.59 112 LEU 3 C 1
ATOM 3226 O O . LEU C 1 112 ? 19.190 41.113 -8.020 1.00 23.48 112 LEU 3 O 1
ATOM 3231 N N . LYS C 1 113 ? 18.136 39.913 -9.645 1.00 25.94 113 LYS 3 N 1
ATOM 3232 C CA . LYS C 1 113 ? 19.272 39.018 -9.797 1.00 26.27 113 LYS 3 CA 1
ATOM 3233 C C . LYS C 1 113 ? 20.568 39.755 -10.117 1.00 22.01 113 LYS 3 C 1
ATOM 3234 O O . LYS C 1 113 ? 21.626 39.418 -9.613 1.00 25.47 113 LYS 3 O 1
ATOM 3240 N N . ASP C 1 114 ? 20.492 40.777 -10.962 1.00 26.77 114 ASP 3 N 1
ATOM 3241 C CA . ASP C 1 114 ? 21.688 41.474 -11.320 1.00 27.21 114 ASP 3 CA 1
ATOM 3242 C C . ASP C 1 114 ? 22.222 42.294 -10.155 1.00 26.67 114 ASP 3 C 1
ATOM 3243 O O . ASP C 1 114 ? 23.447 42.381 -9.971 1.00 25.83 114 ASP 3 O 1
ATOM 3252 N N . ALA C 1 115 ? 21.322 42.895 -9.367 1.00 21.01 115 ALA 3 N 1
ATOM 3253 C CA . ALA C 1 115 ? 21.787 43.682 -8.212 1.00 23.83 115 ALA 3 CA 1
ATOM 3254 C C . ALA C 1 115 ? 22.355 42.729 -7.121 1.00 20.80 115 ALA 3 C 1
ATOM 3255 O O . ALA C 1 115 ? 23.369 43.012 -6.459 1.00 20.21 115 ALA 3 O 1
ATOM 3257 N N . VAL C 1 116 ? 21.714 41.594 -6.936 1.00 20.48 116 VAL 3 N 1
ATOM 3258 C CA . VAL C 1 116 ? 22.233 40.661 -5.950 1.00 19.94 116 VAL 3 CA 1
ATOM 3259 C C . VAL C 1 116 ? 23.598 40.161 -6.389 1.00 21.54 116 VAL 3 C 1
ATOM 3260 O O . VAL C 1 116 ? 24.519 40.057 -5.590 1.00 21.54 116 VAL 3 O 1
ATOM 3264 N N . ALA C 1 117 ? 23.762 39.866 -7.671 1.00 21.85 117 ALA 3 N 1
ATOM 3265 C CA . ALA C 1 117 ? 25.060 39.328 -8.125 1.00 20.32 117 ALA 3 CA 1
ATOM 3266 C C . ALA C 1 117 ? 26.205 40.315 -7.883 1.00 21.81 117 ALA 3 C 1
ATOM 3267 O O . ALA C 1 117 ? 27.259 39.944 -7.409 1.00 23.53 117 ALA 3 O 1
ATOM 3269 N N . ARG C 1 118 ? 25.964 41.585 -8.172 1.00 22.54 118 ARG 3 N 1
ATOM 3270 C CA . ARG C 1 118 ? 26.974 42.633 -7.971 1.00 21.11 118 ARG 3 CA 1
ATOM 3271 C C . ARG C 1 118 ? 27.292 42.938 -6.509 1.00 23.46 118 ARG 3 C 1
ATOM 3272 O O . ARG C 1 118 ? 28.405 43.319 -6.204 1.00 24.96 118 ARG 3 O 1
ATOM 3280 N N . ALA C 1 119 ? 26.338 42.740 -5.601 1.00 21.28 119 ALA 3 N 1
ATOM 3281 C CA . ALA C 1 119 ? 26.583 43.045 -4.172 1.00 23.20 119 ALA 3 CA 1
ATOM 3282 C C . ALA C 1 119 ? 27.419 41.972 -3.459 1.00 27.78 119 ALA 3 C 1
ATOM 3283 O O . ALA C 1 119 ? 27.343 40.776 -3.798 1.00 23.71 119 ALA 3 O 1
ATOM 3285 N N . ASP C 1 120 ? 28.237 42.397 -2.494 1.00 21.58 120 ASP 3 N 1
ATOM 3286 C CA . ASP C 1 120 ? 28.975 41.420 -1.657 1.00 25.65 120 ASP 3 CA 1
ATOM 3287 C C . ASP C 1 120 ? 28.051 40.906 -0.571 1.00 24.97 120 ASP 3 C 1
ATOM 3288 O O . ASP C 1 120 ? 28.218 39.789 -0.010 1.00 23.92 120 ASP 3 O 1
ATOM 3293 N N . VAL C 1 121 ? 27.073 41.721 -0.220 1.00 20.89 121 VAL 3 N 1
ATOM 3294 C CA . VAL C 1 121 ? 26.102 41.283 0.810 1.00 21.95 121 VAL 3 CA 1
ATOM 3295 C C . VAL C 1 121 ? 24.813 42.036 0.592 1.00 25.01 121 VAL 3 C 1
ATOM 3296 O O . VAL C 1 121 ? 24.830 43.202 0.172 1.00 17.91 121 VAL 3 O 1
ATOM 3300 N N . VAL C 1 122 ? 23.701 41.384 0.888 1.00 21.99 122 VAL 3 N 1
ATOM 3301 C CA . VAL C 1 122 ? 22.403 42.019 0.672 1.00 22.22 122 VAL 3 CA 1
ATOM 3302 C C . VAL C 1 122 ? 21.688 42.259 2.015 1.00 21.79 122 VAL 3 C 1
ATOM 3303 O O . VAL C 1 122 ? 21.689 41.379 2.903 1.00 19.33 122 VAL 3 O 1
ATOM 3307 N N . LEU C 1 123 ? 21.112 43.454 2.185 1.00 19.11 123 LEU 3 N 1
ATOM 3308 C CA . LEU C 1 123 ? 20.305 43.698 3.390 1.00 22.17 123 LEU 3 CA 1
ATOM 3309 C C . LEU C 1 123 ? 18.858 43.714 2.948 1.00 23.84 123 LEU 3 C 1
ATOM 3310 O O . LEU C 1 123 ? 18.453 44.539 2.088 1.00 19.68 123 LEU 3 O 1
ATOM 3315 N N . ASP C 1 124 ? 18.087 42.755 3.466 1.00 21.86 124 ASP 3 N 1
ATOM 3316 C CA . ASP C 1 124 ? 16.648 42.685 3.178 1.00 23.85 124 ASP 3 CA 1
ATOM 3317 C C . ASP C 1 124 ? 15.923 43.557 4.237 1.00 25.70 124 ASP 3 C 1
ATOM 3318 O O . ASP C 1 124 ? 15.803 43.184 5.385 1.00 24.30 124 ASP 3 O 1
ATOM 3323 N N . CYS C 1 125 ? 15.451 44.714 3.798 1.00 25.28 125 CYS 3 N 1
ATOM 3324 C CA . CYS C 1 125 ? 14.771 45.653 4.674 1.00 25.62 125 CYS 3 CA 1
ATOM 3325 C C . CYS C 1 125 ? 13.385 45.917 4.100 1.00 24.45 125 CYS 3 C 1
ATOM 3326 O O . CYS C 1 125 ? 12.882 47.045 4.170 1.00 22.76 125 CYS 3 O 1
ATOM 3329 N N . THR C 1 126 ? 12.770 44.885 3.522 1.00 19.95 126 THR 3 N 1
ATOM 3330 C CA . THR C 1 126 ? 11.460 45.053 2.880 1.00 23.26 126 THR 3 CA 1
ATOM 3331 C C . THR C 1 126 ? 10.301 44.783 3.842 1.00 26.76 126 THR 3 C 1
ATOM 3332 O O . THR C 1 126 ? 10.515 44.578 5.032 1.00 30.80 126 THR 3 O 1
ATOM 3336 N N . ASP C 1 127 ? 9.077 44.771 3.344 1.00 25.54 127 ASP 3 N 1
ATOM 3337 C CA . ASP C 1 127 ? 7.961 44.661 4.272 1.00 27.35 127 ASP 3 CA 1
ATOM 3338 C C . ASP C 1 127 ? 6.900 43.640 3.889 1.00 33.43 127 ASP 3 C 1
ATOM 3339 O O . ASP C 1 127 ? 5.746 43.793 4.302 1.00 31.59 127 ASP 3 O 1
ATOM 3344 N N . ASN C 1 128 ? 7.231 42.651 3.072 1.00 28.69 128 ASN 3 N 1
ATOM 3345 C CA . ASN C 1 128 ? 6.209 41.632 2.803 1.00 31.40 128 ASN 3 CA 1
ATOM 3346 C C . ASN C 1 128 ? 6.907 40.305 2.462 1.00 28.36 128 ASN 3 C 1
ATOM 3347 O O . ASN C 1 128 ? 8.021 40.313 1.931 1.00 27.54 128 ASN 3 O 1
ATOM 3352 N N . MET C 1 129 ? 6.241 39.202 2.780 1.00 24.64 129 MET 3 N 1
ATOM 3353 C CA . MET C 1 129 ? 6.760 37.858 2.587 1.00 32.26 129 MET 3 CA 1
ATOM 3354 C C . MET C 1 129 ? 7.177 37.541 1.167 1.00 26.83 129 MET 3 C 1
ATOM 3355 O O . MET C 1 129 ? 8.242 37.005 0.953 1.00 29.50 129 MET 3 O 1
ATOM 3360 N N . ALA C 1 130 ? 6.326 37.867 0.201 1.00 30.29 130 ALA 3 N 1
ATOM 3361 C CA . ALA C 1 130 ? 6.631 37.522 -1.190 1.00 32.01 130 ALA 3 CA 1
ATOM 3362 C C . ALA C 1 130 ? 7.965 38.086 -1.665 1.00 29.60 130 ALA 3 C 1
ATOM 3363 O O . ALA C 1 130 ? 8.755 37.371 -2.287 1.00 21.82 130 ALA 3 O 1
ATOM 3365 N N . THR C 1 131 ? 8.197 39.383 -1.435 1.00 23.77 131 THR 3 N 1
ATOM 3366 C CA . THR C 1 131 ? 9.465 39.977 -1.807 1.00 25.38 131 THR 3 CA 1
ATOM 3367 C C . THR C 1 131 ? 10.630 39.340 -1.019 1.00 21.55 131 THR 3 C 1
ATOM 3368 O O . THR C 1 131 ? 11.695 39.075 -1.571 1.00 24.01 131 THR 3 O 1
ATOM 3372 N N . ARG C 1 132 ? 10.435 39.119 0.282 1.00 23.73 132 ARG 3 N 1
ATOM 3373 C CA . ARG C 1 132 ? 11.479 38.522 1.070 1.00 24.37 132 ARG 3 CA 1
ATOM 3374 C C . ARG C 1 132 ? 11.799 37.131 0.522 1.00 25.36 132 ARG 3 C 1
ATOM 3375 O O . ARG C 1 132 ? 12.971 36.763 0.444 1.00 21.75 132 ARG 3 O 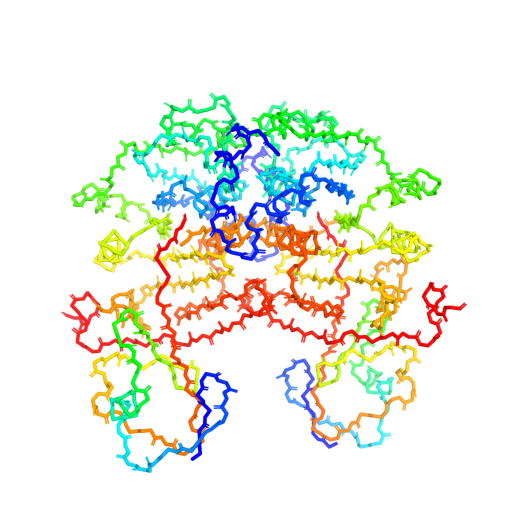1
ATOM 3383 N N . GLN C 1 133 ? 10.791 36.355 0.145 1.00 23.90 133 GLN 3 N 1
ATOM 3384 C CA . GLN C 1 133 ? 11.133 35.028 -0.406 1.00 26.55 133 GLN 3 CA 1
ATOM 3385 C C . GLN C 1 133 ? 11.917 35.159 -1.721 1.00 22.88 133 GLN 3 C 1
ATOM 3386 O O . GLN C 1 133 ? 12.878 34.397 -1.962 1.00 21.99 133 GLN 3 O 1
ATOM 3392 N N . GLU C 1 134 ? 11.560 36.160 -2.552 1.00 23.88 134 GLU 3 N 1
ATOM 3393 C CA . GLU C 1 134 ? 12.244 36.333 -3.832 1.00 20.90 134 GLU 3 CA 1
ATOM 3394 C C . GLU C 1 134 ? 13.719 36.704 -3.618 1.00 23.35 134 GLU 3 C 1
ATOM 3395 O O . GLU C 1 134 ? 14.591 36.242 -4.331 1.00 21.38 134 GLU 3 O 1
ATOM 3401 N N . ILE C 1 135 ? 13.996 37.576 -2.644 1.00 22.82 135 ILE 3 N 1
ATOM 3402 C CA . ILE C 1 135 ? 15.351 37.988 -2.350 1.00 18.97 135 ILE 3 CA 1
ATOM 3403 C C . ILE C 1 135 ? 16.202 36.811 -1.833 1.00 16.23 135 ILE 3 C 1
ATOM 3404 O O . ILE C 1 135 ? 17.362 36.653 -2.225 1.00 22.57 135 ILE 3 O 1
ATOM 3409 N N . ASN C 1 136 ? 15.613 36.022 -0.936 1.00 18.14 136 ASN 3 N 1
ATOM 3410 C CA . ASN C 1 136 ? 16.277 34.878 -0.379 1.00 21.56 136 ASN 3 CA 1
ATOM 3411 C C . ASN C 1 136 ? 16.630 33.885 -1.505 1.00 22.62 136 ASN 3 C 1
ATOM 3412 O O . ASN C 1 136 ? 17.745 33.338 -1.536 1.00 23.33 136 ASN 3 O 1
ATOM 3417 N N . ALA C 1 137 ? 15.693 33.656 -2.412 1.00 23.59 137 ALA 3 N 1
ATOM 3418 C CA . ALA C 1 137 ? 15.922 32.705 -3.530 1.00 22.20 137 ALA 3 CA 1
ATOM 3419 C C . ALA C 1 137 ? 17.079 33.204 -4.400 1.00 25.70 137 ALA 3 C 1
ATOM 3420 O O . ALA C 1 137 ? 17.927 32.430 -4.830 1.00 23.18 137 ALA 3 O 1
ATOM 3422 N N . ALA C 1 138 ? 17.127 34.511 -4.658 1.00 22.27 138 ALA 3 N 1
ATOM 3423 C CA . ALA C 1 138 ? 18.210 35.069 -5.465 1.00 23.28 138 ALA 3 CA 1
ATOM 3424 C C . ALA C 1 138 ? 19.548 34.983 -4.740 1.00 25.97 138 ALA 3 C 1
ATOM 3425 O O . ALA C 1 138 ? 20.558 34.653 -5.360 1.00 24.33 138 ALA 3 O 1
ATOM 3427 N N . CYS C 1 139 ? 19.568 35.297 -3.435 1.00 18.73 139 CYS 3 N 1
ATOM 3428 C CA . CYS C 1 139 ? 20.818 35.237 -2.699 1.00 20.34 139 CYS 3 CA 1
ATOM 3429 C C . CYS C 1 139 ? 21.379 33.808 -2.667 1.00 23.84 139 CYS 3 C 1
ATOM 3430 O O . CYS C 1 139 ? 22.588 33.614 -2.831 1.00 19.77 139 CYS 3 O 1
ATOM 3433 N N . VAL C 1 140 ? 20.517 32.824 -2.419 1.00 19.80 140 VAL 3 N 1
ATOM 3434 C CA . VAL C 1 140 ? 21.052 31.450 -2.372 1.00 26.86 140 VAL 3 CA 1
ATOM 3435 C C . VAL C 1 140 ? 21.591 31.020 -3.764 1.00 25.57 140 VAL 3 C 1
ATOM 3436 O O . VAL C 1 140 ? 22.697 30.478 -3.868 1.00 26.39 140 VAL 3 O 1
ATOM 3440 N N . ALA C 1 141 ? 20.841 31.337 -4.826 1.00 27.54 141 ALA 3 N 1
ATOM 3441 C CA . ALA C 1 141 ? 21.251 30.944 -6.187 1.00 29.16 141 ALA 3 CA 1
ATOM 3442 C C . ALA C 1 141 ? 22.530 31.640 -6.609 1.00 27.90 141 ALA 3 C 1
ATOM 3443 O O . ALA C 1 141 ? 23.307 31.107 -7.409 1.00 23.80 141 ALA 3 O 1
ATOM 3445 N N . LEU C 1 142 ? 22.762 32.841 -6.081 1.00 25.25 142 LEU 3 N 1
ATOM 3446 C CA . LEU C 1 142 ? 23.950 33.586 -6.470 1.00 23.68 142 LEU 3 CA 1
ATOM 3447 C C . LEU C 1 142 ? 24.974 33.547 -5.368 1.00 27.82 142 LEU 3 C 1
ATOM 3448 O O . LEU C 1 142 ? 25.947 34.305 -5.390 1.00 25.23 142 LEU 3 O 1
ATOM 3453 N N . ASN C 1 143 ? 24.762 32.679 -4.376 1.00 27.06 143 ASN 3 N 1
ATOM 3454 C CA . ASN C 1 143 ? 25.772 32.540 -3.320 1.00 25.68 143 ASN 3 CA 1
ATOM 3455 C C . ASN C 1 143 ? 26.195 33.867 -2.646 1.00 29.60 143 ASN 3 C 1
ATOM 3456 O O . ASN C 1 143 ? 27.385 34.103 -2.416 1.00 24.35 143 ASN 3 O 1
ATOM 3461 N N . THR C 1 144 ? 25.227 34.730 -2.330 1.00 22.29 144 THR 3 N 1
ATOM 3462 C CA . THR C 1 144 ? 25.537 36.046 -1.740 1.00 24.18 144 THR 3 CA 1
ATOM 3463 C C . THR C 1 144 ? 24.907 36.078 -0.342 1.00 23.24 144 THR 3 C 1
ATOM 3464 O O . THR C 1 144 ? 23.741 35.734 -0.191 1.00 23.00 144 THR 3 O 1
ATOM 3468 N N . PRO C 1 145 ? 25.697 36.436 0.692 1.00 20.21 145 PRO 3 N 1
ATOM 3469 C CA . PRO C 1 145 ? 25.220 36.514 2.067 1.00 21.88 145 PRO 3 CA 1
ATOM 3470 C C . PRO C 1 145 ? 24.002 37.421 2.149 1.00 22.41 145 PRO 3 C 1
ATOM 3471 O O . PRO C 1 145 ? 23.927 38.454 1.462 1.00 22.53 145 PRO 3 O 1
ATOM 3475 N N . LEU C 1 146 ? 23.066 37.062 3.010 1.00 22.77 146 LEU 3 N 1
ATOM 3476 C CA . LEU C 1 146 ? 21.841 37.831 3.177 1.00 23.60 146 LEU 3 CA 1
ATOM 3477 C C . LEU C 1 146 ? 21.605 38.156 4.676 1.00 21.47 146 LEU 3 C 1
ATOM 3478 O O . LEU C 1 146 ? 21.622 37.268 5.548 1.00 21.06 146 LEU 3 O 1
ATOM 3483 N N . ILE C 1 147 ? 21.428 39.439 4.983 1.00 16.02 147 ILE 3 N 1
ATOM 3484 C CA . ILE C 1 147 ? 21.164 39.838 6.369 1.00 16.30 147 ILE 3 CA 1
ATOM 3485 C C . ILE C 1 147 ? 19.754 40.348 6.349 1.00 20.24 147 ILE 3 C 1
ATOM 3486 O O . ILE C 1 147 ? 19.446 41.363 5.725 1.00 22.58 147 ILE 3 O 1
ATOM 3491 N N . THR C 1 148 ? 18.877 39.675 7.069 1.00 20.14 148 THR 3 N 1
ATOM 3492 C CA . THR C 1 148 ? 17.488 40.060 7.020 1.00 17.91 148 THR 3 CA 1
ATOM 3493 C C . THR C 1 148 ? 16.916 40.402 8.362 1.00 19.79 148 THR 3 C 1
ATOM 3494 O O . THR C 1 148 ? 17.258 39.783 9.354 1.00 22.14 148 THR 3 O 1
ATOM 3498 N N . ALA C 1 149 ? 16.007 41.364 8.393 1.00 20.16 149 ALA 3 N 1
ATOM 3499 C CA . ALA C 1 149 ? 15.389 41.744 9.678 1.00 22.12 149 ALA 3 CA 1
ATOM 3500 C C . ALA C 1 149 ? 13.972 42.234 9.454 1.00 18.68 149 ALA 3 C 1
ATOM 3501 O O . ALA C 1 149 ? 13.606 42.546 8.351 1.00 19.94 149 ALA 3 O 1
ATOM 3503 N N . SER C 1 150 ? 13.171 42.267 10.520 1.00 20.06 150 SER 3 N 1
ATOM 3504 C CA . SER C 1 150 ? 11.808 42.726 10.427 1.00 22.04 150 SER 3 CA 1
ATOM 3505 C C . SER C 1 150 ? 11.426 43.286 11.809 1.00 19.96 150 SER 3 C 1
ATOM 3506 O O . SER C 1 150 ? 12.118 43.052 12.839 1.00 20.90 150 SER 3 O 1
ATOM 3509 N N . ALA C 1 151 ? 10.342 44.054 11.838 1.00 18.84 151 ALA 3 N 1
ATOM 3510 C CA . ALA C 1 151 ? 9.872 44.575 13.116 1.00 15.47 151 ALA 3 CA 1
ATOM 3511 C C . ALA C 1 151 ? 8.429 44.988 12.966 1.00 17.35 151 ALA 3 C 1
ATOM 3512 O O . ALA C 1 151 ? 8.045 45.390 11.880 1.00 19.47 151 ALA 3 O 1
ATOM 3514 N N . VAL C 1 152 ? 7.649 44.888 14.047 1.00 19.83 152 VAL 3 N 1
ATOM 3515 C CA . VAL C 1 152 ? 6.251 45.319 14.040 1.00 21.98 152 VAL 3 CA 1
ATOM 3516 C C . VAL C 1 152 ? 5.922 45.513 15.504 1.00 23.31 152 VAL 3 C 1
ATOM 3517 O O . VAL C 1 152 ? 6.418 44.770 16.343 1.00 21.12 152 VAL 3 O 1
ATOM 3521 N N . GLY C 1 153 ? 5.115 46.527 15.841 1.00 20.20 153 GLY 3 N 1
ATOM 3522 C CA . GLY C 1 153 ? 4.781 46.719 17.238 1.00 19.05 153 GLY 3 CA 1
ATOM 3523 C C . GLY C 1 153 ? 6.036 46.943 18.055 1.00 24.57 153 GLY 3 C 1
ATOM 3524 O O . GLY C 1 153 ? 6.825 47.831 17.754 1.00 24.77 153 GLY 3 O 1
ATOM 3525 N N . PHE C 1 154 ? 6.233 46.151 19.114 1.00 22.39 154 PHE 3 N 1
ATOM 3526 C CA . PHE C 1 154 ? 7.452 46.275 19.895 1.00 23.05 154 PHE 3 CA 1
ATOM 3527 C C . PHE C 1 154 ? 8.418 45.108 19.585 1.00 22.57 154 PHE 3 C 1
ATOM 3528 O O . PHE C 1 154 ? 9.418 44.928 20.281 1.00 25.12 154 PHE 3 O 1
ATOM 3536 N N . GLY C 1 155 ? 8.125 44.306 18.562 1.00 22.49 155 GLY 3 N 1
ATOM 3537 C CA . GLY C 1 155 ? 9.001 43.174 18.305 1.00 23.75 155 GLY 3 CA 1
ATOM 3538 C C . GLY C 1 155 ? 9.870 43.232 17.066 1.00 22.88 155 GLY 3 C 1
ATOM 3539 O O . GLY C 1 155 ? 9.533 43.936 16.106 1.00 20.63 155 GLY 3 O 1
ATOM 3540 N N . GLY C 1 156 ? 11.000 42.501 17.112 1.00 18.37 156 GLY 3 N 1
ATOM 3541 C CA . GLY C 1 156 ? 11.943 42.475 15.994 1.00 17.94 156 GLY 3 CA 1
ATOM 3542 C C . GLY C 1 156 ? 12.516 41.076 15.797 1.00 19.85 156 GLY 3 C 1
ATOM 3543 O O . GLY C 1 156 ? 12.555 40.318 16.766 1.00 16.92 156 GLY 3 O 1
ATOM 3544 N N . GLN C 1 157 ? 12.916 40.751 14.560 1.00 19.58 157 GLN 3 N 1
ATOM 3545 C CA . GLN C 1 157 ? 13.527 39.472 14.199 1.00 23.78 157 GLN 3 CA 1
ATOM 3546 C C . GLN C 1 157 ? 14.711 39.773 13.312 1.00 22.58 157 GLN 3 C 1
ATOM 3547 O O . GLN C 1 157 ? 14.620 40.626 12.451 1.00 19.87 157 GLN 3 O 1
ATOM 3553 N N . LEU C 1 158 ? 15.823 39.058 13.500 1.00 20.39 158 LEU 3 N 1
ATOM 3554 C CA . LEU C 1 158 ? 17.001 39.279 12.672 1.00 21.07 158 LEU 3 CA 1
ATOM 3555 C C . LEU C 1 158 ? 17.765 37.922 12.444 1.00 22.94 158 LEU 3 C 1
ATOM 3556 O O . LEU C 1 158 ? 17.836 37.105 13.354 1.00 21.17 158 LEU 3 O 1
ATOM 3561 N N . MET C 1 159 ? 18.313 37.713 11.245 1.00 20.65 159 MET 3 N 1
ATOM 3562 C CA . MET C 1 159 ? 19.124 36.516 10.964 1.00 23.78 159 MET 3 CA 1
ATOM 3563 C C . MET C 1 159 ? 20.163 36.873 9.939 1.00 21.38 159 MET 3 C 1
ATOM 3564 O O . MET C 1 159 ? 19.868 37.633 8.982 1.00 19.65 159 MET 3 O 1
ATOM 3569 N N . VAL C 1 160 ? 21.353 36.288 10.086 1.00 17.71 160 VAL 3 N 1
ATOM 3570 C CA . VAL C 1 160 ? 22.448 36.444 9.102 1.00 16.32 160 VAL 3 CA 1
ATOM 3571 C C . VAL C 1 160 ? 22.584 35.074 8.381 1.00 24.92 160 VAL 3 C 1
ATOM 3572 O O . VAL C 1 160 ? 22.897 34.046 9.031 1.00 22.45 160 VAL 3 O 1
ATOM 3576 N N . LEU C 1 161 ? 22.318 35.037 7.078 1.00 21.54 161 LEU 3 N 1
ATOM 3577 C CA . LEU C 1 161 ? 22.367 33.758 6.340 1.00 24.97 161 LEU 3 CA 1
ATOM 3578 C C . LEU C 1 161 ? 23.491 33.845 5.338 1.00 27.64 161 LEU 3 C 1
ATOM 3579 O O . LEU C 1 161 ? 23.544 34.753 4.470 1.00 25.36 161 LEU 3 O 1
ATOM 3584 N N . THR C 1 162 ? 24.447 32.940 5.478 1.00 25.70 162 THR 3 N 1
ATOM 3585 C CA . THR C 1 162 ? 25.602 32.985 4.567 1.00 28.41 162 THR 3 CA 1
ATOM 3586 C C . THR C 1 162 ? 25.866 31.633 3.906 1.00 28.66 162 THR 3 C 1
ATOM 3587 O O . THR C 1 162 ? 25.495 30.611 4.458 1.00 24.95 162 THR 3 O 1
ATOM 3591 N N . PRO C 1 163 ? 26.457 31.634 2.698 1.00 27.85 163 PRO 3 N 1
ATOM 3592 C CA . PRO C 1 163 ? 26.807 30.392 1.958 1.00 27.08 163 PRO 3 CA 1
ATOM 3593 C C . PRO C 1 163 ? 27.854 29.742 2.897 1.00 31.11 163 PRO 3 C 1
ATOM 3594 O O . PRO C 1 163 ? 28.598 30.459 3.553 1.00 29.35 163 PRO 3 O 1
ATOM 3598 N N . PRO C 1 164 ? 28.003 28.400 2.911 1.00 34.81 164 PRO 3 N 1
ATOM 3599 C CA . PRO C 1 164 ? 27.303 27.386 2.130 1.00 31.62 164 PRO 3 CA 1
ATOM 3600 C C . PRO C 1 164 ? 25.963 27.040 2.694 1.00 35.32 164 PRO 3 C 1
ATOM 3601 O O . PRO C 1 164 ? 25.486 25.922 2.490 1.00 30.06 164 PRO 3 O 1
ATOM 3605 N N . TRP C 1 165 ? 25.373 27.971 3.465 1.00 26.83 165 TRP 3 N 1
ATOM 3606 C CA . TRP C 1 165 ? 24.011 27.752 3.974 1.00 28.48 165 TRP 3 CA 1
ATOM 3607 C C . TRP C 1 165 ? 23.851 26.535 4.895 1.00 27.31 165 TRP 3 C 1
ATOM 3608 O O . TRP C 1 165 ? 22.824 25.835 4.863 1.00 27.84 165 TRP 3 O 1
ATOM 3619 N N . GLU C 1 166 ? 24.837 26.331 5.744 1.00 31.96 166 GLU 3 N 1
ATOM 3620 C CA . GLU C 1 166 ? 24.854 25.232 6.694 1.00 34.61 166 GLU 3 CA 1
ATOM 3621 C C . GLU C 1 166 ? 23.577 25.167 7.565 1.00 35.38 166 GLU 3 C 1
ATOM 3622 O O . GLU C 1 166 ? 23.089 24.074 7.942 1.00 30.45 166 GLU 3 O 1
ATOM 3633 N N . GLN C 1 167 ? 23.023 26.335 7.896 1.00 26.31 167 GLN 3 N 1
ATOM 3634 C CA . GLN C 1 167 ? 21.820 26.368 8.724 1.00 29.63 167 GLN 3 CA 1
ATOM 3635 C C . GLN C 1 167 ? 20.565 26.649 7.950 1.00 31.22 167 GLN 3 C 1
ATOM 3636 O O . GLN C 1 167 ? 19.550 27.064 8.549 1.00 31.31 167 GLN 3 O 1
ATOM 3642 N N . GLY C 1 168 ? 20.634 26.478 6.625 1.00 26.44 168 GLY 3 N 1
ATOM 3643 C CA . GLY C 1 168 ? 19.480 26.709 5.794 1.00 23.71 168 GLY 3 CA 1
ATOM 3644 C C . GLY C 1 168 ? 19.337 28.158 5.316 1.00 27.00 168 GLY 3 C 1
ATOM 3645 O O . GLY C 1 168 ? 20.253 28.963 5.384 1.00 25.51 168 GLY 3 O 1
ATOM 3646 N N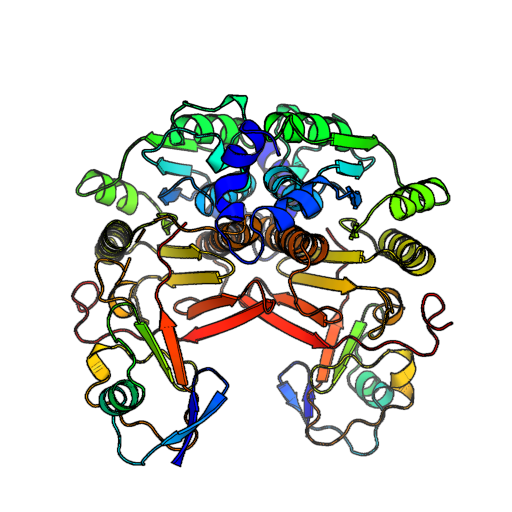 . CYS C 1 169 ? 18.148 28.502 4.883 1.00 25.81 169 CYS 3 N 1
ATOM 3647 C CA . CYS C 1 169 ? 17.943 29.832 4.322 1.00 24.55 169 CYS 3 CA 1
ATOM 3648 C C . CYS C 1 169 ? 16.622 30.379 4.886 1.00 21.69 169 CYS 3 C 1
ATOM 3649 O O . CYS C 1 169 ? 16.012 29.779 5.836 1.00 23.61 169 CYS 3 O 1
ATOM 3652 N N . TYR C 1 170 ? 16.144 31.483 4.328 1.00 21.30 170 TYR 3 N 1
ATOM 3653 C CA . TYR C 1 170 ? 14.917 32.104 4.903 1.00 23.70 170 TYR 3 CA 1
ATOM 3654 C C . TYR C 1 170 ? 13.711 31.179 4.702 1.00 27.48 170 TYR 3 C 1
ATOM 3655 O O . TYR C 1 170 ? 12.810 31.070 5.559 1.00 22.96 170 TYR 3 O 1
ATOM 3664 N N . ARG C 1 171 ? 13.718 30.501 3.557 1.00 23.64 171 ARG 3 N 1
ATOM 3665 C CA . ARG C 1 171 ? 12.651 29.565 3.207 1.00 27.19 171 ARG 3 CA 1
ATOM 3666 C C . ARG C 1 171 ? 12.691 28.287 4.066 1.00 26.28 171 ARG 3 C 1
ATOM 3667 O O . ARG C 1 171 ? 11.667 27.628 4.196 1.00 32.40 171 ARG 3 O 1
ATOM 3675 N N . CYS C 1 172 ? 13.813 27.943 4.682 1.00 24.40 172 CYS 3 N 1
ATOM 3676 C CA . CYS C 1 172 ? 13.812 26.749 5.576 1.00 23.28 172 CYS 3 CA 1
ATOM 3677 C C . CYS C 1 172 ? 13.004 27.044 6.836 1.00 24.51 172 CYS 3 C 1
ATOM 3678 O O . CYS C 1 172 ? 12.369 26.166 7.428 1.00 25.13 172 CYS 3 O 1
ATOM 3681 N N . LEU C 1 173 ? 13.043 28.302 7.263 1.00 22.59 173 LEU 3 N 1
ATOM 3682 C CA . LEU C 1 173 ? 12.339 28.727 8.470 1.00 18.13 173 LEU 3 CA 1
ATOM 3683 C C . LEU C 1 173 ? 10.875 29.084 8.222 1.00 19.84 173 LEU 3 C 1
ATOM 3684 O O . LEU C 1 173 ? 10.005 28.772 9.029 1.00 25.51 173 LEU 3 O 1
ATOM 3689 N N . TRP C 1 174 ? 10.638 29.834 7.140 1.00 22.02 174 TRP 3 N 1
ATOM 3690 C CA . TRP C 1 174 ? 9.324 30.306 6.750 1.00 21.55 174 TRP 3 CA 1
ATOM 3691 C C . TRP C 1 174 ? 8.922 29.732 5.391 1.00 26.84 174 TRP 3 C 1
ATOM 3692 O O . TRP C 1 174 ? 9.384 30.195 4.314 1.00 25.66 174 TRP 3 O 1
ATOM 3703 N N . PRO C 1 175 ? 8.053 28.719 5.411 1.00 29.96 175 PRO 3 N 1
ATOM 3704 C CA . PRO C 1 175 ? 7.641 28.157 4.119 1.00 32.61 175 PRO 3 CA 1
ATOM 3705 C C . PRO C 1 175 ? 6.583 29.080 3.499 1.00 34.70 175 PRO 3 C 1
ATOM 3706 O O . PRO C 1 175 ? 6.362 29.060 2.304 1.00 37.24 175 PRO 3 O 1
ATOM 3710 N N . ASP C 1 176 ? 5.963 29.928 4.316 1.00 37.89 176 ASP 3 N 1
ATOM 3711 C CA . ASP C 1 176 ? 4.873 30.815 3.851 1.00 37.31 176 ASP 3 CA 1
ATOM 3712 C C . ASP C 1 176 ? 5.254 31.881 2.839 1.00 37.28 176 ASP 3 C 1
ATOM 3713 O O . ASP C 1 176 ? 6.325 32.503 2.940 1.00 30.93 176 ASP 3 O 1
ATOM 3718 N N . ASN C 1 177 ? 4.342 32.144 1.903 1.00 37.76 177 ASN 3 N 1
ATOM 3719 C CA . ASN C 1 177 ? 4.574 33.177 0.897 1.00 40.38 177 ASN 3 CA 1
ATOM 3720 C C . ASN C 1 177 ? 3.733 34.436 1.197 1.00 41.57 177 ASN 3 C 1
ATOM 3721 O O . ASN C 1 177 ? 3.795 35.415 0.443 1.00 40.48 177 ASN 3 O 1
ATOM 3726 N N . GLN C 1 178 ? 2.962 34.402 2.289 1.00 36.85 178 GLN 3 N 1
ATOM 3727 C CA . GLN C 1 178 ? 2.088 35.520 2.707 1.00 43.50 178 GLN 3 CA 1
ATOM 3728 C C . GLN C 1 178 ? 1.877 35.390 4.214 1.00 43.37 178 GLN 3 C 1
ATOM 3729 O O . GLN C 1 178 ? 2.000 34.293 4.750 1.00 36.02 178 GLN 3 O 1
ATOM 3735 N N . GLU C 1 179 ? 1.600 36.489 4.915 1.00 43.13 179 GLU 3 N 1
ATOM 3736 C CA . GLU C 1 179 ? 1.338 36.360 6.359 1.00 49.40 179 GLU 3 CA 1
ATOM 3737 C C . GLU C 1 179 ? -0.022 35.669 6.518 1.00 51.14 179 GLU 3 C 1
ATOM 3738 O O . GLU C 1 179 ? -0.821 35.629 5.576 1.00 53.07 179 GLU 3 O 1
ATOM 3744 N N . PRO C 1 180 ? -0.310 35.111 7.702 1.00 52.85 180 PRO 3 N 1
ATOM 3745 C CA . PRO C 1 180 ? -1.614 34.429 7.825 1.00 55.78 180 PRO 3 CA 1
ATOM 3746 C C . PRO C 1 180 ? -2.872 35.243 8.192 1.00 55.72 180 PRO 3 C 1
ATOM 3747 O O . PRO C 1 180 ? -2.792 36.394 8.629 1.00 55.69 180 PRO 3 O 1
ATOM 3751 N N . THR C 1 186 ? -1.341 47.443 7.249 1.00 45.10 186 THR 3 N 1
ATOM 3752 C CA . THR C 1 186 ? 0.039 47.621 7.720 1.00 53.01 186 THR 3 CA 1
ATOM 3753 C C . THR C 1 186 ? -0.128 48.190 9.147 1.00 52.14 186 THR 3 C 1
ATOM 3754 O O . THR C 1 186 ? -0.710 49.272 9.344 1.00 53.91 186 THR 3 O 1
ATOM 3758 N N . ALA C 1 187 ? 0.363 47.430 10.132 1.00 46.00 187 ALA 3 N 1
ATOM 3759 C CA . ALA C 1 187 ? 0.186 47.750 11.552 1.00 41.02 187 ALA 3 CA 1
ATOM 3760 C C . ALA C 1 187 ? 1.108 48.809 12.159 1.00 30.58 187 ALA 3 C 1
ATOM 3761 O O . ALA C 1 187 ? 1.946 49.374 11.483 1.00 37.80 187 ALA 3 O 1
ATOM 3763 N N . GLY C 1 188 ? 0.943 49.058 13.449 1.00 30.10 188 GLY 3 N 1
ATOM 3764 C CA . GLY C 1 188 ? 1.800 50.035 14.101 1.00 31.67 188 GLY 3 CA 1
ATOM 3765 C C . GLY C 1 188 ? 3.183 49.475 14.459 1.00 29.10 188 GLY 3 C 1
ATOM 3766 O O . GLY C 1 188 ? 3.457 48.233 14.514 1.00 22.82 188 GLY 3 O 1
ATOM 3767 N N . VAL C 1 189 ? 4.067 50.415 14.716 1.00 24.33 189 VAL 3 N 1
ATOM 3768 C CA . VAL C 1 189 ? 5.423 50.095 15.088 1.00 22.49 189 VAL 3 CA 1
ATOM 3769 C C . VAL C 1 189 ? 6.083 51.291 15.769 1.00 24.01 189 VAL 3 C 1
ATOM 3770 O O . VAL C 1 189 ? 5.809 52.484 15.458 1.00 24.64 189 VAL 3 O 1
ATOM 3774 N N . VAL C 1 190 ? 6.895 50.952 16.752 1.00 24.30 190 VAL 3 N 1
ATOM 3775 C CA . VAL C 1 190 ? 7.657 51.918 17.539 1.00 24.58 190 VAL 3 CA 1
ATOM 3776 C C . VAL C 1 190 ? 8.943 52.215 16.760 1.00 27.70 190 VAL 3 C 1
ATOM 3777 O O . VAL C 1 190 ? 9.665 51.298 16.318 1.00 21.85 190 VAL 3 O 1
ATOM 3781 N N . GLY C 1 191 ? 9.196 53.508 16.568 1.00 21.65 191 GLY 3 N 1
ATOM 3782 C CA . GLY C 1 191 ? 10.327 53.963 15.822 1.00 15.33 191 GLY 3 CA 1
ATOM 3783 C C . GLY C 1 191 ? 11.646 53.313 16.164 1.00 24.75 191 GLY 3 C 1
ATOM 3784 O O . GLY C 1 191 ? 12.292 52.700 15.310 1.00 21.06 191 GLY 3 O 1
ATOM 3785 N N . PRO C 1 192 ? 12.069 53.430 17.424 1.00 21.82 192 PRO 3 N 1
ATOM 3786 C CA . PRO C 1 192 ? 13.344 52.848 17.845 1.00 20.17 192 PRO 3 CA 1
ATOM 3787 C C . PRO C 1 192 ? 13.373 51.330 17.804 1.00 20.21 192 PRO 3 C 1
ATOM 3788 O O . PRO C 1 192 ? 14.428 50.762 17.829 1.00 19.48 192 PRO 3 O 1
ATOM 3792 N N . VAL C 1 193 ? 12.246 50.656 17.774 1.00 17.77 193 VAL 3 N 1
ATOM 3793 C CA . VAL C 1 193 ? 12.355 49.185 17.671 1.00 19.99 193 VAL 3 CA 1
ATOM 3794 C C . VAL C 1 193 ? 12.781 48.798 16.238 1.00 20.90 193 VAL 3 C 1
ATOM 3795 O O . VAL C 1 193 ? 13.708 48.006 16.029 1.00 20.21 193 VAL 3 O 1
ATOM 3799 N N . VAL C 1 194 ? 12.115 49.339 15.226 1.00 21.82 194 VAL 3 N 1
ATOM 3800 C CA . VAL C 1 194 ? 12.502 48.991 13.864 1.00 22.62 194 VAL 3 CA 1
ATOM 3801 C C . VAL C 1 194 ? 13.910 49.585 13.628 1.00 21.75 194 VAL 3 C 1
ATOM 3802 O O . VAL C 1 194 ? 14.746 49.023 12.902 1.00 21.86 194 VAL 3 O 1
ATOM 3806 N N . GLY C 1 195 ? 14.183 50.721 14.254 1.00 19.57 195 GLY 3 N 1
ATOM 3807 C CA . GLY C 1 195 ? 15.500 51.350 14.117 1.00 21.45 195 GLY 3 CA 1
ATOM 3808 C C . GLY C 1 195 ? 16.616 50.463 14.694 1.00 21.72 195 GLY 3 C 1
ATOM 3809 O O . GLY C 1 195 ? 17.683 50.340 14.063 1.00 24.05 195 GLY 3 O 1
ATOM 3810 N N . VAL C 1 196 ? 16.396 49.854 15.858 1.00 17.13 196 VAL 3 N 1
ATOM 3811 C CA . VAL C 1 196 ? 17.461 49.036 16.376 1.00 21.34 196 VAL 3 CA 1
ATOM 3812 C C . VAL C 1 196 ? 17.732 47.820 15.473 1.00 18.21 196 VAL 3 C 1
ATOM 3813 O O . VAL C 1 196 ? 18.897 47.464 15.268 1.00 19.70 196 VAL 3 O 1
ATOM 3817 N N . MET C 1 197 ? 16.687 47.263 14.870 1.00 16.28 197 MET 3 N 1
ATOM 3818 C CA . MET C 1 197 ? 16.879 46.095 13.981 1.00 20.72 197 MET 3 CA 1
ATOM 3819 C C . MET C 1 197 ? 17.660 46.497 12.754 1.00 22.58 197 MET 3 C 1
ATOM 3820 O O . MET C 1 197 ? 18.556 45.781 12.313 1.00 19.97 197 MET 3 O 1
ATOM 3825 N N . GLY C 1 198 ? 17.341 47.657 12.168 1.00 18.16 198 GLY 3 N 1
ATOM 3826 C CA . GLY C 1 198 ? 18.109 48.031 10.997 1.00 13.72 198 GLY 3 CA 1
ATOM 3827 C C . GLY C 1 198 ? 19.543 48.387 11.336 1.00 17.56 198 GLY 3 C 1
ATOM 3828 O O . GLY C 1 198 ? 20.462 48.116 10.555 1.00 19.03 198 GLY 3 O 1
ATOM 3829 N N . THR C 1 199 ? 19.751 49.041 12.479 1.00 17.05 199 THR 3 N 1
ATOM 3830 C CA . THR C 1 199 ? 21.124 49.383 12.888 1.00 17.86 199 THR 3 CA 1
ATOM 3831 C C . THR C 1 199 ? 21.909 48.070 13.109 1.00 21.27 199 THR 3 C 1
ATOM 3832 O O . THR C 1 199 ? 23.118 47.975 12.776 1.00 18.61 199 THR 3 O 1
ATOM 3836 N N . LEU C 1 200 ? 21.246 47.070 13.688 1.00 17.45 200 LEU 3 N 1
ATOM 3837 C CA . LEU C 1 200 ? 21.922 45.760 13.899 1.00 19.16 200 LEU 3 CA 1
ATOM 3838 C C . LEU C 1 200 ? 22.261 45.098 12.554 1.00 16.66 200 LEU 3 C 1
ATOM 3839 O O . LEU C 1 200 ? 23.261 44.428 12.453 1.00 21.03 200 LEU 3 O 1
ATOM 3844 N N . GLN C 1 201 ? 21.408 45.263 11.537 1.00 19.37 201 GLN 3 N 1
ATOM 3845 C CA . GLN C 1 201 ? 21.728 44.781 10.203 1.00 22.04 201 GLN 3 CA 1
ATOM 3846 C C . GLN C 1 201 ? 23.033 45.446 9.731 1.00 22.16 201 GLN 3 C 1
ATOM 3847 O O . GLN C 1 201 ? 23.877 44.779 9.172 1.00 17.88 201 GLN 3 O 1
ATOM 3853 N N . ALA C 1 202 ? 23.187 46.766 9.913 1.00 16.19 202 ALA 3 N 1
ATOM 3854 C CA . ALA C 1 202 ? 24.458 47.420 9.512 1.00 15.80 202 ALA 3 CA 1
ATOM 3855 C C . ALA C 1 202 ? 25.671 46.797 10.242 1.00 16.04 202 ALA 3 C 1
ATOM 3856 O O . ALA C 1 202 ? 26.744 46.580 9.659 1.00 18.58 202 ALA 3 O 1
ATOM 3858 N N . LEU C 1 203 ? 25.524 46.605 11.547 1.00 16.82 203 LEU 3 N 1
ATOM 3859 C CA . LEU C 1 203 ? 26.560 46.006 12.353 1.00 19.37 203 LEU 3 CA 1
ATOM 3860 C C . LEU C 1 203 ? 26.980 44.633 11.739 1.00 19.01 203 LEU 3 C 1
ATOM 3861 O O . LEU C 1 203 ? 28.166 44.340 11.602 1.00 19.00 203 LEU 3 O 1
ATOM 3866 N N . GLU C 1 204 ? 26.006 43.792 11.426 1.00 20.44 204 GLU 3 N 1
ATOM 3867 C CA . GLU C 1 204 ? 26.331 42.447 10.877 1.00 21.15 204 GLU 3 CA 1
ATOM 3868 C C . GLU C 1 204 ? 27.069 42.610 9.533 1.00 22.24 204 GLU 3 C 1
ATOM 3869 O O . GLU C 1 204 ? 27.990 41.866 9.199 1.00 20.24 204 GLU 3 O 1
ATOM 3875 N N . ALA C 1 205 ? 26.688 43.620 8.768 1.00 18.54 205 ALA 3 N 1
ATOM 3876 C CA . ALA C 1 205 ? 27.324 43.847 7.469 1.00 22.21 205 ALA 3 CA 1
ATOM 3877 C C . ALA C 1 205 ? 28.773 44.250 7.592 1.00 18.02 205 ALA 3 C 1
ATOM 3878 O O . ALA C 1 205 ? 29.640 43.786 6.835 1.00 20.34 205 ALA 3 O 1
ATOM 3880 N N . ILE C 1 206 ? 29.053 45.095 8.553 1.00 21.47 206 ILE 3 N 1
ATOM 3881 C CA . ILE C 1 206 ? 30.411 45.549 8.762 1.00 21.49 206 ILE 3 CA 1
ATOM 3882 C C . ILE C 1 206 ? 31.283 44.406 9.213 1.00 17.59 206 ILE 3 C 1
ATOM 3883 O O . ILE C 1 206 ? 32.420 44.295 8.768 1.00 24.44 206 ILE 3 O 1
ATOM 3888 N N . LYS C 1 207 ? 30.753 43.569 10.088 1.00 19.11 207 LYS 3 N 1
ATOM 3889 C CA . LYS C 1 207 ? 31.525 42.412 10.562 1.00 22.84 207 LYS 3 CA 1
ATOM 3890 C C . LYS C 1 207 ? 31.789 41.443 9.406 1.00 27.26 207 LYS 3 C 1
ATOM 3891 O O . LYS C 1 207 ? 32.935 40.931 9.256 1.00 28.20 207 LYS 3 O 1
ATOM 3897 N N . LEU C 1 208 ? 30.758 41.204 8.590 1.00 21.50 208 LEU 3 N 1
ATOM 3898 C CA . LEU C 1 208 ? 30.939 40.272 7.492 1.00 22.85 208 LEU 3 CA 1
ATOM 3899 C C . LEU C 1 208 ? 31.931 40.810 6.474 1.00 26.90 208 LEU 3 C 1
ATOM 3900 O O . LEU C 1 208 ? 32.816 40.076 6.020 1.00 26.18 208 LEU 3 O 1
ATOM 3909 N N . LEU C 1 209 ? 31.804 42.095 6.107 1.00 22.96 209 LEU 3 N 1
ATOM 3910 C CA . LEU C 1 209 ? 32.688 42.667 5.123 1.00 25.26 209 LEU 3 CA 1
ATOM 3911 C C . LEU C 1 209 ? 34.116 42.875 5.635 1.00 30.35 209 LEU 3 C 1
ATOM 3912 O O . LEU C 1 209 ? 35.065 42.823 4.865 1.00 27.59 209 LEU 3 O 1
ATOM 3917 N N . SER C 1 210 ? 34.293 43.102 6.927 1.00 27.42 210 SER 3 N 1
ATOM 3918 C CA . SER C 1 210 ? 35.666 43.341 7.354 1.00 28.70 210 SER 3 CA 1
ATOM 3919 C C . SER C 1 210 ? 36.327 42.033 7.793 1.00 30.05 210 SER 3 C 1
ATOM 3920 O O . SER C 1 210 ? 37.486 42.002 8.114 1.00 34.19 210 SER 3 O 1
ATOM 3925 N N . GLY C 1 211 ? 35.577 40.944 7.805 1.00 29.02 211 GLY 3 N 1
ATOM 3926 C CA . GLY C 1 211 ? 36.168 39.677 8.179 1.00 31.06 211 GLY 3 CA 1
ATOM 3927 C C . GLY C 1 211 ? 36.262 39.414 9.665 1.00 35.30 211 GLY 3 C 1
ATOM 3928 O O . GLY C 1 211 ? 37.159 38.723 10.090 1.00 34.86 211 GLY 3 O 1
ATOM 3929 N N . ILE C 1 212 ? 35.326 39.943 10.457 1.00 33.74 212 ILE 3 N 1
ATOM 3930 C CA . ILE C 1 212 ? 35.336 39.735 11.886 1.00 30.25 212 ILE 3 CA 1
ATOM 3931 C C . ILE C 1 212 ? 34.559 38.473 12.202 1.00 31.79 212 ILE 3 C 1
ATOM 3932 O O . ILE C 1 212 ? 33.409 38.331 11.833 1.00 30.92 212 ILE 3 O 1
ATOM 3937 N N . GLU C 1 213 ? 35.197 37.550 12.903 1.00 35.84 213 GLU 3 N 1
ATOM 3938 C CA . GLU C 1 213 ? 34.559 36.297 13.262 1.00 40.27 213 GLU 3 CA 1
ATOM 3939 C C . GLU C 1 213 ? 33.360 36.560 14.163 1.00 39.64 213 GLU 3 C 1
ATOM 3940 O O . GLU C 1 213 ? 33.475 37.117 15.267 1.00 36.96 213 GLU 3 O 1
ATOM 3946 N N . THR C 1 214 ? 32.202 36.122 13.714 1.00 39.72 214 THR 3 N 1
ATOM 3947 C CA . THR C 1 214 ? 31.000 36.371 14.490 1.00 37.08 214 THR 3 CA 1
ATOM 3948 C C . THR C 1 214 ? 29.988 35.307 14.125 1.00 34.66 214 THR 3 C 1
ATOM 3949 O O . THR C 1 214 ? 30.089 34.714 13.067 1.00 35.42 214 THR 3 O 1
ATOM 3953 N N . PRO C 1 215 ? 28.985 35.067 14.980 1.00 37.17 215 PRO 3 N 1
ATOM 3954 C CA . PRO C 1 215 ? 28.025 34.015 14.585 1.00 38.11 215 PRO 3 CA 1
ATOM 3955 C C . PRO C 1 215 ? 27.082 34.362 13.411 1.00 37.62 215 PRO 3 C 1
ATOM 3956 O O . PRO C 1 215 ? 26.856 35.536 13.073 1.00 39.21 215 PRO 3 O 1
ATOM 3960 N N . ALA C 1 216 ? 26.572 33.321 12.764 1.00 32.45 216 ALA 3 N 1
ATOM 3961 C CA . ALA C 1 216 ? 25.616 33.468 11.678 1.00 30.30 216 ALA 3 CA 1
ATOM 3962 C C . ALA C 1 216 ? 24.703 32.238 11.802 1.00 31.53 216 ALA 3 C 1
ATOM 3963 O O . ALA C 1 216 ? 25.021 31.294 12.556 1.00 30.35 216 ALA 3 O 1
ATOM 3965 N N . GLY C 1 217 ? 23.554 32.237 11.127 1.00 31.95 217 GLY 3 N 1
ATOM 3966 C CA . GLY C 1 217 ? 22.665 31.074 11.205 1.00 30.57 217 GLY 3 CA 1
ATOM 3967 C C . GLY C 1 217 ? 21.976 30.942 12.548 1.00 33.50 217 GLY 3 C 1
ATOM 3968 O O . GLY C 1 217 ? 21.705 29.851 13.067 1.00 28.21 217 GLY 3 O 1
ATOM 3969 N N . GLU C 1 218 ? 21.654 32.108 13.086 1.00 27.18 218 GLU 3 N 1
ATOM 3970 C CA . GLU C 1 218 ? 21.034 32.257 14.378 1.00 29.73 218 GLU 3 CA 1
ATOM 3971 C C . GLU C 1 218 ? 19.840 33.219 14.212 1.00 32.08 218 GLU 3 C 1
ATOM 3972 O O . GLU C 1 218 ? 20.016 34.271 13.628 1.00 22.49 218 GLU 3 O 1
ATOM 3978 N N . LEU C 1 219 ? 18.650 32.880 14.714 1.00 26.33 219 LEU 3 N 1
ATOM 3979 C CA . LEU C 1 219 ? 17.533 33.793 14.620 1.00 26.95 219 LEU 3 CA 1
ATOM 3980 C C . LEU C 1 219 ? 17.534 34.586 15.957 1.00 24.89 219 LEU 3 C 1
ATOM 3981 O O . LEU C 1 219 ? 17.555 33.988 17.029 1.00 23.67 219 LEU 3 O 1
ATOM 3986 N N . ARG C 1 220 ? 17.619 35.924 15.869 1.00 18.85 220 ARG 3 N 1
ATOM 3987 C CA . ARG C 1 220 ? 17.635 36.767 17.059 1.00 18.92 220 ARG 3 CA 1
ATOM 3988 C C . ARG C 1 220 ? 16.275 37.468 17.173 1.00 21.38 220 ARG 3 C 1
ATOM 3989 O O . ARG C 1 220 ? 15.816 38.105 16.243 1.00 22.64 220 ARG 3 O 1
ATOM 3997 N N . LEU C 1 221 ? 15.613 37.306 18.301 1.00 20.03 221 LEU 3 N 1
ATOM 3998 C CA . LEU C 1 221 ? 14.273 37.864 18.493 1.00 22.70 221 LEU 3 CA 1
ATOM 3999 C C . LEU C 1 221 ? 14.325 38.907 19.612 1.00 19.18 221 LEU 3 C 1
ATOM 4000 O O . LEU C 1 221 ? 14.922 38.699 20.669 1.00 19.99 221 LEU 3 O 1
ATOM 4005 N N . PHE C 1 222 ? 13.696 40.034 19.356 1.00 21.23 222 PHE 3 N 1
ATOM 4006 C CA . PHE C 1 222 ? 13.712 41.121 20.339 1.00 20.21 222 PHE 3 CA 1
ATOM 4007 C C . PHE C 1 222 ? 12.284 41.446 20.790 1.00 14.66 222 PHE 3 C 1
ATOM 4008 O O . PHE C 1 222 ? 11.400 41.608 19.962 1.00 16.90 222 PHE 3 O 1
ATOM 4016 N N . ASP C 1 223 ? 12.051 41.526 22.099 1.00 19.57 223 ASP 3 N 1
ATOM 4017 C CA . ASP C 1 223 ? 10.740 41.993 22.605 1.00 23.15 223 ASP 3 CA 1
ATOM 4018 C C . ASP C 1 223 ? 11.111 43.386 23.257 1.00 20.75 223 ASP 3 C 1
ATOM 4019 O O . ASP C 1 223 ? 11.679 43.431 24.332 1.00 24.78 223 ASP 3 O 1
ATOM 4024 N N . GLY C 1 224 ? 10.751 44.486 22.592 1.00 22.46 224 GLY 3 N 1
ATOM 4025 C CA . GLY C 1 224 ? 11.078 45.827 23.066 1.00 25.31 224 GLY 3 CA 1
ATOM 4026 C C . GLY C 1 224 ? 10.321 46.251 24.303 1.00 30.09 224 GLY 3 C 1
ATOM 4027 O O . GLY C 1 224 ? 10.672 47.260 24.925 1.00 31.12 224 GLY 3 O 1
ATOM 4028 N N . LYS C 1 225 ? 9.266 45.507 24.648 1.00 26.17 225 LYS 3 N 1
ATOM 4029 C CA . LYS C 1 225 ? 8.456 45.817 25.831 1.00 26.90 225 LYS 3 CA 1
ATOM 4030 C C . LYS C 1 225 ? 9.040 45.167 27.070 1.00 30.05 225 LYS 3 C 1
ATOM 4031 O O . LYS C 1 225 ? 9.141 45.796 28.152 1.00 27.39 225 LYS 3 O 1
ATOM 4037 N N . SER C 1 226 ? 9.397 43.878 26.958 1.00 28.59 226 SER 3 N 1
ATOM 4038 C CA . SER C 1 226 ? 10.018 43.200 28.095 1.00 25.92 226 SER 3 CA 1
ATOM 4039 C C . SER C 1 226 ? 11.536 43.512 28.087 1.00 23.96 226 SER 3 C 1
ATOM 4040 O O . SER C 1 226 ? 12.233 43.223 29.068 1.00 24.91 226 SER 3 O 1
ATOM 4043 N N . SER C 1 227 ? 12.039 44.069 26.979 1.00 21.17 227 SER 3 N 1
ATOM 4044 C CA . SER C 1 227 ? 13.471 44.417 26.848 1.00 22.30 227 SER 3 CA 1
ATOM 4045 C C . SER C 1 227 ? 14.380 43.201 26.872 1.00 26.47 227 SER 3 C 1
ATOM 4046 O O . SER C 1 227 ? 15.500 43.233 27.403 1.00 30.05 227 SER 3 O 1
ATOM 4049 N N . GLN C 1 228 ? 13.882 42.120 26.303 1.00 20.14 228 GLN 3 N 1
ATOM 4050 C CA . GLN C 1 228 ? 14.630 40.850 26.268 1.00 24.00 228 GLN 3 CA 1
ATOM 4051 C C . GLN C 1 228 ? 14.955 40.371 24.847 1.00 19.96 228 GLN 3 C 1
ATOM 4052 O O . GLN C 1 228 ? 14.200 40.631 23.947 1.00 19.52 228 GLN 3 O 1
ATOM 4058 N N . TRP C 1 229 ? 16.083 39.681 24.680 1.00 16.36 229 TRP 3 N 1
ATOM 4059 C CA . TRP C 1 229 ? 16.506 39.117 23.409 1.00 18.42 229 TRP 3 CA 1
ATOM 4060 C C . TRP C 1 229 ? 16.623 37.588 23.595 1.00 22.95 229 TRP 3 C 1
ATOM 4061 O O . TRP C 1 229 ? 16.902 37.130 24.699 1.00 21.72 229 TRP 3 O 1
ATOM 4072 N N . ARG C 1 230 ? 16.376 36.824 22.550 1.00 21.29 230 ARG 3 N 1
ATOM 4073 C CA . ARG C 1 230 ? 16.669 35.373 22.643 1.00 26.81 230 ARG 3 CA 1
ATOM 4074 C C . ARG C 1 230 ? 17.279 35.019 21.301 1.00 28.32 230 ARG 3 C 1
ATOM 4075 O O . ARG C 1 230 ? 16.989 35.686 20.310 1.00 26.13 230 ARG 3 O 1
ATOM 4083 N N . SER C 1 231 ? 18.165 34.016 21.285 1.00 23.70 231 SER 3 N 1
ATOM 4084 C CA . SER C 1 231 ? 18.854 33.574 20.084 1.00 21.69 231 SER 3 CA 1
ATOM 4085 C C . SER C 1 231 ? 18.487 32.132 19.870 1.00 28.19 231 SER 3 C 1
ATOM 4086 O O . SER C 1 231 ? 18.643 31.318 20.789 1.00 23.68 231 SER 3 O 1
ATOM 4089 N N . LEU C 1 232 ? 18.020 31.813 18.668 1.00 28.60 232 LEU 3 N 1
ATOM 4090 C CA . LEU C 1 232 ? 17.620 30.422 18.351 1.00 28.09 232 LEU 3 CA 1
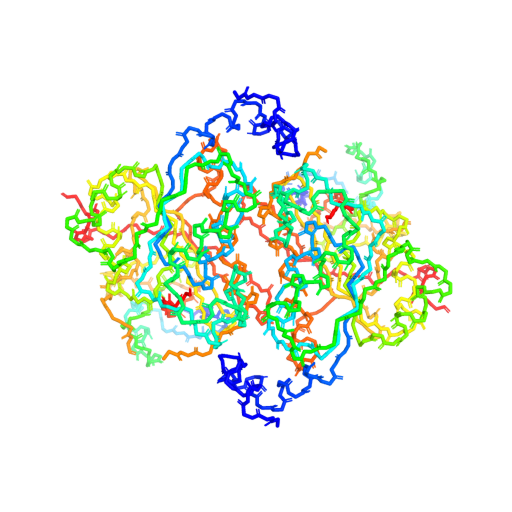ATOM 4091 C C . LEU C 1 232 ? 18.490 29.923 17.205 1.00 30.60 232 LEU 3 C 1
ATOM 4092 O O . LEU C 1 232 ? 18.747 30.657 16.254 1.00 24.45 232 LEU 3 O 1
ATOM 4097 N N . ALA C 1 233 ? 18.958 28.680 17.304 1.00 26.68 233 ALA 3 N 1
ATOM 4098 C CA . ALA C 1 233 ? 19.807 28.130 16.242 1.00 23.96 233 ALA 3 CA 1
ATOM 4099 C C . ALA C 1 233 ? 18.899 27.749 15.099 1.00 21.43 233 ALA 3 C 1
ATOM 4100 O O . ALA C 1 233 ? 17.932 26.991 15.313 1.00 26.98 233 ALA 3 O 1
ATOM 4102 N N . LEU C 1 234 ? 19.193 28.243 13.887 1.00 18.86 234 LEU 3 N 1
ATOM 4103 C CA . LEU C 1 234 ? 18.399 27.923 12.719 1.00 21.96 234 LEU 3 CA 1
ATOM 4104 C C . LEU C 1 234 ? 18.710 26.446 12.318 1.00 27.94 234 LEU 3 C 1
ATOM 4105 O O . LEU C 1 234 ? 19.687 25.865 12.802 1.00 27.92 234 LEU 3 O 1
ATOM 4110 N N . ARG C 1 235 ? 17.893 25.862 11.455 1.00 24.94 235 ARG 3 N 1
ATOM 4111 C CA . ARG C 1 235 ? 18.167 24.466 11.021 1.00 27.92 235 ARG 3 CA 1
ATOM 4112 C C . ARG C 1 235 ? 17.658 24.305 9.600 1.00 27.20 235 ARG 3 C 1
ATOM 4113 O O . ARG C 1 235 ? 16.513 24.639 9.304 1.00 26.33 235 ARG 3 O 1
ATOM 4121 N N . ARG C 1 236 ? 18.486 23.798 8.704 1.00 28.95 236 ARG 3 N 1
ATOM 4122 C CA . ARG C 1 236 ? 17.998 23.652 7.354 1.00 32.06 236 ARG 3 CA 1
ATOM 4123 C C . ARG C 1 236 ? 16.907 22.602 7.248 1.00 31.32 236 ARG 3 C 1
ATOM 4124 O O . ARG C 1 236 ? 16.793 21.691 8.078 1.00 30.29 236 ARG 3 O 1
ATOM 4132 N N . ALA C 1 237 ? 16.025 22.818 6.283 1.00 30.54 237 ALA 3 N 1
ATOM 4133 C CA . ALA C 1 237 ? 14.927 21.894 6.053 1.00 31.95 237 ALA 3 CA 1
ATOM 4134 C C . ALA C 1 237 ? 15.349 21.011 4.869 1.00 32.06 237 ALA 3 C 1
ATOM 4135 O O . ALA C 1 237 ? 15.698 21.510 3.796 1.00 29.59 237 ALA 3 O 1
ATOM 4137 N N . SER C 1 238 ? 15.302 19.701 5.078 1.00 37.15 238 SER 3 N 1
ATOM 4138 C CA . SER C 1 238 ? 15.668 18.740 4.035 1.00 39.70 238 SER 3 CA 1
ATOM 4139 C C . SER C 1 238 ? 14.973 18.983 2.727 1.00 35.72 238 SER 3 C 1
ATOM 4140 O O . SER C 1 238 ? 15.584 18.872 1.665 1.00 40.95 238 SER 3 O 1
ATOM 4143 N N . GLY C 1 239 ? 13.683 19.252 2.784 1.00 32.58 239 GLY 3 N 1
ATOM 4144 C CA . GLY C 1 239 ? 12.978 19.472 1.540 1.00 34.08 239 GLY 3 CA 1
ATOM 4145 C C . GLY C 1 239 ? 12.948 20.937 1.095 1.00 37.46 239 GLY 3 C 1
ATOM 4146 O O . GLY C 1 239 ? 12.117 21.298 0.256 1.00 41.51 239 GLY 3 O 1
ATOM 4147 N N . CYS C 1 240 ? 13.830 21.796 1.609 1.00 34.63 240 CYS 3 N 1
ATOM 4148 C CA . CYS C 1 240 ? 13.776 23.209 1.155 1.00 29.85 240 CYS 3 CA 1
ATOM 4149 C C . CYS C 1 240 ? 13.937 23.338 -0.364 1.00 27.40 240 CYS 3 C 1
ATOM 4150 O O . CYS C 1 240 ? 14.932 22.930 -0.924 1.00 28.62 240 CYS 3 O 1
ATOM 4153 N N . PRO C 1 241 ? 12.958 23.939 -1.048 1.00 30.70 241 PRO 3 N 1
ATOM 4154 C CA . PRO C 1 241 ? 13.073 24.086 -2.512 1.00 32.13 241 PRO 3 CA 1
ATOM 4155 C C . PRO C 1 241 ? 14.106 25.105 -2.993 1.00 32.91 241 PRO 3 C 1
ATOM 4156 O O . PRO C 1 241 ? 14.393 25.175 -4.168 1.00 31.91 241 PRO 3 O 1
ATOM 4160 N N . VAL C 1 242 ? 14.677 25.878 -2.076 1.00 25.10 242 VAL 3 N 1
ATOM 4161 C CA . VAL C 1 242 ? 15.673 26.878 -2.435 1.00 24.16 242 VAL 3 CA 1
ATOM 4162 C C . VAL C 1 242 ? 17.098 26.413 -2.189 1.00 23.79 242 VAL 3 C 1
ATOM 4163 O O . VAL C 1 242 ? 17.929 26.452 -3.081 1.00 24.61 242 VAL 3 O 1
ATOM 4167 N N . CYS C 1 243 ? 17.414 25.965 -0.984 1.00 24.04 243 CYS 3 N 1
ATOM 4168 C CA . CYS C 1 243 ? 18.790 25.577 -0.703 1.00 29.04 243 CYS 3 CA 1
ATOM 4169 C C . CYS C 1 243 ? 18.885 24.046 -0.586 1.00 30.84 243 CYS 3 C 1
ATOM 4170 O O . CYS C 1 243 ? 19.938 23.521 -0.262 1.00 31.59 243 CYS 3 O 1
ATOM 4173 N N . GLY C 1 244 ? 17.761 23.386 -0.829 1.00 32.99 244 GLY 3 N 1
ATOM 4174 C CA . GLY C 1 244 ? 17.681 21.941 -0.731 1.00 48.15 244 GLY 3 CA 1
ATOM 4175 C C . GLY C 1 244 ? 18.670 21.256 -1.646 1.00 55.57 244 GLY 3 C 1
ATOM 4176 O O . GLY C 1 244 ? 18.938 20.066 -1.471 1.00 57.90 244 GLY 3 O 1
ATOM 4177 N N . GLY C 1 245 ? 19.207 21.994 -2.619 1.00 60.37 245 GLY 3 N 1
ATOM 4178 C CA . GLY C 1 245 ? 20.176 21.416 -3.544 1.00 67.26 245 GLY 3 CA 1
ATOM 4179 C C . GLY C 1 245 ? 19.592 20.428 -4.552 1.00 70.71 245 GLY 3 C 1
ATOM 4180 O O . GLY C 1 245 ? 19.932 20.529 -5.759 1.00 72.06 245 GLY 3 O 1
ATOM 4181 N N . MET D 2 1 ? 5.453 14.598 29.699 1.00 58.70 1 MET 4 N 1
ATOM 4182 C CA . MET D 2 1 ? 5.277 14.824 31.167 1.00 59.25 1 MET 4 CA 1
ATOM 4183 C C . MET D 2 1 ? 5.053 16.321 31.434 1.00 55.66 1 MET 4 C 1
ATOM 4184 O O . MET D 2 1 ? 3.945 16.840 31.321 1.00 54.91 1 MET 4 O 1
ATOM 4189 N N . GLN D 2 2 ? 6.109 17.018 31.811 1.00 52.82 2 GLN 4 N 1
ATOM 4190 C CA . GLN D 2 2 ? 5.989 18.448 32.039 1.00 48.03 2 GLN 4 CA 1
ATOM 4191 C C . GLN D 2 2 ? 6.895 19.137 31.044 1.00 40.12 2 GLN 4 C 1
ATOM 4192 O O . GLN D 2 2 ? 7.981 18.638 30.743 1.00 39.76 2 GLN 4 O 1
ATOM 4198 N N . ILE D 2 3 ? 6.430 20.250 30.483 1.00 38.74 3 ILE 4 N 1
ATOM 4199 C CA . ILE D 2 3 ? 7.244 21.012 29.547 1.00 33.19 3 ILE 4 CA 1
ATOM 4200 C C . ILE D 2 3 ? 7.077 22.510 29.847 1.00 35.80 3 ILE 4 C 1
ATOM 4201 O O . ILE D 2 3 ? 6.265 22.930 30.659 1.00 33.59 3 ILE 4 O 1
ATOM 4206 N N . LEU D 2 4 ? 7.867 23.306 29.152 1.00 38.10 4 LEU 4 N 1
ATOM 4207 C CA . LEU D 2 4 ? 7.778 24.739 29.238 1.00 36.85 4 LEU 4 CA 1
ATOM 4208 C C . LEU D 2 4 ? 7.248 25.113 27.828 1.00 34.94 4 LEU 4 C 1
ATOM 4209 O O . LEU D 2 4 ? 7.772 24.643 26.814 1.00 35.37 4 LEU 4 O 1
ATOM 4214 N N . PHE D 2 5 ? 6.176 25.896 27.749 1.00 32.25 5 PHE 4 N 1
ATOM 4215 C CA . PHE D 2 5 ? 5.648 26.286 26.456 1.00 33.47 5 PHE 4 CA 1
ATOM 4216 C C . PHE D 2 5 ? 5.560 27.815 26.444 1.00 35.96 5 PHE 4 C 1
ATOM 4217 O O . PHE D 2 5 ? 4.737 28.413 27.142 1.00 33.42 5 PHE 4 O 1
ATOM 4225 N N . ASN D 2 6 ? 6.429 28.433 25.660 1.00 33.31 6 ASN 4 N 1
ATOM 4226 C CA . ASN D 2 6 ? 6.478 29.864 25.616 1.00 33.91 6 ASN 4 CA 1
ATOM 4227 C C . ASN D 2 6 ? 6.729 30.387 27.034 1.00 36.61 6 ASN 4 C 1
ATOM 4228 O O . ASN D 2 6 ? 6.015 31.245 27.530 1.00 40.55 6 ASN 4 O 1
ATOM 4233 N N . ASP D 2 7 ? 7.776 29.846 27.646 1.00 36.10 7 ASP 4 N 1
ATOM 4234 C CA . ASP D 2 7 ? 8.251 30.186 28.979 1.00 45.27 7 ASP 4 CA 1
ATOM 4235 C C . ASP D 2 7 ? 7.311 29.846 30.151 1.00 48.81 7 ASP 4 C 1
ATOM 4236 O O . ASP D 2 7 ? 7.675 30.072 31.310 1.00 50.63 7 ASP 4 O 1
ATOM 4241 N N . GLN D 2 8 ? 6.128 29.308 29.854 1.00 46.64 8 GLN 4 N 1
ATOM 4242 C CA . GLN D 2 8 ? 5.156 28.947 30.887 1.00 45.88 8 GLN 4 CA 1
ATOM 4243 C C . GLN D 2 8 ? 5.070 27.422 31.084 1.00 45.75 8 GLN 4 C 1
ATOM 4244 O O . GLN D 2 8 ? 5.048 26.654 30.125 1.00 41.82 8 GLN 4 O 1
ATOM 4250 N N . ALA D 2 9 ? 5.002 26.982 32.329 1.00 43.15 9 ALA 4 N 1
ATOM 4251 C CA . ALA D 2 9 ? 4.923 25.555 32.599 1.00 42.68 9 ALA 4 CA 1
ATOM 4252 C C . ALA D 2 9 ? 3.582 25.004 32.143 1.00 41.15 9 ALA 4 C 1
ATOM 4253 O O . ALA D 2 9 ? 2.567 25.670 32.256 1.00 36.74 9 ALA 4 O 1
ATOM 4255 N N . MET D 2 10 ? 3.593 23.795 31.592 1.00 43.44 10 MET 4 N 1
ATOM 4256 C CA . MET D 2 10 ? 2.349 23.139 31.164 1.00 44.90 10 MET 4 CA 1
ATOM 4257 C C . MET D 2 10 ? 2.511 21.619 31.160 1.00 44.53 10 MET 4 C 1
ATOM 4258 O O . MET D 2 10 ? 3.621 21.095 31.051 1.00 38.43 10 MET 4 O 1
ATOM 4263 N N . GLN D 2 11 ? 1.401 20.919 31.336 1.00 48.05 11 GLN 4 N 1
ATOM 4264 C CA . GLN D 2 11 ? 1.428 19.461 31.335 1.00 52.45 11 GLN 4 CA 1
ATOM 4265 C C . GLN D 2 11 ? 0.835 19.018 30.023 1.00 47.16 11 GLN 4 C 1
ATOM 4266 O O . GLN D 2 11 ? -0.061 19.665 29.509 1.00 48.80 11 GLN 4 O 1
ATOM 4272 N N . CYS D 2 12 ? 1.330 17.923 29.489 1.00 47.00 12 CYS 4 N 1
ATOM 4273 C CA . CYS D 2 12 ? 0.784 17.355 28.256 1.00 50.26 12 CYS 4 CA 1
ATOM 4274 C C . CYS D 2 12 ? 1.161 15.867 28.241 1.00 49.52 12 CYS 4 C 1
ATOM 4275 O O . CYS D 2 12 ? 2.080 15.448 28.955 1.00 48.92 12 CYS 4 O 1
ATOM 4278 N N . ALA D 2 13 ? 0.455 15.077 27.438 1.00 45.08 13 ALA 4 N 1
ATOM 4279 C CA . ALA D 2 13 ? 0.725 13.646 27.349 1.00 48.88 13 ALA 4 CA 1
ATOM 4280 C C . ALA D 2 13 ? 2.122 13.329 26.817 1.00 48.64 13 ALA 4 C 1
ATOM 4281 O O . ALA D 2 13 ? 2.749 14.128 26.115 1.00 46.52 13 ALA 4 O 1
ATOM 4283 N N . ALA D 2 14 ? 2.616 12.154 27.172 1.00 45.74 14 ALA 4 N 1
ATOM 4284 C CA . ALA D 2 14 ? 3.895 11.696 26.679 1.00 45.19 14 ALA 4 CA 1
ATOM 4285 C C . ALA D 2 14 ? 3.573 11.048 25.321 1.00 45.02 14 ALA 4 C 1
ATOM 4286 O O . ALA D 2 14 ? 2.411 10.740 25.039 1.00 45.55 14 ALA 4 O 1
ATOM 4288 N N . GLY D 2 15 ? 4.597 10.847 24.494 1.00 40.95 15 GLY 4 N 1
ATOM 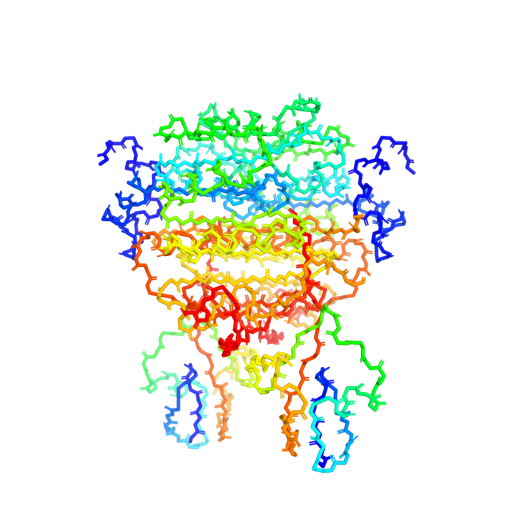4289 C CA . GLY D 2 15 ? 4.393 10.246 23.182 1.00 45.20 15 GLY 4 CA 1
ATOM 4290 C C . GLY D 2 15 ? 3.687 11.079 22.101 1.00 46.35 15 GLY 4 C 1
ATOM 4291 O O . GLY D 2 15 ? 3.284 10.500 21.092 1.00 47.43 15 GLY 4 O 1
ATOM 4292 N N . GLN D 2 16 ? 3.538 12.401 22.285 1.00 40.17 16 GLN 4 N 1
ATOM 4293 C CA . GLN D 2 16 ? 2.847 13.262 21.297 1.00 39.09 16 GLN 4 CA 1
ATOM 4294 C C . GLN D 2 16 ? 3.790 13.928 20.314 1.00 32.36 16 GLN 4 C 1
ATOM 4295 O O . GLN D 2 16 ? 4.911 14.268 20.659 1.00 32.26 16 GLN 4 O 1
ATOM 4301 N N . THR D 2 17 ? 3.325 14.171 19.087 1.00 31.30 17 THR 4 N 1
ATOM 4302 C CA . THR D 2 17 ? 4.208 14.836 18.127 1.00 26.13 17 THR 4 CA 1
ATOM 4303 C C . THR D 2 17 ? 3.948 16.351 18.285 1.00 21.88 17 THR 4 C 1
ATOM 4304 O O . THR D 2 17 ? 2.988 16.758 18.907 1.00 23.55 17 THR 4 O 1
ATOM 4308 N N . VAL D 2 18 ? 4.810 17.160 17.712 1.00 25.21 18 VAL 4 N 1
ATOM 4309 C CA . VAL D 2 18 ? 4.582 18.606 17.775 1.00 25.62 18 VAL 4 CA 1
ATOM 4310 C C . VAL D 2 18 ? 3.236 18.917 17.168 1.00 24.15 18 VAL 4 C 1
ATOM 4311 O O . VAL D 2 18 ? 2.474 19.687 17.725 1.00 25.90 18 VAL 4 O 1
ATOM 4315 N N . HIS D 2 19 ? 2.905 18.270 16.041 1.00 24.92 19 HIS 4 N 1
ATOM 4316 C CA . HIS D 2 19 ? 1.621 18.527 15.395 1.00 25.54 19 HIS 4 CA 1
ATOM 4317 C C . HIS D 2 19 ? 0.483 18.214 16.359 1.00 27.22 19 HIS 4 C 1
ATOM 4318 O O . HIS D 2 19 ? -0.446 19.016 16.526 1.00 25.05 19 HIS 4 O 1
ATOM 4325 N N . GLU D 2 20 ? 0.522 17.052 17.008 1.00 26.68 20 GLU 4 N 1
ATOM 4326 C CA . GLU D 2 20 ? -0.593 16.720 17.913 1.00 27.33 20 GLU 4 CA 1
ATOM 4327 C C . GLU D 2 20 ? -0.697 17.712 19.074 1.00 24.64 20 GLU 4 C 1
ATOM 4328 O O . GLU D 2 20 ? -1.791 18.089 19.506 1.00 26.86 20 GLU 4 O 1
AT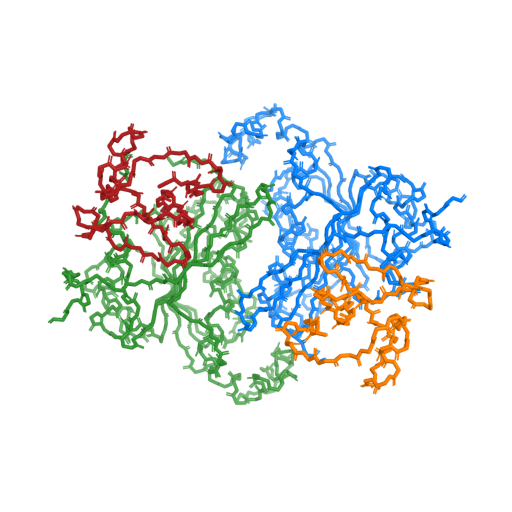OM 4334 N N . LEU D 2 21 ? 0.450 18.110 19.611 1.00 27.83 21 LEU 4 N 1
ATOM 4335 C CA . LEU D 2 21 ? 0.429 19.090 20.698 1.00 31.00 21 LEU 4 CA 1
ATOM 4336 C C . LEU D 2 21 ? -0.171 20.428 20.214 1.00 31.78 21 LEU 4 C 1
ATOM 4337 O O . LEU D 2 21 ? -1.003 21.019 20.901 1.00 32.01 21 LEU 4 O 1
ATOM 4342 N N . LEU D 2 22 ? 0.239 20.910 19.040 1.00 31.25 22 LEU 4 N 1
ATOM 4343 C CA . LEU D 2 22 ? -0.285 22.204 18.561 1.00 32.37 22 LEU 4 CA 1
ATOM 4344 C C . LEU D 2 22 ? -1.800 22.082 18.349 1.00 29.32 22 LEU 4 C 1
ATOM 4345 O O . LEU D 2 22 ? -2.563 23.019 18.617 1.00 29.25 22 LEU 4 O 1
ATOM 4350 N N . GLU D 2 23 ? -2.230 20.912 17.898 1.00 31.17 23 GLU 4 N 1
ATOM 4351 C CA . GLU D 2 23 ? -3.653 20.635 17.673 1.00 33.74 23 GLU 4 CA 1
ATOM 4352 C C . GLU D 2 23 ? -4.405 20.686 18.999 1.00 32.51 23 GLU 4 C 1
ATOM 4353 O O . GLU D 2 23 ? -5.486 21.289 19.095 1.00 31.36 23 GLU 4 O 1
ATOM 4359 N N . GLN D 2 24 ? -3.828 20.059 20.019 1.00 34.23 24 GLN 4 N 1
ATOM 4360 C CA . GLN D 2 24 ? -4.434 20.069 21.360 1.00 37.02 24 GLN 4 CA 1
ATOM 4361 C C . GLN D 2 24 ? -4.609 21.535 21.873 1.00 41.52 24 GLN 4 C 1
ATOM 4362 O O . GLN D 2 24 ? -5.657 21.891 22.419 1.00 42.41 24 GLN 4 O 1
ATOM 4368 N N . LEU D 2 25 ? -3.591 22.374 21.665 1.00 37.66 25 LEU 4 N 1
ATOM 4369 C CA . LEU D 2 25 ? -3.584 23.787 22.105 1.00 36.54 25 LEU 4 CA 1
ATOM 4370 C C . LEU D 2 25 ? -4.313 24.722 21.162 1.00 40.04 25 LEU 4 C 1
ATOM 4371 O O . LEU D 2 25 ? -4.328 25.953 21.353 1.00 38.22 25 LEU 4 O 1
ATOM 4376 N N . ASP D 2 26 ? -4.888 24.139 20.116 1.00 37.98 26 ASP 4 N 1
ATOM 4377 C CA . ASP D 2 26 ? -5.639 24.925 19.141 1.00 41.44 26 ASP 4 CA 1
ATOM 4378 C C . ASP D 2 26 ? -4.781 26.010 18.470 1.00 38.75 26 ASP 4 C 1
ATOM 4379 O O . ASP D 2 26 ? -5.262 27.106 18.186 1.00 40.06 26 ASP 4 O 1
ATOM 4384 N N . GLN D 2 27 ? -3.518 25.708 18.198 1.00 36.84 27 GLN 4 N 1
ATOM 4385 C CA . GLN D 2 27 ? -2.628 26.699 17.573 1.00 34.63 27 GLN 4 CA 1
ATOM 4386 C C . GLN D 2 27 ? -2.565 26.521 16.059 1.00 39.47 27 GLN 4 C 1
ATOM 4387 O O . GLN D 2 27 ? -2.500 25.386 15.544 1.00 30.85 27 GLN 4 O 1
ATOM 4393 N N . ARG D 2 28 ? -2.570 27.649 15.352 1.00 34.56 28 ARG 4 N 1
ATOM 4394 C CA . ARG D 2 28 ? -2.479 27.654 13.892 1.00 39.01 28 ARG 4 CA 1
ATOM 4395 C C . ARG D 2 28 ? -1.005 27.455 13.478 1.00 30.64 28 ARG 4 C 1
ATOM 4396 O O . ARG D 2 28 ? -0.106 28.061 14.063 1.00 32.85 28 ARG 4 O 1
ATOM 4404 N N . GLN D 2 29 ? -0.765 26.645 12.451 1.00 24.52 29 GLN 4 N 1
ATOM 4405 C CA . GLN D 2 29 ? 0.604 26.369 12.017 1.00 29.04 29 GLN 4 CA 1
ATOM 4406 C C . GLN D 2 29 ? 1.161 27.315 10.933 1.00 25.61 29 GLN 4 C 1
ATOM 4407 O O . GLN D 2 29 ? 2.363 27.571 10.872 1.00 24.48 29 GLN 4 O 1
ATOM 4413 N N . ALA D 2 30 ? 0.263 27.825 10.099 1.00 30.28 30 ALA 4 N 1
ATOM 4414 C CA . ALA D 2 30 ? 0.599 28.744 9.031 1.00 33.25 30 ALA 4 CA 1
ATOM 4415 C C . ALA D 2 30 ? 1.205 30.023 9.658 1.00 32.82 30 ALA 4 C 1
ATOM 4416 O O . ALA D 2 30 ? 0.681 30.560 10.623 1.00 31.53 30 ALA 4 O 1
ATOM 4418 N N . GLY D 2 31 ? 2.327 30.477 9.124 1.00 31.16 31 GLY 4 N 1
ATOM 4419 C CA . GLY D 2 31 ? 2.949 31.673 9.664 1.00 32.94 31 GLY 4 CA 1
ATOM 4420 C C . GLY D 2 31 ? 3.652 31.471 11.000 1.00 35.20 31 GLY 4 C 1
ATOM 4421 O O . GLY D 2 31 ? 4.100 32.449 11.591 1.00 29.20 31 GLY 4 O 1
ATOM 4422 N N . ALA D 2 32 ? 3.782 30.224 11.479 1.00 27.67 32 ALA 4 N 1
ATOM 4423 C CA . ALA D 2 32 ? 4.441 29.985 12.768 1.00 22.06 32 ALA 4 CA 1
ATOM 4424 C C . ALA D 2 32 ? 5.739 29.216 12.660 1.00 28.03 32 ALA 4 C 1
ATOM 4425 O O . ALA D 2 32 ? 5.963 28.490 11.699 1.00 26.39 32 ALA 4 O 1
ATOM 4427 N N . ALA D 2 33 ? 6.643 29.410 13.612 1.00 23.45 33 ALA 4 N 1
ATOM 4428 C CA . ALA D 2 33 ? 7.867 28.620 13.585 1.00 28.34 33 ALA 4 CA 1
ATOM 4429 C C . ALA D 2 33 ? 7.955 28.143 15.020 1.00 25.88 33 ALA 4 C 1
ATOM 4430 O O . ALA D 2 33 ? 7.352 28.727 15.916 1.00 26.25 33 ALA 4 O 1
ATOM 4432 N N . LEU D 2 34 ? 8.700 27.078 15.232 1.00 28.07 34 LEU 4 N 1
ATOM 4433 C CA . LEU D 2 34 ? 8.800 26.485 16.552 1.00 27.06 34 LEU 4 CA 1
ATOM 4434 C C . LEU D 2 34 ? 10.267 26.140 16.909 1.00 23.37 34 LEU 4 C 1
ATOM 4435 O O . LEU D 2 34 ? 11.055 25.696 16.053 1.00 22.93 34 LEU 4 O 1
ATOM 4440 N N . ALA D 2 35 ? 10.640 26.383 18.163 1.00 21.54 35 ALA 4 N 1
ATOM 4441 C CA . ALA D 2 35 ? 11.965 26.023 18.622 1.00 23.99 35 ALA 4 CA 1
ATOM 4442 C C . ALA D 2 35 ? 11.802 25.070 19.806 1.00 25.11 35 ALA 4 C 1
ATOM 4443 O O . ALA D 2 35 ? 10.840 25.191 20.592 1.00 26.85 35 ALA 4 O 1
ATOM 4445 N N . ILE D 2 36 ? 12.710 24.109 19.924 1.00 27.45 36 ILE 4 N 1
ATOM 4446 C CA . ILE D 2 36 ? 12.663 23.215 21.094 1.00 25.95 36 ILE 4 CA 1
ATOM 4447 C C . ILE D 2 36 ? 14.043 23.290 21.656 1.00 25.38 36 ILE 4 C 1
ATOM 4448 O O . ILE D 2 36 ? 15.011 23.041 20.935 1.00 28.01 36 ILE 4 O 1
ATOM 4453 N N . ASN D 2 37 ? 14.143 23.664 22.936 1.00 23.47 37 ASN 4 N 1
ATOM 4454 C CA . ASN D 2 37 ? 15.449 23.772 23.542 1.00 28.08 37 ASN 4 CA 1
ATOM 4455 C C . ASN D 2 37 ? 16.356 24.668 22.719 1.00 28.00 37 ASN 4 C 1
ATOM 4456 O O . ASN D 2 37 ? 17.498 24.341 22.442 1.00 25.86 37 ASN 4 O 1
ATOM 4461 N N . GLN D 2 38 ? 15.800 25.797 22.296 1.00 29.58 38 GLN 4 N 1
ATOM 4462 C CA . GLN D 2 38 ? 16.571 26.786 21.551 1.00 26.45 38 GLN 4 CA 1
ATOM 4463 C C . GLN D 2 38 ? 17.044 26.463 20.137 1.00 25.88 38 GLN 4 C 1
ATOM 4464 O O . GLN D 2 38 ? 17.905 27.143 19.598 1.00 26.76 38 GLN 4 O 1
ATOM 4470 N N . GLN D 2 39 ? 16.450 25.450 19.513 1.00 24.34 39 GLN 4 N 1
ATOM 4471 C CA . GLN D 2 39 ? 16.828 25.101 18.137 1.00 25.28 39 GLN 4 CA 1
ATOM 4472 C C . GLN D 2 39 ? 15.532 25.027 17.357 1.00 18.37 39 GLN 4 C 1
ATOM 4473 O O . GLN D 2 39 ? 14.544 24.448 17.795 1.00 24.86 39 GLN 4 O 1
ATOM 4484 N N . ILE D 2 40 ? 15.516 25.667 16.213 1.00 20.90 40 ILE 4 N 1
ATOM 4485 C CA . ILE D 2 40 ? 14.339 25.613 15.369 1.00 22.57 40 ILE 4 CA 1
ATOM 4486 C C . ILE D 2 40 ? 14.109 24.163 14.914 1.00 22.63 40 ILE 4 C 1
ATOM 4487 O O . ILE D 2 40 ? 15.057 23.461 14.606 1.00 20.38 40 ILE 4 O 1
ATOM 4492 N N . VAL D 2 41 ? 12.849 23.773 14.868 1.00 22.71 41 VAL 4 N 1
ATOM 4493 C CA . VAL D 2 41 ? 12.420 22.476 14.375 1.00 25.48 41 VAL 4 CA 1
ATOM 4494 C C . VAL D 2 41 ? 11.618 22.840 13.107 1.00 18.81 41 VAL 4 C 1
ATOM 4495 O O . VAL D 2 41 ? 10.525 23.379 13.202 1.00 26.63 41 VAL 4 O 1
ATOM 4499 N N . PRO D 2 42 ? 12.177 22.586 11.917 1.00 25.56 42 PRO 4 N 1
ATOM 4500 C CA . PRO D 2 42 ? 11.483 22.907 10.665 1.00 24.61 42 PRO 4 CA 1
ATOM 4501 C C . PRO D 2 42 ? 10.061 22.324 10.651 1.00 27.54 42 PRO 4 C 1
ATOM 4502 O O . PRO D 2 42 ? 9.834 21.187 11.033 1.00 23.42 42 PRO 4 O 1
ATOM 4506 N N . ARG D 2 43 ? 9.113 23.121 10.183 1.00 25.22 43 ARG 4 N 1
ATOM 4507 C CA . ARG D 2 43 ? 7.717 22.736 10.156 1.00 32.27 43 ARG 4 CA 1
ATOM 4508 C C . ARG D 2 43 ? 7.496 21.411 9.451 1.00 30.06 43 ARG 4 C 1
ATOM 4509 O O . ARG D 2 43 ? 6.583 20.673 9.796 1.00 27.37 43 ARG 4 O 1
ATOM 4517 N N . GLU D 2 44 ? 8.334 21.118 8.462 1.00 25.76 44 GLU 4 N 1
ATOM 4518 C CA . GLU D 2 44 ? 8.158 19.886 7.722 1.00 36.70 44 GLU 4 CA 1
ATOM 4519 C C . GLU D 2 44 ? 8.367 18.684 8.640 1.00 32.60 44 GLU 4 C 1
ATOM 4520 O O . GLU D 2 44 ? 8.044 17.580 8.264 1.00 36.53 44 GLU 4 O 1
ATOM 4526 N N . GLN D 2 45 ? 8.900 18.886 9.846 1.00 26.94 45 GLN 4 N 1
ATOM 4527 C CA . GLN D 2 45 ? 9.121 17.755 10.762 1.00 27.00 45 GLN 4 CA 1
ATOM 4528 C C . GLN D 2 45 ? 8.086 17.650 11.893 1.00 27.15 45 GLN 4 C 1
ATOM 4529 O O . GLN D 2 45 ? 8.101 16.690 12.694 1.00 26.04 45 GLN 4 O 1
ATOM 4535 N N . TRP D 2 46 ? 7.147 18.594 11.961 1.00 25.00 46 TRP 4 N 1
ATOM 4536 C CA . TRP D 2 46 ? 6.230 18.579 13.098 1.00 26.76 46 TRP 4 CA 1
ATOM 4537 C C . TRP D 2 46 ? 5.316 17.375 13.216 1.00 25.61 46 TRP 4 C 1
ATOM 4538 O O . TRP D 2 46 ? 4.939 17.024 14.318 1.00 27.50 46 TRP 4 O 1
ATOM 4549 N N . ALA D 2 47 ? 4.955 16.755 12.103 1.00 27.77 47 ALA 4 N 1
ATOM 4550 C CA . ALA D 2 47 ? 4.059 15.589 12.148 1.00 27.07 47 ALA 4 CA 1
ATOM 4551 C C . ALA D 2 47 ? 4.692 14.351 12.773 1.00 23.21 47 ALA 4 C 1
ATOM 4552 O O . ALA D 2 47 ? 3.982 13.439 13.177 1.00 32.86 47 ALA 4 O 1
ATOM 4554 N N . GLN D 2 48 ? 6.013 14.307 12.850 1.00 30.45 48 GLN 4 N 1
ATOM 4555 C CA . GLN D 2 48 ? 6.722 13.149 13.441 1.00 34.21 48 GLN 4 CA 1
ATOM 4556 C C . GLN D 2 48 ? 7.591 13.470 14.667 1.00 36.44 48 GLN 4 C 1
ATOM 4557 O O . GLN D 2 48 ? 7.932 12.567 15.445 1.00 32.14 48 GLN 4 O 1
ATOM 4563 N N . HIS D 2 49 ? 7.956 14.746 14.846 1.00 33.60 49 HIS 4 N 1
ATOM 4564 C CA . HIS D 2 49 ? 8.810 15.136 15.978 1.00 32.57 49 HIS 4 CA 1
ATOM 4565 C C . HIS D 2 49 ? 8.101 14.938 17.317 1.00 30.67 49 HIS 4 C 1
ATOM 4566 O O . HIS D 2 49 ? 7.122 15.597 17.614 1.00 32.64 49 HIS 4 O 1
ATOM 4573 N N . ILE D 2 50 ? 8.614 14.024 18.127 1.00 34.85 50 ILE 4 N 1
ATOM 4574 C CA . ILE D 2 50 ? 8.049 13.734 19.443 1.00 34.36 50 ILE 4 CA 1
ATOM 4575 C C . ILE D 2 50 ? 8.514 14.749 20.523 1.00 29.67 50 ILE 4 C 1
ATOM 4576 O O . ILE D 2 50 ? 9.691 15.061 20.657 1.00 34.15 50 ILE 4 O 1
ATOM 4581 N N . VAL D 2 51 ? 7.551 15.280 21.268 1.00 36.54 51 VAL 4 N 1
ATOM 4582 C CA . VAL D 2 51 ? 7.864 16.227 22.321 1.00 32.45 51 VAL 4 CA 1
ATOM 4583 C C . VAL D 2 51 ? 8.278 15.423 23.554 1.00 36.61 51 VAL 4 C 1
ATOM 4584 O O . VAL D 2 51 ? 7.549 14.514 23.958 1.00 36.58 51 VAL 4 O 1
ATOM 4588 N N . GLN D 2 52 ? 9.420 15.769 24.145 1.00 35.94 52 GLN 4 N 1
ATOM 4589 C CA . GLN D 2 52 ? 9.959 15.070 25.321 1.00 38.52 52 GLN 4 CA 1
ATOM 4590 C C . GLN D 2 52 ? 9.877 15.798 26.635 1.00 42.07 52 GLN 4 C 1
ATOM 4591 O O . GLN D 2 52 ? 10.041 17.023 26.688 1.00 37.73 52 GLN 4 O 1
ATOM 4597 N N . ASP D 2 53 ? 9.647 15.027 27.702 1.00 39.49 53 ASP 4 N 1
ATOM 4598 C CA . ASP D 2 53 ? 9.547 15.572 29.036 1.00 41.57 53 ASP 4 CA 1
ATOM 4599 C C . ASP D 2 53 ? 10.658 16.590 29.270 1.00 35.93 53 ASP 4 C 1
ATOM 4600 O O . ASP D 2 53 ? 11.790 16.312 28.960 1.00 37.25 53 ASP 4 O 1
ATOM 4605 N N . GLY D 2 54 ? 10.318 17.751 29.822 1.00 39.33 54 GLY 4 N 1
ATOM 4606 C CA . GLY D 2 54 ? 11.311 18.783 30.078 1.00 38.02 54 GLY 4 CA 1
ATOM 4607 C C . GLY D 2 54 ? 11.686 19.599 28.849 1.00 41.36 54 GLY 4 C 1
ATOM 4608 O O . GLY D 2 54 ? 12.652 20.367 28.880 1.00 44.91 54 GLY 4 O 1
ATOM 4609 N N . ASP D 2 55 ? 10.946 19.468 27.754 1.00 37.22 55 ASP 4 N 1
ATOM 4610 C CA . ASP D 2 55 ? 11.327 20.257 26.567 1.00 35.10 55 ASP 4 CA 1
ATOM 4611 C C . ASP D 2 55 ? 10.945 21.724 26.775 1.00 31.47 55 ASP 4 C 1
ATOM 4612 O O . ASP D 2 55 ? 9.948 22.004 27.425 1.00 29.69 55 ASP 4 O 1
ATOM 4617 N N . GLN D 2 56 ? 11.739 22.657 26.249 1.00 29.45 56 GLN 4 N 1
ATOM 4618 C CA . GLN D 2 56 ? 11.358 24.084 26.387 1.00 30.49 56 GLN 4 CA 1
ATOM 4619 C C . GLN D 2 56 ? 10.946 24.505 24.989 1.00 24.66 56 GLN 4 C 1
ATOM 4620 O O . GLN D 2 56 ? 11.756 24.560 24.067 1.00 28.38 56 GLN 4 O 1
ATOM 4626 N N . ILE D 2 57 ? 9.664 24.775 24.823 1.00 26.81 57 ILE 4 N 1
ATOM 4627 C CA . ILE D 2 57 ? 9.164 25.057 23.495 1.00 26.25 57 ILE 4 CA 1
ATOM 4628 C C . ILE D 2 57 ? 8.694 26.493 23.327 1.00 29.63 57 ILE 4 C 1
ATOM 4629 O O . ILE D 2 57 ? 8.115 27.073 24.237 1.00 32.07 57 ILE 4 O 1
ATOM 4634 N N . LEU D 2 58 ? 8.974 27.050 22.156 1.00 29.98 58 LEU 4 N 1
ATOM 4635 C CA . LEU D 2 58 ? 8.552 28.415 21.793 1.00 30.89 58 LEU 4 CA 1
ATOM 4636 C C . LEU D 2 58 ? 7.820 28.300 20.472 1.00 30.48 58 LEU 4 C 1
ATOM 4637 O O . LEU D 2 58 ? 8.295 27.659 19.522 1.00 33.32 58 LEU 4 O 1
ATOM 4642 N N . LEU D 2 59 ? 6.655 28.902 20.422 1.00 25.23 59 LEU 4 N 1
ATOM 4643 C CA . LEU D 2 59 ? 5.862 28.916 19.225 1.00 28.96 59 LEU 4 CA 1
ATOM 4644 C C . LEU D 2 59 ? 5.667 30.415 18.940 1.00 30.17 59 LEU 4 C 1
ATOM 4645 O O . LEU D 2 59 ? 5.138 31.124 19.787 1.00 35.37 59 LEU 4 O 1
ATOM 4650 N N . PHE D 2 60 ? 6.110 30.908 17.794 1.00 28.12 60 PHE 4 N 1
ATOM 4651 C CA . PHE D 2 60 ? 5.974 32.363 17.516 1.00 32.35 60 PHE 4 CA 1
ATOM 4652 C C . PHE D 2 60 ? 5.620 32.618 16.051 1.00 29.25 60 PHE 4 C 1
ATOM 4653 O O . PHE D 2 60 ? 5.789 31.759 15.189 1.00 28.66 60 PHE 4 O 1
ATOM 4661 N N . GLN D 2 61 ? 5.147 33.817 15.755 1.00 26.66 61 GLN 4 N 1
ATOM 4662 C CA . GLN D 2 61 ? 4.751 34.112 14.377 1.00 25.18 61 GLN 4 CA 1
ATOM 4663 C C . GLN D 2 61 ? 5.799 34.910 13.652 1.00 25.12 61 GLN 4 C 1
ATOM 4664 O O . GLN D 2 61 ? 6.601 35.624 14.286 1.00 23.21 61 GLN 4 O 1
ATOM 4670 N N . VAL D 2 62 ? 5.795 34.780 12.326 1.00 21.02 62 VAL 4 N 1
ATOM 4671 C CA . VAL D 2 62 ? 6.733 35.530 11.519 1.00 27.42 62 VAL 4 CA 1
ATOM 4672 C C . VAL D 2 62 ? 6.363 37.048 11.549 1.00 27.76 62 VAL 4 C 1
ATOM 4673 O O . VAL D 2 62 ? 5.172 37.415 11.614 1.00 23.17 62 VAL 4 O 1
ATOM 4677 N N . ILE D 2 63 ? 7.376 37.917 11.533 1.00 21.98 63 ILE 4 N 1
ATOM 4678 C CA . ILE D 2 63 ? 7.089 39.355 11.428 1.00 23.34 63 ILE 4 CA 1
ATOM 4679 C C . ILE D 2 63 ? 7.692 39.650 10.050 1.00 23.87 63 ILE 4 C 1
ATOM 4680 O O . ILE D 2 63 ? 8.848 39.331 9.790 1.00 23.78 63 ILE 4 O 1
ATOM 4685 N N . ALA D 2 64 ? 6.915 40.267 9.181 1.00 25.49 64 ALA 4 N 1
ATOM 4686 C CA . ALA D 2 64 ? 7.396 40.600 7.849 1.00 32.51 64 ALA 4 CA 1
ATOM 4687 C C . ALA D 2 64 ? 7.556 42.115 7.626 1.00 26.33 64 ALA 4 C 1
ATOM 4688 O O . ALA D 2 64 ? 8.183 42.502 6.675 1.00 33.85 64 ALA 4 O 1
ATOM 4690 N N . GLY D 2 65 ? 7.065 42.951 8.531 1.00 31.99 65 GLY 4 N 1
ATOM 4691 C CA . GLY D 2 65 ? 7.178 44.418 8.343 1.00 29.63 65 GLY 4 CA 1
ATOM 4692 C C . GLY D 2 65 ? 8.575 45.028 8.422 1.00 28.98 65 GLY 4 C 1
ATOM 4693 O O . GLY D 2 65 ? 9.495 44.368 8.862 1.00 25.15 65 GLY 4 O 1
ATOM 4694 N N . GLY D 2 66 ? 8.746 46.294 8.042 1.00 28.40 66 GLY 4 N 1
ATOM 4695 C CA . GLY D 2 66 ? 10.082 46.875 8.059 1.00 39.41 66 GLY 4 CA 1
ATOM 4696 C C . GLY D 2 66 ? 10.148 48.380 7.845 1.00 47.23 66 GLY 4 C 1
ATOM 4697 O O . GLY D 2 66 ? 11.103 48.922 7.202 1.00 39.30 66 GLY 4 O 1
#

Foldseek 3Di:
DDPVVCVLQVVVLVPPLQHPLLLVLQLVFEEEEADQALQNQLLLLVSLSSRRQEYEYEDQDFDDPVRVQANVLDDPVRGPPQRQVSSQVSSCVVPVRHHYHGHNDNQADPNLLVRLLRHQEYEYPDDDVVSVVRNQLSCQVSQHWYWYKDFAAQKIKIFTAHPVRQLATPCQVPCPHYRRVNSNVRSNVSNVVVSCVSSVNDDDGQWMWMARRVVGDIDIHHHHHDCPDPRNND/DEAEQNHDDDDDFPDFLVRRCVVVVDDPVQKWKDWPPHTDDPVCRRPHTDDPHIYMYIDGDDDDD/DDPVLCVLQVVVLVDPLQHPLLLVLQLVFEEEEADQALQNQLLLLLSLSSNNQEYEYEEQDFADPVRVQARPLDDPVRGRHQRQVSSQVSSCVVPVRHHYHGHNDLDADPNLLVSLLRHQEYEYLDDWQQSVVRNFLSCQVNQHWYWYKDFAAQKIKIFTAGPVRQQATPCQVPVDSGPCNHHDHNVRSNVRSNVSSVVVSCVSSVPDDDGQWMWMARRVVRDIDIHHHHGDCPRPRSVD/DWEAEQNHIDDDDFFDFQVVVCVVVVHDDPQKWKDWPRHTDPPVCRRPHGDDDHIYMYIDGDDDDD